Protein AF-A0A1X6NM04-F1 (afdb_monomer_lite)

Sequence (438 aa):
MADTSPPLSPAHRALVLQLADVGAIKFGSFTLKSGIQSPLYIDLRVTVSYPPLLSLIASTLLASLPPSVSYEAMCGVPYTALPFATAMSLSTGVPMLMRRKEVKAYGTKKSIEGAIKPGGTVLVVEDLVTSGGSVMETVQPLRDQGCVVTDVAVLLDRQQGAVARLAADGVAVHAALGVGQVLDVLVAEAKVDPAVAADVRAFLAANQVGTAPAATAAPAAPAAPAEAAASAAAATTPTAKTYTDRAAGVANPVGAKLLRLMDTKRTNLSVAADVTTAAELLRLAAAVGPHVAVLKTHADTVTDWTDETAAALRLLADEHEFLVFEDRKFADIGNTVVAQAAGGVHRIVSWADIVNAHAVPGPGILSGLRVAVEAGGRPVGVLVLAQMSSAGNLATALPGYTPAAVAMAVAEPDLVFGFISMEGGLGGDGCVCMTPGV

Organism: Porphyra umbilicalis (NCBI:txid2786)

Structure (mmCIF, N/CA/C/O backbone):
data_AF-A0A1X6NM04-F1
#
_entry.id   AF-A0A1X6NM04-F1
#
loop_
_atom_site.group_PDB
_atom_site.id
_atom_site.type_symbol
_atom_site.label_atom_id
_atom_site.label_alt_id
_atom_site.label_comp_id
_atom_site.label_asym_id
_atom_site.label_entity_id
_atom_site.label_seq_id
_atom_site.pdbx_PDB_ins_code
_atom_site.Cartn_x
_atom_site.Cartn_y
_atom_site.Cartn_z
_atom_site.occupancy
_atom_site.B_iso_or_equiv
_atom_site.auth_seq_id
_atom_site.auth_comp_id
_atom_site.auth_asym_id
_atom_site.auth_atom_id
_atom_site.pdbx_PDB_model_num
ATOM 1 N N . MET A 1 1 ? 3.648 28.801 9.197 1.00 32.41 1 MET A N 1
ATOM 2 C CA . MET A 1 1 ? 3.215 29.567 10.387 1.00 32.41 1 MET A CA 1
ATOM 3 C C . MET A 1 1 ? 3.947 28.992 11.584 1.00 32.41 1 MET A C 1
ATOM 5 O O . MET A 1 1 ? 4.085 27.777 11.628 1.00 32.41 1 MET A O 1
ATOM 9 N N . ALA A 1 2 ? 4.478 29.831 12.475 1.00 30.42 2 ALA A N 1
ATOM 10 C CA . ALA A 1 2 ? 5.108 29.359 13.707 1.00 30.42 2 ALA A CA 1
ATOM 11 C C . ALA A 1 2 ? 4.066 28.622 14.564 1.00 30.42 2 ALA A C 1
ATOM 13 O O . ALA A 1 2 ? 2.930 29.086 14.675 1.00 30.42 2 ALA A O 1
ATOM 14 N N . ASP A 1 3 ? 4.443 27.463 15.097 1.00 45.53 3 ASP A N 1
ATOM 15 C CA . ASP A 1 3 ? 3.608 26.655 15.983 1.00 45.53 3 ASP A CA 1
ATOM 16 C C . ASP A 1 3 ? 3.293 27.465 17.253 1.00 45.53 3 ASP A C 1
ATOM 18 O O . ASP A 1 3 ? 4.200 27.908 17.955 1.00 45.53 3 ASP A O 1
ATOM 22 N N . THR A 1 4 ? 2.008 27.732 17.497 1.00 39.56 4 THR A N 1
ATOM 23 C CA . THR A 1 4 ? 1.512 28.524 18.642 1.00 39.56 4 THR A CA 1
ATOM 24 C C . THR A 1 4 ? 1.137 27.644 19.835 1.00 39.56 4 THR A C 1
ATOM 26 O O . THR A 1 4 ? 0.509 28.114 20.784 1.00 39.56 4 THR A O 1
ATOM 29 N N . SER A 1 5 ? 1.518 26.364 19.799 1.00 56.78 5 SER A N 1
ATOM 30 C CA . SER A 1 5 ? 1.262 25.415 20.876 1.00 56.78 5 SER A CA 1
ATOM 31 C C . SER A 1 5 ? 1.934 25.849 22.189 1.00 56.78 5 SER A C 1
ATOM 33 O O . SER A 1 5 ? 3.048 26.383 22.170 1.00 56.78 5 SER A O 1
ATOM 35 N N . PRO A 1 6 ? 1.286 25.621 23.349 1.00 60.62 6 PRO A N 1
ATOM 36 C CA . PRO A 1 6 ? 1.874 25.924 24.648 1.00 60.62 6 PRO A CA 1
ATOM 37 C C . PRO A 1 6 ? 3.198 25.165 24.851 1.00 60.62 6 PRO A C 1
ATOM 39 O O . PRO A 1 6 ? 3.390 24.085 24.281 1.00 60.62 6 PRO A O 1
ATOM 42 N N . PRO A 1 7 ? 4.122 25.703 25.668 1.00 72.56 7 PRO A N 1
ATOM 43 C CA . PRO A 1 7 ? 5.398 25.051 25.932 1.00 72.56 7 PRO A CA 1
ATOM 44 C C . PRO A 1 7 ? 5.189 23.653 26.524 1.00 72.56 7 PRO A C 1
ATOM 46 O O . PRO A 1 7 ? 4.349 23.451 27.404 1.00 72.56 7 PRO A O 1
ATOM 49 N N . LEU A 1 8 ? 5.977 22.688 26.046 1.00 86.56 8 LEU A N 1
ATOM 50 C CA . LEU A 1 8 ? 5.901 21.302 26.499 1.00 86.56 8 LEU A CA 1
ATOM 51 C C . LEU A 1 8 ? 6.171 21.195 28.002 1.00 86.56 8 LEU A C 1
ATOM 53 O O . LEU A 1 8 ? 7.166 21.708 28.516 1.00 86.56 8 LEU A O 1
ATOM 57 N N . SER A 1 9 ? 5.307 20.465 28.704 1.00 89.06 9 SER A N 1
ATOM 58 C CA . SER A 1 9 ? 5.525 20.145 30.117 1.00 89.06 9 SER A CA 1
ATOM 59 C C . SER A 1 9 ? 6.684 19.144 30.305 1.00 89.06 9 SER A C 1
ATOM 61 O O . SER A 1 9 ? 7.027 18.400 29.379 1.00 89.06 9 SER A O 1
ATOM 63 N N . PRO A 1 10 ? 7.260 19.034 31.519 1.00 89.31 10 PRO A N 1
ATOM 64 C CA . PRO A 1 10 ? 8.255 18.002 31.825 1.00 89.31 10 PRO A CA 1
ATOM 65 C C . PRO A 1 10 ? 7.773 16.573 31.528 1.00 89.31 10 PRO A C 1
ATOM 67 O O . PRO A 1 10 ? 8.569 15.732 31.116 1.00 89.31 10 PRO A O 1
ATOM 70 N N . ALA A 1 11 ? 6.470 16.308 31.681 1.00 89.12 11 ALA A N 1
ATOM 71 C CA . ALA A 1 11 ? 5.870 15.012 31.367 1.00 89.12 11 ALA A CA 1
ATOM 72 C C . ALA A 1 11 ? 5.903 14.709 29.861 1.00 89.12 11 ALA A C 1
ATOM 74 O O . ALA A 1 11 ? 6.279 13.605 29.473 1.00 89.12 11 ALA A O 1
ATOM 75 N N . HIS A 1 12 ? 5.606 15.699 29.011 1.00 94.19 12 HIS A N 1
ATOM 76 C CA . HIS A 1 12 ? 5.732 15.560 27.557 1.00 94.19 12 HIS A CA 1
ATOM 77 C C . HIS A 1 12 ? 7.173 15.253 27.146 1.00 94.19 12 HIS A C 1
ATOM 79 O O . HIS A 1 12 ? 7.423 14.354 26.346 1.00 94.19 12 HIS A O 1
ATOM 85 N N . ARG A 1 13 ? 8.138 15.963 27.739 1.00 95.31 13 ARG A N 1
ATOM 86 C CA . ARG A 1 13 ? 9.563 15.737 27.484 1.00 95.31 13 ARG A CA 1
ATOM 87 C C . ARG A 1 13 ? 9.996 14.328 27.891 1.00 95.31 13 ARG A C 1
ATOM 89 O O . ARG A 1 13 ? 10.651 13.644 27.112 1.00 95.31 13 ARG A O 1
ATOM 96 N N . ALA A 1 14 ? 9.591 13.879 29.080 1.00 94.94 14 ALA A N 1
ATOM 97 C CA . ALA A 1 14 ? 9.873 12.531 29.565 1.00 94.94 14 ALA A CA 1
ATOM 98 C C . ALA A 1 14 ? 9.256 11.450 28.664 1.00 94.94 14 ALA A C 1
ATOM 100 O O . ALA A 1 14 ? 9.916 10.455 28.370 1.00 94.94 14 ALA A O 1
ATOM 101 N N . LEU A 1 15 ? 8.025 11.662 28.188 1.00 97.50 15 LEU A N 1
ATOM 102 C CA . LEU A 1 15 ? 7.360 10.763 27.250 1.00 97.50 15 LEU A CA 1
ATOM 103 C C . LEU A 1 15 ? 8.151 10.630 25.943 1.00 97.50 15 LEU A C 1
ATOM 105 O O . LEU A 1 15 ? 8.422 9.510 25.519 1.00 97.50 15 LEU A O 1
ATOM 109 N N . VAL A 1 16 ? 8.561 11.744 25.326 1.00 98.00 16 VAL A N 1
ATOM 110 C CA . VAL A 1 16 ? 9.339 11.716 24.074 1.00 98.00 16 VAL A CA 1
ATOM 111 C C . VAL A 1 16 ? 10.637 10.929 24.238 1.00 98.00 16 VAL A C 1
ATOM 113 O O . VAL A 1 16 ? 10.961 10.096 23.391 1.00 98.00 16 VAL A O 1
ATOM 116 N N . LEU A 1 17 ? 11.361 11.152 25.337 1.00 97.50 17 LEU A N 1
ATOM 117 C CA . LEU A 1 17 ? 12.619 10.452 25.594 1.00 97.50 17 LEU A CA 1
ATOM 118 C C . LEU A 1 17 ? 12.407 8.954 25.809 1.00 97.50 17 LEU A C 1
ATOM 120 O O . LEU A 1 17 ? 13.118 8.157 25.205 1.00 97.50 17 LEU A O 1
ATOM 124 N N . GLN A 1 18 ? 11.383 8.559 26.569 1.00 97.81 18 GLN A N 1
ATOM 125 C CA . GLN A 1 18 ? 11.064 7.142 26.746 1.00 97.81 18 GLN A CA 1
ATOM 126 C C . GLN A 1 18 ? 10.623 6.478 25.437 1.00 97.81 18 GLN A C 1
ATOM 128 O O . GLN A 1 18 ? 11.028 5.349 25.177 1.00 97.81 18 GLN A O 1
ATOM 133 N N . LEU A 1 19 ? 9.846 7.165 24.589 1.00 98.12 19 LEU A N 1
ATOM 134 C CA . LEU A 1 19 ? 9.479 6.661 23.261 1.00 98.12 19 LEU A CA 1
ATOM 135 C C . LEU A 1 19 ? 10.716 6.436 22.379 1.00 98.12 19 LEU A C 1
ATOM 137 O O . LEU A 1 19 ? 10.797 5.425 21.679 1.00 98.12 19 LEU A O 1
ATOM 141 N N . ALA A 1 20 ? 11.692 7.344 22.422 1.00 96.94 20 ALA A N 1
ATOM 142 C CA . ALA A 1 20 ? 12.955 7.167 21.712 1.00 96.94 20 ALA A CA 1
ATOM 143 C C . ALA A 1 20 ? 13.773 5.993 22.279 1.00 96.94 20 ALA A C 1
ATOM 145 O O . ALA A 1 20 ? 14.251 5.162 21.509 1.00 96.94 20 ALA A O 1
ATOM 146 N N . ASP A 1 21 ? 13.881 5.880 23.605 1.00 96.56 21 ASP A N 1
ATOM 147 C CA . ASP A 1 21 ? 14.678 4.843 24.273 1.00 96.56 21 ASP A CA 1
ATOM 148 C C . ASP A 1 21 ? 14.143 3.423 24.021 1.00 96.56 21 ASP A C 1
ATOM 150 O O . ASP A 1 21 ? 14.928 2.487 23.876 1.00 96.56 21 ASP A O 1
ATOM 154 N N . VAL A 1 22 ? 12.820 3.247 23.899 1.00 97.00 22 VAL A N 1
ATOM 155 C CA . VAL A 1 22 ? 12.213 1.946 23.542 1.00 97.00 22 VAL A CA 1
ATOM 156 C C . VAL A 1 22 ? 12.203 1.672 22.031 1.00 97.00 22 VAL A C 1
ATOM 158 O O . VAL A 1 22 ? 11.638 0.675 21.582 1.00 97.00 22 VAL A O 1
ATOM 161 N N . GLY A 1 23 ? 12.800 2.554 21.225 1.00 94.62 23 GLY A N 1
ATOM 162 C CA . GLY A 1 23 ? 12.878 2.408 19.772 1.00 94.62 23 GLY A CA 1
ATOM 163 C C . GLY A 1 23 ? 11.549 2.631 19.046 1.00 94.62 23 GLY A C 1
ATOM 164 O O . GLY A 1 23 ? 11.385 2.155 17.919 1.00 94.62 23 GLY A O 1
ATOM 165 N N . ALA A 1 24 ? 10.599 3.343 19.662 1.00 95.88 24 ALA A N 1
ATOM 166 C CA . ALA A 1 24 ? 9.335 3.696 19.017 1.00 95.88 24 ALA A CA 1
ATOM 167 C C . ALA A 1 24 ? 9.516 4.780 17.945 1.00 95.88 24 ALA A C 1
ATOM 169 O O . ALA A 1 24 ? 8.687 4.885 17.048 1.00 95.88 24 ALA A O 1
ATOM 170 N N . ILE A 1 25 ? 10.592 5.571 18.009 1.00 96.38 25 ILE A N 1
ATOM 171 C CA . ILE A 1 25 ? 10.921 6.624 17.040 1.00 96.38 25 ILE A CA 1
ATOM 172 C C . ILE A 1 25 ? 12.200 6.219 16.310 1.00 96.38 25 ILE A C 1
ATOM 174 O O . ILE A 1 25 ? 13.236 6.018 16.941 1.00 96.38 25 ILE A O 1
ATOM 178 N N . LYS A 1 26 ? 12.134 6.088 14.984 1.00 93.00 26 LYS A N 1
ATOM 179 C CA . LYS A 1 26 ? 13.249 5.631 14.149 1.00 93.00 26 LYS A CA 1
ATOM 180 C C . LYS A 1 26 ? 13.514 6.624 13.024 1.00 93.00 26 LYS A C 1
ATOM 182 O O . LYS A 1 26 ? 12.583 7.054 12.341 1.00 93.00 26 LYS A O 1
ATOM 187 N N . PHE A 1 27 ? 14.789 6.936 12.813 1.00 93.19 27 PHE A N 1
ATOM 188 C CA . PHE A 1 27 ? 15.274 7.778 11.720 1.00 93.19 27 PHE A CA 1
ATOM 189 C C . PHE A 1 27 ? 16.038 6.929 10.704 1.00 93.19 27 PHE A C 1
ATOM 191 O O . PHE A 1 27 ? 16.708 5.968 11.079 1.00 93.19 27 PHE A O 1
ATOM 198 N N . GLY A 1 28 ? 15.902 7.255 9.422 1.00 88.25 28 GLY A N 1
ATOM 199 C CA . GLY A 1 28 ? 16.437 6.461 8.312 1.00 88.25 28 GLY A CA 1
ATOM 200 C C . GLY A 1 28 ? 15.451 6.397 7.149 1.00 88.25 28 GLY A C 1
ATOM 201 O O . GLY A 1 28 ? 14.438 7.081 7.171 1.00 88.25 28 GLY A O 1
ATOM 202 N N . SER A 1 29 ? 15.718 5.582 6.130 1.00 84.75 29 SER A N 1
ATOM 203 C CA . SER A 1 29 ? 14.816 5.454 4.978 1.00 84.75 29 SER A CA 1
ATOM 204 C C . SER A 1 29 ? 13.773 4.367 5.225 1.00 84.75 29 SER A C 1
ATOM 206 O O . SER A 1 29 ? 14.116 3.186 5.285 1.00 84.75 29 SER A O 1
ATOM 208 N N . PHE A 1 30 ? 12.503 4.754 5.349 1.00 81.94 30 PHE A N 1
ATOM 209 C CA . PHE A 1 30 ? 11.397 3.821 5.554 1.00 81.94 30 PHE A CA 1
ATOM 210 C C . PHE A 1 30 ? 10.311 3.997 4.504 1.00 81.94 30 PHE A C 1
ATOM 212 O O . PHE A 1 30 ? 9.763 5.083 4.337 1.00 81.94 30 PHE A O 1
ATOM 219 N N . THR A 1 31 ? 9.902 2.907 3.868 1.00 74.06 31 THR A N 1
ATOM 220 C CA . THR A 1 31 ? 8.732 2.916 2.989 1.00 74.06 31 THR A CA 1
ATOM 221 C C . THR A 1 31 ? 7.452 2.946 3.827 1.00 74.06 31 THR A C 1
ATOM 223 O O . THR A 1 31 ? 7.150 2.005 4.561 1.00 74.06 31 THR A O 1
ATOM 226 N N . LEU A 1 32 ? 6.684 4.037 3.743 1.00 69.81 32 LEU A N 1
ATOM 227 C CA . LEU A 1 32 ? 5.371 4.140 4.388 1.00 69.81 32 LEU A CA 1
ATOM 228 C C . LEU A 1 32 ? 4.324 3.291 3.654 1.00 69.81 32 LEU A C 1
ATOM 230 O O . LEU A 1 32 ? 4.504 2.923 2.497 1.00 69.81 32 LEU A O 1
ATOM 234 N N . LYS A 1 33 ? 3.156 3.071 4.277 1.00 53.50 33 LYS A N 1
ATOM 235 C CA . LYS A 1 33 ? 1.997 2.429 3.617 1.00 53.50 33 LYS A CA 1
ATOM 236 C C . LYS A 1 33 ? 1.573 3.153 2.324 1.00 53.50 33 LYS A C 1
ATOM 238 O O . LYS A 1 33 ? 1.010 2.530 1.431 1.00 53.50 33 LYS A O 1
ATOM 243 N N . SER A 1 34 ? 1.854 4.455 2.216 1.00 55.62 34 SER A N 1
ATOM 244 C CA . SER A 1 34 ? 1.646 5.253 1.000 1.00 55.62 34 SER A CA 1
ATOM 245 C C . SER A 1 34 ? 2.672 4.986 -0.114 1.00 55.62 34 SER A C 1
ATOM 247 O O . SER A 1 34 ? 2.535 5.552 -1.190 1.00 55.62 34 SER A O 1
ATOM 249 N N . GLY A 1 35 ? 3.706 4.174 0.127 1.00 57.22 35 GLY A N 1
ATOM 250 C CA . GLY A 1 35 ? 4.833 3.943 -0.787 1.00 57.22 35 GLY A CA 1
ATOM 251 C C . GLY A 1 35 ? 5.918 5.023 -0.730 1.00 57.22 35 GLY A C 1
ATOM 252 O O . GLY A 1 35 ? 6.992 4.852 -1.297 1.00 57.22 35 GLY A O 1
ATOM 253 N N . ILE A 1 36 ? 5.667 6.123 -0.020 1.00 72.06 36 ILE A N 1
ATOM 254 C CA . ILE A 1 36 ? 6.604 7.239 0.103 1.00 72.06 36 ILE A CA 1
ATOM 255 C C . ILE A 1 36 ? 7.756 6.831 1.028 1.00 72.06 36 ILE A C 1
ATOM 257 O O . ILE A 1 36 ? 7.517 6.325 2.128 1.00 72.06 36 ILE A O 1
ATOM 261 N N . GLN A 1 37 ? 8.995 7.077 0.594 1.00 79.00 37 GLN A N 1
ATOM 262 C CA . GLN A 1 37 ? 10.169 6.982 1.461 1.00 79.00 37 GLN A CA 1
ATOM 263 C C . GLN A 1 37 ? 10.132 8.120 2.477 1.00 79.00 37 GLN A C 1
ATOM 265 O O . GLN A 1 37 ? 10.183 9.291 2.115 1.00 79.00 37 GLN A O 1
ATOM 270 N N . SER A 1 38 ? 10.014 7.768 3.749 1.00 84.31 38 SER A N 1
ATOM 271 C CA . SER A 1 38 ? 9.965 8.690 4.873 1.00 84.31 38 SER A CA 1
ATOM 272 C C . SER A 1 38 ? 11.265 8.599 5.665 1.00 84.31 38 SER A C 1
ATOM 274 O O . SER A 1 38 ? 11.648 7.487 6.036 1.00 84.31 38 SER A O 1
ATOM 276 N N . PRO A 1 39 ? 11.899 9.739 6.002 1.00 90.94 39 PRO A N 1
ATOM 277 C CA . PRO A 1 39 ? 13.072 9.794 6.878 1.00 90.94 39 PRO A CA 1
ATOM 278 C C . PRO A 1 39 ? 12.750 9.430 8.344 1.00 90.94 39 PRO A C 1
ATOM 280 O O . PRO A 1 39 ? 13.644 9.327 9.184 1.00 90.94 39 PRO A O 1
ATOM 283 N N . LEU A 1 40 ? 11.458 9.282 8.664 1.00 93.81 40 LEU A N 1
ATOM 284 C CA . LEU A 1 40 ? 10.918 9.037 9.999 1.00 93.81 40 LEU A CA 1
ATOM 285 C C . LEU A 1 40 ? 9.914 7.880 9.973 1.00 93.81 40 LEU A C 1
ATOM 287 O O . LEU A 1 40 ? 8.917 7.927 9.240 1.00 93.81 40 LEU A O 1
ATOM 291 N N . TYR A 1 41 ? 10.108 6.904 10.854 1.00 91.88 41 TYR A N 1
ATOM 292 C CA . TYR A 1 41 ? 9.140 5.853 11.146 1.00 91.88 41 TYR A CA 1
ATOM 293 C C . TYR A 1 41 ? 8.836 5.817 12.639 1.00 91.88 41 TYR A C 1
ATOM 295 O O . TYR A 1 41 ? 9.744 5.827 13.468 1.00 91.88 41 TYR A O 1
ATOM 303 N N . ILE A 1 42 ? 7.547 5.788 12.973 1.00 94.50 42 ILE A N 1
ATOM 304 C CA . ILE A 1 42 ? 7.073 5.742 14.354 1.00 94.50 42 ILE A CA 1
ATOM 305 C C . ILE A 1 42 ? 6.284 4.448 14.539 1.00 94.50 42 ILE A C 1
ATOM 307 O O . ILE A 1 42 ? 5.298 4.220 13.840 1.00 94.50 42 ILE A O 1
ATOM 311 N N . ASP A 1 43 ? 6.723 3.612 15.477 1.00 94.19 43 ASP A N 1
ATOM 312 C CA . ASP A 1 43 ? 6.091 2.346 15.835 1.00 94.19 43 ASP A CA 1
ATOM 313 C C . ASP A 1 43 ? 5.739 2.315 17.319 1.00 94.19 43 ASP A C 1
ATOM 315 O O . ASP A 1 43 ? 6.526 1.886 18.163 1.00 94.19 43 ASP A O 1
ATOM 319 N N . LEU A 1 44 ? 4.525 2.756 17.636 1.00 96.94 44 LEU A N 1
ATOM 320 C CA . LEU A 1 44 ? 4.034 2.805 19.010 1.00 96.94 44 LEU A CA 1
ATOM 321 C C . LEU A 1 44 ? 3.589 1.434 19.539 1.00 96.94 44 LEU A C 1
ATOM 323 O O . LEU A 1 44 ? 3.287 1.315 20.719 1.00 96.94 44 LEU A O 1
ATOM 327 N N . ARG A 1 45 ? 3.593 0.365 18.728 1.00 95.88 45 ARG A N 1
ATOM 328 C CA . ARG A 1 45 ? 3.215 -0.980 19.208 1.00 95.88 45 ARG A CA 1
ATOM 329 C C . ARG A 1 45 ? 4.202 -1.512 20.235 1.00 95.88 45 ARG A C 1
ATOM 331 O O . ARG A 1 45 ? 3.809 -2.266 21.115 1.00 95.88 45 ARG A O 1
ATOM 338 N N . VAL A 1 46 ? 5.467 -1.104 20.150 1.00 95.50 46 VAL A N 1
ATOM 339 C CA . VAL A 1 46 ? 6.517 -1.536 21.080 1.00 95.50 46 VAL A CA 1
ATOM 340 C C . VAL A 1 46 ? 6.234 -1.102 22.523 1.00 95.50 46 VAL A C 1
ATOM 342 O O . VAL A 1 46 ? 6.673 -1.765 23.461 1.00 95.50 46 VAL A O 1
ATOM 345 N N . THR A 1 47 ? 5.455 -0.031 22.728 1.00 97.12 47 THR A N 1
ATOM 346 C CA . THR A 1 47 ? 5.199 0.525 24.064 1.00 97.12 47 THR A CA 1
ATOM 347 C C . THR A 1 47 ? 4.390 -0.420 24.946 1.00 97.12 47 THR A C 1
ATOM 349 O O . THR A 1 47 ? 4.466 -0.309 26.167 1.00 97.12 47 THR A O 1
ATOM 352 N N . VAL A 1 48 ? 3.669 -1.388 24.363 1.00 96.19 48 VAL A N 1
ATOM 353 C CA . VAL A 1 48 ? 2.893 -2.375 25.133 1.00 96.19 48 VAL A CA 1
ATOM 354 C C . VAL A 1 48 ? 3.766 -3.248 26.032 1.00 96.19 48 VAL A C 1
ATOM 356 O O . VAL A 1 48 ? 3.293 -3.756 27.045 1.00 96.19 48 VAL A O 1
ATOM 359 N N . SER A 1 49 ? 5.051 -3.375 25.698 1.00 97.00 49 SER A N 1
ATOM 360 C CA . SER A 1 49 ? 6.049 -4.107 26.480 1.00 97.00 49 SER A CA 1
ATOM 361 C C . SER A 1 49 ? 6.565 -3.326 27.697 1.00 97.00 49 SER A C 1
ATOM 363 O O . SER A 1 49 ? 7.365 -3.857 28.464 1.00 97.00 49 SER A O 1
ATOM 365 N N . TYR A 1 50 ? 6.121 -2.078 27.896 1.00 97.75 50 TYR A N 1
ATOM 366 C CA . TYR A 1 50 ? 6.612 -1.173 28.936 1.00 97.75 50 TYR A CA 1
ATOM 367 C C . TYR A 1 50 ? 5.435 -0.571 29.727 1.00 97.75 50 TYR A C 1
ATOM 369 O O . TYR A 1 50 ? 5.003 0.549 29.445 1.00 97.75 50 TYR A O 1
ATOM 377 N N . PRO A 1 51 ? 4.898 -1.272 30.745 1.00 97.19 51 PRO A N 1
ATOM 378 C CA . PRO A 1 51 ? 3.707 -0.825 31.473 1.00 97.19 51 PRO A CA 1
ATOM 379 C C . PRO A 1 51 ? 3.784 0.594 32.073 1.00 97.19 51 PRO A C 1
ATOM 381 O O . PRO A 1 51 ? 2.803 1.326 31.947 1.00 97.19 51 PRO A O 1
ATOM 384 N N . PRO A 1 52 ? 4.913 1.056 32.657 1.00 97.25 52 PRO A N 1
ATOM 385 C CA . PRO A 1 52 ? 5.021 2.445 33.115 1.00 97.25 52 PRO A CA 1
ATOM 386 C C . PRO A 1 52 ? 4.861 3.472 31.983 1.00 97.25 52 PRO A C 1
ATOM 388 O O . PRO A 1 52 ? 4.230 4.510 32.181 1.00 97.25 52 PRO A O 1
ATOM 391 N N . LEU A 1 53 ? 5.378 3.163 30.789 1.00 97.44 53 LEU A N 1
ATOM 392 C CA . LEU A 1 53 ? 5.239 4.008 29.604 1.00 97.44 53 LEU A CA 1
ATOM 393 C C . LEU A 1 53 ? 3.792 4.014 29.093 1.00 97.44 53 LEU A C 1
ATOM 395 O O . LEU A 1 53 ? 3.288 5.076 28.743 1.00 97.44 53 LEU A O 1
ATOM 399 N N . LEU A 1 54 ? 3.085 2.876 29.117 1.00 97.19 54 LEU A N 1
ATOM 400 C CA . LEU A 1 54 ? 1.647 2.841 28.811 1.00 97.19 54 LEU A CA 1
ATOM 401 C C . LEU A 1 54 ? 0.832 3.735 29.754 1.00 97.19 54 LEU A C 1
ATOM 403 O O . LEU A 1 54 ? -0.028 4.485 29.292 1.00 97.19 54 LEU A O 1
ATOM 407 N N . SER A 1 55 ? 1.114 3.691 31.059 1.00 97.44 55 SER A N 1
ATOM 408 C CA . SER A 1 55 ? 0.458 4.564 32.042 1.00 97.44 55 SER A CA 1
ATOM 409 C C . SER A 1 55 ? 0.752 6.043 31.775 1.00 97.44 55 SER A C 1
ATOM 411 O O . SER A 1 55 ? -0.153 6.876 31.839 1.00 97.44 55 SER A O 1
ATOM 413 N N . LEU A 1 56 ? 1.998 6.375 31.417 1.00 97.62 56 LEU A N 1
ATOM 414 C CA . LEU A 1 56 ? 2.382 7.737 31.045 1.00 97.62 56 LEU A CA 1
ATOM 415 C C . LEU A 1 56 ? 1.644 8.208 29.783 1.00 97.62 56 LEU A C 1
ATOM 417 O O . LEU A 1 56 ? 1.092 9.308 29.782 1.00 97.62 56 LEU A O 1
ATOM 421 N N . ILE A 1 57 ? 1.571 7.367 28.747 1.00 98.19 57 ILE A N 1
ATOM 422 C CA . ILE A 1 57 ? 0.807 7.625 27.516 1.00 98.19 57 ILE A CA 1
ATOM 423 C C . ILE A 1 57 ? -0.661 7.910 27.846 1.00 98.19 57 ILE A C 1
ATOM 425 O O . ILE A 1 57 ? -1.183 8.943 27.432 1.00 98.19 57 ILE A O 1
ATOM 429 N N . ALA A 1 58 ? -1.308 7.055 28.644 1.00 98.12 58 ALA A N 1
ATOM 430 C CA . ALA A 1 58 ? -2.706 7.234 29.032 1.00 98.12 58 ALA A CA 1
ATOM 431 C C . ALA A 1 58 ? -2.938 8.556 29.779 1.00 98.12 58 ALA A C 1
ATOM 433 O O . ALA A 1 58 ? -3.848 9.308 29.436 1.00 98.12 58 ALA A O 1
ATOM 434 N N . SER A 1 59 ? -2.083 8.881 30.755 1.00 97.31 59 SER A N 1
ATOM 435 C CA . SER A 1 59 ? -2.188 10.144 31.500 1.00 97.31 59 SER A CA 1
ATOM 436 C C . SER A 1 59 ? -1.976 11.378 30.614 1.00 97.31 59 SER A C 1
ATOM 438 O O . SER A 1 59 ? -2.638 12.395 30.808 1.00 97.31 59 SER A O 1
ATOM 440 N N . THR A 1 60 ? -1.107 11.276 29.604 1.00 97.38 60 THR A N 1
ATOM 441 C CA . THR A 1 60 ? -0.804 12.372 28.674 1.00 97.38 60 THR A CA 1
ATOM 442 C C . THR A 1 60 ? -1.955 12.583 27.686 1.00 97.38 60 THR A C 1
ATOM 444 O O . THR A 1 60 ? -2.366 13.718 27.460 1.00 97.38 60 THR A O 1
ATOM 447 N N . LEU A 1 61 ? -2.539 11.501 27.157 1.00 97.69 61 LEU A N 1
ATOM 448 C CA . LEU A 1 61 ? -3.760 11.555 26.345 1.00 97.69 61 LEU A CA 1
ATOM 449 C C . LEU A 1 61 ? -4.907 12.217 27.113 1.00 97.69 61 LEU A C 1
ATOM 451 O O . LEU A 1 61 ? -5.552 13.121 26.590 1.00 97.69 61 LEU A O 1
ATOM 455 N N . LEU A 1 62 ? -5.128 11.827 28.369 1.00 97.19 62 LEU A N 1
ATOM 456 C CA . LEU A 1 62 ? -6.160 12.434 29.214 1.00 97.19 62 LEU A CA 1
ATOM 457 C C . LEU A 1 62 ? -5.897 13.922 29.470 1.00 97.19 62 LEU A C 1
ATOM 459 O O . LEU A 1 62 ? -6.824 14.721 29.393 1.00 97.19 62 LEU A O 1
ATOM 463 N N . ALA A 1 63 ? -4.645 14.302 29.728 1.00 95.31 63 ALA A N 1
ATOM 464 C CA . ALA A 1 63 ? -4.264 15.696 29.944 1.00 95.31 63 ALA A CA 1
ATOM 465 C C . ALA A 1 63 ? -4.366 16.565 28.676 1.00 95.31 63 ALA A C 1
ATOM 467 O O . ALA A 1 63 ? -4.463 17.784 28.792 1.00 95.31 63 ALA A O 1
ATOM 468 N N . SER A 1 64 ? -4.346 15.958 27.483 1.00 94.38 64 SER A N 1
ATOM 469 C CA . SER A 1 64 ? -4.517 16.674 26.210 1.00 94.38 64 SER A CA 1
ATOM 470 C C . SER A 1 64 ? -5.966 17.087 25.929 1.00 94.38 64 SER A C 1
ATOM 472 O O . SER A 1 64 ? -6.206 17.945 25.082 1.00 94.38 64 SER A O 1
ATOM 474 N N . LEU A 1 65 ? -6.934 16.503 26.643 1.00 96.31 65 LEU A N 1
ATOM 475 C CA . LEU A 1 65 ? -8.350 16.799 26.463 1.00 96.31 65 LEU A CA 1
ATOM 476 C C . LEU A 1 65 ? -8.732 18.116 27.159 1.00 96.31 65 LEU A C 1
ATOM 478 O O . LEU A 1 65 ? -8.455 18.286 28.351 1.00 96.31 65 LEU A O 1
ATOM 482 N N . PRO A 1 66 ? -9.428 19.037 26.469 1.00 95.00 66 PRO A N 1
ATOM 483 C CA . PRO A 1 66 ? -10.003 20.214 27.104 1.00 95.00 66 PRO A CA 1
ATOM 484 C C . PRO A 1 66 ? -11.005 19.830 28.206 1.00 95.00 66 PRO A C 1
ATOM 486 O O . PRO A 1 66 ? -11.786 18.898 28.010 1.00 95.00 66 PRO A O 1
ATOM 489 N N . PRO A 1 67 ? -11.105 20.596 29.311 1.00 93.38 67 PRO A N 1
ATOM 490 C CA . PRO A 1 67 ? -12.084 20.331 30.373 1.00 93.38 67 PRO A CA 1
ATOM 491 C C . PRO A 1 67 ? -13.550 20.334 29.914 1.00 93.38 67 PRO A C 1
ATOM 493 O O . PRO A 1 67 ? -14.417 19.824 30.617 1.00 93.38 67 PRO A O 1
ATOM 496 N N . SER A 1 68 ? -13.844 20.931 28.755 1.00 93.56 68 SER A N 1
ATOM 497 C CA . SER A 1 68 ? -15.176 20.944 28.145 1.00 93.56 68 SER A CA 1
ATOM 498 C C . SER A 1 68 ? -15.550 19.639 27.439 1.00 93.56 68 SER A C 1
ATOM 500 O O . SER A 1 68 ? -16.721 19.453 27.113 1.00 93.56 68 SER A O 1
ATOM 502 N N . VAL A 1 69 ? -14.586 18.757 27.161 1.00 95.75 69 VAL A N 1
ATOM 503 C CA . VAL A 1 69 ? -14.842 17.475 26.498 1.00 95.75 69 VAL A CA 1
ATOM 504 C C . VAL A 1 69 ? -15.418 16.494 27.514 1.00 95.75 69 VAL A C 1
ATOM 506 O O . VAL A 1 69 ? -14.794 16.178 28.524 1.00 95.75 69 VAL A O 1
ATOM 509 N N . SER A 1 70 ? -16.621 15.998 27.230 1.00 94.88 70 SER A N 1
ATOM 510 C CA . SER A 1 70 ? -17.328 15.010 28.045 1.00 94.88 70 SER A CA 1
ATOM 511 C C . SER A 1 70 ? -17.652 13.783 27.204 1.00 94.88 70 SER A C 1
ATOM 513 O O . SER A 1 70 ? -18.053 13.899 26.049 1.00 94.88 70 SER A O 1
ATOM 515 N N . TYR A 1 71 ? -17.473 12.601 27.785 1.00 97.38 71 TYR A N 1
ATOM 516 C CA . TYR A 1 71 ? -17.714 11.322 27.132 1.00 97.38 71 TYR A CA 1
ATOM 517 C C . TYR A 1 71 ? -18.175 10.285 28.162 1.00 97.38 71 TYR A C 1
ATOM 519 O O . TYR A 1 71 ? -17.763 10.312 29.320 1.00 97.38 71 TYR A O 1
ATOM 527 N N . GLU A 1 72 ? -19.049 9.373 27.737 1.00 97.88 72 GLU A N 1
ATOM 528 C CA . GLU A 1 72 ? -19.606 8.292 28.564 1.00 97.88 72 GLU A CA 1
ATOM 529 C C . GLU A 1 72 ? -18.869 6.963 28.351 1.00 97.88 72 GLU A C 1
ATOM 531 O O . GLU A 1 72 ? -18.917 6.080 29.205 1.00 97.88 72 GLU A O 1
ATOM 536 N N . ALA A 1 73 ? -18.193 6.813 27.212 1.00 98.19 73 ALA A N 1
ATOM 537 C CA . ALA A 1 73 ? -17.341 5.676 26.896 1.00 98.19 73 ALA A CA 1
ATOM 538 C C . ALA A 1 73 ? -16.174 6.112 26.001 1.00 98.19 73 ALA A C 1
ATOM 540 O O . ALA A 1 73 ? -16.171 7.216 25.454 1.00 98.19 73 ALA A O 1
ATOM 541 N N . MET A 1 74 ? -15.192 5.235 25.815 1.00 98.25 74 MET A N 1
ATOM 542 C CA . MET A 1 74 ? -14.096 5.448 24.867 1.00 98.25 74 MET A CA 1
ATOM 543 C C . MET A 1 74 ? -13.909 4.260 23.929 1.00 98.25 74 MET A C 1
ATOM 545 O O . MET A 1 74 ? -14.194 3.128 24.305 1.00 98.25 74 MET A O 1
ATOM 549 N N . CYS A 1 75 ? -13.412 4.489 22.717 1.00 98.38 75 CYS A N 1
ATOM 550 C CA . CYS A 1 75 ? -13.127 3.436 21.748 1.00 98.38 75 CYS A CA 1
ATOM 551 C C . CYS A 1 75 ? -11.749 3.647 21.121 1.00 98.38 75 CYS A C 1
ATOM 553 O O . CYS A 1 75 ? -11.515 4.643 20.439 1.00 98.38 75 CYS A O 1
ATOM 555 N N . GLY A 1 76 ? -10.844 2.689 21.318 1.00 97.88 76 GLY A N 1
ATOM 556 C CA . GLY A 1 76 ? -9.536 2.706 20.662 1.00 97.88 76 GLY A CA 1
ATOM 557 C C . GLY A 1 76 ? -9.640 2.335 19.183 1.00 97.88 76 GLY A C 1
ATOM 558 O O . GLY A 1 76 ? -10.365 1.401 18.824 1.00 97.88 76 GLY A O 1
ATOM 559 N N . VAL A 1 77 ? -8.898 3.032 18.326 1.00 97.38 77 VAL A N 1
ATOM 560 C CA . VAL A 1 77 ? -8.728 2.650 16.920 1.00 97.38 77 VAL A CA 1
ATOM 561 C C . VAL A 1 77 ? -7.864 1.375 16.829 1.00 97.38 77 VAL A C 1
ATOM 563 O O . VAL A 1 77 ? -6.788 1.301 17.432 1.00 97.38 77 VAL A O 1
ATOM 566 N N . PRO A 1 78 ? -8.296 0.330 16.096 1.00 94.06 78 PRO A N 1
ATOM 567 C CA . PRO A 1 78 ? -7.510 -0.897 15.979 1.00 94.06 78 PRO A CA 1
ATOM 568 C C . PRO A 1 78 ? -6.205 -0.704 15.175 1.00 94.06 78 PRO A C 1
ATOM 570 O O . PRO A 1 78 ? -6.236 -0.228 14.039 1.00 94.06 78 PRO A O 1
ATOM 573 N N . TYR A 1 79 ? -5.033 -1.140 15.648 1.00 93.69 79 TYR A N 1
ATOM 574 C CA . TYR A 1 79 ? -4.782 -2.000 16.819 1.00 93.69 79 TYR A CA 1
ATOM 575 C C . TYR A 1 79 ? -4.016 -1.318 17.951 1.00 93.69 79 TYR A C 1
ATOM 577 O O . TYR A 1 79 ? -4.273 -1.608 19.118 1.00 93.69 79 TYR A O 1
ATOM 585 N N . THR A 1 80 ? -3.077 -0.435 17.615 1.00 95.94 80 THR A N 1
ATOM 586 C CA . THR A 1 80 ? -2.107 0.121 18.565 1.00 95.94 80 THR A CA 1
ATOM 587 C C . THR A 1 80 ? -2.750 0.983 19.646 1.00 95.94 80 THR A C 1
ATOM 589 O O . THR A 1 80 ? -2.239 1.025 20.759 1.00 95.94 80 THR A O 1
ATOM 592 N N . ALA A 1 81 ? -3.885 1.628 19.364 1.00 97.75 81 ALA A N 1
ATOM 593 C CA . ALA A 1 81 ? -4.567 2.467 20.343 1.00 97.75 81 ALA A CA 1
ATOM 594 C C . ALA A 1 81 ? -5.441 1.670 21.332 1.00 97.75 81 ALA A C 1
ATOM 596 O O . ALA A 1 81 ? -5.890 2.225 22.335 1.00 97.75 81 ALA A O 1
ATOM 597 N N . LEU A 1 82 ? -5.677 0.367 21.107 1.00 97.62 82 LEU A N 1
ATOM 598 C CA . LEU A 1 82 ? -6.493 -0.457 22.012 1.00 97.62 82 LEU A CA 1
ATOM 599 C C . LEU A 1 82 ? -5.885 -0.563 23.426 1.00 97.62 82 LEU A C 1
ATOM 601 O O . LEU A 1 82 ? -6.617 -0.328 24.390 1.00 97.62 82 LEU A O 1
ATOM 605 N N . PRO A 1 83 ? -4.576 -0.839 23.605 1.00 98.19 83 PRO A N 1
ATOM 606 C CA . PRO A 1 83 ? -3.935 -0.774 24.918 1.00 98.19 83 PRO A CA 1
ATOM 607 C C . PRO A 1 83 ? -3.996 0.617 25.560 1.00 98.19 83 PRO A C 1
ATOM 609 O O . PRO A 1 83 ? -4.114 0.712 26.778 1.00 98.19 83 PRO A O 1
ATOM 612 N N . PHE A 1 84 ? -3.957 1.694 24.767 1.00 98.44 84 PHE A N 1
ATOM 613 C CA . PHE A 1 84 ? -4.003 3.064 25.293 1.00 98.44 84 PHE A CA 1
ATOM 614 C C . PHE A 1 84 ? -5.391 3.386 25.840 1.00 98.44 84 PHE A C 1
ATOM 616 O O . PHE A 1 84 ? -5.513 3.803 26.989 1.00 98.44 84 PHE A O 1
ATOM 623 N N . ALA A 1 85 ? -6.437 3.087 25.066 1.00 98.38 85 ALA A N 1
ATOM 624 C CA . ALA A 1 85 ? -7.821 3.184 25.518 1.00 98.38 85 ALA A CA 1
ATOM 625 C C . ALA A 1 85 ? -8.083 2.292 26.745 1.00 98.38 85 ALA A C 1
ATOM 627 O O . ALA A 1 85 ? -8.755 2.713 27.681 1.00 98.38 85 ALA A O 1
ATOM 628 N N . THR A 1 86 ? -7.492 1.093 26.792 1.00 98.44 86 THR A N 1
ATOM 629 C CA . THR A 1 86 ? -7.606 0.198 27.957 1.00 98.44 86 THR A CA 1
ATOM 630 C C . THR A 1 86 ? -6.998 0.840 29.205 1.00 98.44 86 THR A C 1
ATOM 632 O O . THR A 1 86 ? -7.631 0.869 30.258 1.00 98.44 86 THR A O 1
ATOM 635 N N . ALA A 1 87 ? -5.791 1.400 29.098 1.00 98.38 87 ALA A N 1
ATOM 636 C CA . ALA A 1 87 ? -5.127 2.074 30.211 1.00 98.38 87 ALA A CA 1
ATOM 637 C C . ALA A 1 87 ? -5.883 3.339 30.661 1.00 98.38 87 ALA A C 1
ATOM 639 O O . ALA A 1 87 ? -6.067 3.550 31.861 1.00 98.38 87 ALA A O 1
ATOM 640 N N . MET A 1 88 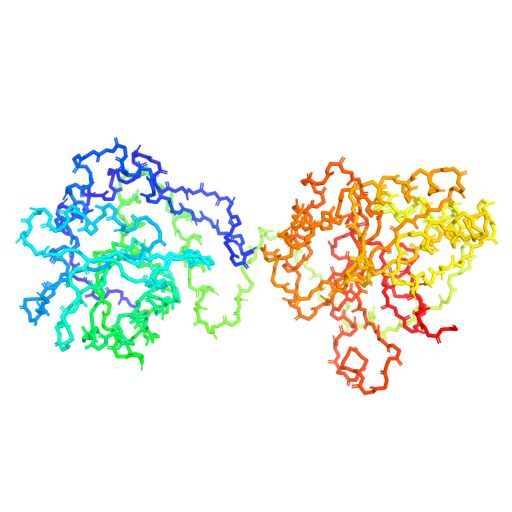? -6.390 4.144 29.719 1.00 98.50 88 MET A N 1
ATOM 641 C CA . MET A 1 88 ? -7.241 5.301 30.019 1.00 98.50 88 MET A CA 1
ATOM 642 C C . MET A 1 88 ? -8.522 4.882 30.750 1.00 98.50 88 MET A C 1
ATOM 644 O O . MET A 1 88 ? -8.849 5.465 31.785 1.00 98.50 88 MET A O 1
ATOM 648 N N . SER A 1 89 ? -9.206 3.840 30.272 1.00 98.56 89 SER A N 1
ATOM 649 C CA . SER A 1 89 ? -10.412 3.286 30.897 1.00 98.56 89 SER A CA 1
ATOM 650 C C . SER A 1 89 ? -10.154 2.840 32.337 1.00 98.56 89 SER A C 1
ATOM 652 O O . SER A 1 89 ? -10.862 3.268 33.248 1.00 98.56 89 SER A O 1
ATOM 654 N N . LEU A 1 90 ? -9.082 2.076 32.573 1.00 98.38 90 LEU A N 1
ATOM 655 C CA . LEU A 1 90 ? -8.686 1.644 33.918 1.00 98.38 90 LEU A CA 1
ATOM 656 C C . LEU A 1 90 ? -8.372 2.823 34.849 1.00 98.38 90 LEU A C 1
ATOM 658 O O . LEU A 1 90 ? -8.711 2.775 36.027 1.00 98.38 90 LEU A O 1
ATOM 662 N N . SER A 1 91 ? -7.740 3.880 34.333 1.00 97.69 91 SER A N 1
ATOM 663 C CA . SER A 1 91 ? -7.360 5.046 35.143 1.00 97.69 91 SER A CA 1
ATOM 664 C C . SER A 1 91 ? -8.528 5.977 35.490 1.00 97.69 91 SER A C 1
ATOM 666 O O . SER A 1 91 ? -8.489 6.647 36.518 1.00 97.69 91 SER A O 1
ATOM 668 N N . THR A 1 92 ? -9.563 6.023 34.647 1.00 97.69 92 THR A N 1
ATOM 669 C CA . THR A 1 92 ? -10.695 6.959 34.782 1.00 97.69 92 THR A CA 1
ATOM 670 C C . THR A 1 92 ? -11.967 6.302 35.306 1.00 97.69 92 THR A C 1
ATOM 672 O O . THR A 1 92 ? -12.879 6.999 35.742 1.00 97.69 92 THR A O 1
ATOM 675 N N . GLY A 1 93 ? -12.062 4.972 35.234 1.00 97.75 93 GLY A N 1
ATOM 676 C CA . GLY A 1 93 ? -13.303 4.236 35.470 1.00 97.75 93 GLY A CA 1
ATOM 677 C C . GLY A 1 93 ? -14.338 4.384 34.347 1.00 97.75 93 GLY A C 1
ATOM 678 O O . GLY A 1 93 ? -15.451 3.879 34.487 1.00 97.75 93 GLY A O 1
ATOM 679 N N . VAL A 1 94 ? -14.004 5.053 33.236 1.00 97.81 94 VAL A N 1
ATOM 680 C CA . VAL A 1 94 ? -14.912 5.218 32.092 1.00 97.81 94 VAL A CA 1
ATOM 681 C C . VAL A 1 94 ? -14.910 3.943 31.233 1.00 97.81 94 VAL A C 1
ATOM 683 O O . VAL A 1 94 ? -13.830 3.461 30.878 1.00 97.81 94 VAL A O 1
ATOM 686 N N . PRO A 1 95 ? -16.079 3.380 30.864 1.00 97.94 95 PRO A N 1
ATOM 687 C CA . PRO A 1 95 ? -16.168 2.169 30.047 1.00 97.94 95 PRO A CA 1
ATOM 688 C C . PRO A 1 95 ? -15.470 2.266 28.683 1.00 97.94 95 PRO A C 1
ATOM 690 O O . PRO A 1 95 ? -15.459 3.314 28.037 1.00 97.94 95 PRO A O 1
ATOM 693 N N . MET A 1 96 ? -14.953 1.132 28.205 1.00 97.56 96 MET A N 1
ATOM 694 C CA . MET A 1 96 ? -14.342 1.005 26.882 1.00 97.56 96 MET A CA 1
ATOM 695 C C . MET A 1 96 ? -15.219 0.173 25.933 1.00 97.56 96 MET A C 1
ATOM 697 O O . MET A 1 96 ? -15.724 -0.890 26.292 1.00 97.56 96 MET A O 1
ATOM 701 N N . LEU A 1 97 ? -15.350 0.653 24.699 1.00 97.00 97 LEU A N 1
ATOM 702 C CA . LEU A 1 97 ? -15.836 -0.074 23.533 1.00 97.00 97 LEU A CA 1
ATOM 703 C C . LEU A 1 97 ? -14.643 -0.527 22.683 1.00 97.00 97 LEU A C 1
ATOM 705 O O . LEU A 1 97 ? -13.574 0.089 22.695 1.00 97.00 97 LEU A O 1
ATOM 709 N N . MET A 1 98 ? -14.826 -1.589 21.905 1.00 94.38 98 MET A N 1
ATOM 710 C CA . MET A 1 98 ? -13.789 -2.103 21.014 1.00 94.38 98 MET A CA 1
ATOM 711 C C . MET A 1 98 ? -14.343 -2.317 19.612 1.00 94.38 98 MET A C 1
ATOM 713 O O . MET A 1 98 ? -15.198 -3.173 19.393 1.00 94.38 98 MET A O 1
ATOM 717 N N . ARG A 1 99 ? -13.813 -1.581 18.633 1.00 90.12 99 ARG A N 1
ATOM 718 C CA . ARG A 1 99 ? -14.081 -1.862 17.222 1.00 90.12 99 ARG A CA 1
ATOM 719 C C . ARG A 1 99 ? -13.305 -3.095 16.770 1.00 90.12 99 ARG A C 1
ATOM 721 O O . ARG A 1 99 ? -12.110 -3.222 17.020 1.00 90.12 99 ARG A O 1
ATOM 728 N N . ARG A 1 100 ? -13.968 -3.968 16.019 1.00 84.94 100 ARG A N 1
ATOM 729 C CA . ARG A 1 100 ? -13.334 -5.088 15.318 1.00 84.94 100 ARG A CA 1
ATOM 730 C C . ARG A 1 100 ? -12.998 -4.680 13.891 1.00 84.94 100 ARG A C 1
ATOM 732 O O . ARG A 1 100 ? -13.856 -4.160 13.180 1.00 84.94 100 ARG A O 1
ATOM 739 N N . LYS A 1 101 ? -11.752 -4.910 13.473 1.00 76.44 101 LYS A N 1
ATOM 740 C CA . LYS A 1 101 ? -11.296 -4.580 12.117 1.00 76.44 101 LYS A CA 1
ATOM 741 C C . LYS A 1 101 ? -11.757 -5.624 11.099 1.00 76.44 101 LYS A C 1
ATOM 743 O O . LYS A 1 101 ? -12.241 -5.260 10.035 1.00 76.44 101 LYS A O 1
ATOM 748 N N . GLU A 1 102 ? -11.685 -6.908 11.445 1.00 74.44 102 GLU A N 1
ATOM 749 C CA . GLU A 1 102 ? -12.198 -8.004 10.624 1.00 74.44 102 GLU A CA 1
ATOM 750 C C . GLU A 1 102 ? -13.615 -8.408 11.062 1.00 74.44 102 GLU A C 1
ATOM 752 O O . GLU A 1 102 ? -13.841 -8.944 12.159 1.00 74.44 102 GLU A O 1
ATOM 757 N N . VAL A 1 103 ? -14.588 -8.207 10.171 1.00 60.78 103 VAL A N 1
ATOM 758 C CA . VAL A 1 103 ? -15.942 -8.749 10.335 1.00 60.78 103 VAL A CA 1
ATOM 759 C C . VAL A 1 103 ? -15.914 -10.215 9.900 1.00 60.78 103 VAL A C 1
ATOM 761 O O . VAL A 1 103 ? -15.762 -10.524 8.721 1.00 60.78 103 VAL A O 1
ATOM 764 N N . LYS A 1 104 ? -16.026 -11.143 10.856 1.00 51.62 104 LYS A N 1
ATOM 765 C CA . LYS A 1 104 ? -16.103 -12.582 10.548 1.00 51.62 104 LYS A CA 1
ATOM 766 C C . LYS A 1 104 ? -17.403 -12.889 9.790 1.00 51.62 104 LYS A C 1
ATOM 768 O O . LYS A 1 104 ? -18.445 -12.313 10.095 1.00 51.62 104 LYS A O 1
ATOM 773 N N . ALA A 1 105 ? -17.355 -13.848 8.864 1.00 46.44 105 ALA A N 1
ATOM 774 C CA . ALA A 1 105 ? -18.505 -14.283 8.058 1.00 46.44 105 ALA A CA 1
ATOM 775 C C . ALA A 1 105 ? -19.636 -14.958 8.874 1.00 46.44 105 ALA A C 1
ATOM 777 O O . ALA A 1 105 ? -20.738 -15.150 8.365 1.00 46.44 105 ALA A O 1
ATOM 778 N N . TYR A 1 106 ? -19.385 -15.289 10.145 1.00 43.38 106 TYR A N 1
ATOM 779 C CA . TYR A 1 106 ? -20.267 -16.048 11.038 1.00 43.38 106 TYR A CA 1
ATOM 780 C C . TYR A 1 106 ? -20.368 -15.385 12.428 1.00 43.38 106 TYR A C 1
ATOM 782 O O . TYR A 1 106 ? -19.385 -14.842 12.937 1.00 43.38 106 TYR A O 1
ATOM 790 N N . GLY A 1 107 ? -21.555 -15.438 13.050 1.00 56.31 107 GLY A N 1
ATOM 791 C CA . GLY A 1 107 ? -21.867 -14.820 14.353 1.00 56.31 107 GLY A CA 1
ATOM 792 C C . GLY A 1 107 ? -22.754 -13.568 14.256 1.00 56.31 107 GLY A C 1
ATOM 793 O O . GLY A 1 107 ? -23.367 -13.311 13.224 1.00 56.31 107 GLY A O 1
ATOM 794 N N . THR A 1 108 ? -22.820 -12.767 15.327 1.00 55.09 108 THR A N 1
ATOM 795 C CA . THR A 1 108 ? -23.716 -11.593 15.467 1.00 55.09 108 THR A CA 1
ATOM 796 C C . THR A 1 108 ? -23.399 -10.411 14.535 1.00 55.09 108 THR A C 1
ATOM 798 O O . THR A 1 108 ? -24.085 -9.396 14.611 1.00 55.09 108 THR A O 1
ATOM 801 N N . LYS A 1 109 ? -22.374 -10.515 13.669 1.00 64.62 109 LYS A N 1
ATOM 802 C CA . LYS A 1 109 ? -21.901 -9.478 12.721 1.00 64.62 109 LYS A CA 1
ATOM 803 C C . LYS A 1 109 ? -21.645 -8.089 13.340 1.00 64.62 109 LYS A C 1
ATOM 805 O O . LYS A 1 109 ? -21.526 -7.111 12.608 1.00 64.62 109 LYS A O 1
ATOM 810 N N . LYS A 1 110 ? -21.541 -7.984 14.671 1.00 72.56 110 LYS A N 1
ATOM 811 C CA . LYS A 1 110 ? -21.309 -6.712 15.366 1.00 72.56 110 LYS A CA 1
ATOM 812 C C . LYS A 1 110 ? -19.900 -6.197 15.067 1.00 72.56 110 LYS A C 1
ATOM 814 O O . LYS A 1 110 ? -18.920 -6.914 15.260 1.00 72.56 110 LYS A O 1
ATOM 819 N N . SER A 1 111 ? -19.812 -4.957 14.593 1.00 82.31 111 SER A N 1
ATOM 820 C CA . SER A 1 111 ? -18.553 -4.250 14.324 1.00 82.31 111 SER A CA 1
ATOM 821 C C . SER A 1 111 ? -17.940 -3.623 15.582 1.00 82.31 111 SER A C 1
ATOM 823 O O . SER A 1 111 ? -16.741 -3.346 15.596 1.00 82.31 111 SER A O 1
ATOM 825 N N . ILE A 1 112 ? -18.742 -3.436 16.636 1.00 90.38 112 ILE A N 1
ATOM 826 C CA . ILE A 1 112 ? -18.355 -2.864 17.929 1.00 90.38 112 ILE A CA 1
ATOM 827 C C . ILE A 1 112 ? -18.725 -3.850 19.047 1.00 90.38 112 ILE A C 1
ATOM 829 O O . ILE A 1 112 ? -19.860 -4.324 19.121 1.00 90.38 112 ILE A O 1
ATOM 833 N N . GLU A 1 113 ? -17.764 -4.142 19.916 1.00 91.75 113 GLU A N 1
ATOM 834 C CA . GLU A 1 113 ? -17.926 -4.906 21.152 1.00 91.75 113 GLU A CA 1
ATOM 835 C C . GLU A 1 113 ? -18.027 -3.944 22.350 1.00 91.75 113 GLU A C 1
ATOM 837 O O . GLU A 1 113 ? -17.403 -2.879 22.360 1.00 91.75 113 GLU A O 1
ATOM 842 N N . GLY A 1 114 ? -18.795 -4.332 23.371 1.00 90.56 114 GLY A N 1
ATOM 843 C CA . GLY A 1 114 ? -19.050 -3.530 24.574 1.00 90.56 114 GLY A CA 1
ATOM 844 C C . GLY A 1 114 ? -20.519 -3.127 24.745 1.00 90.56 114 GLY A C 1
ATOM 845 O O . GLY A 1 114 ? -21.377 -3.434 23.914 1.00 90.56 114 GLY A O 1
ATOM 846 N N . ALA A 1 115 ? -20.823 -2.464 25.862 1.00 90.44 115 ALA A N 1
ATOM 847 C CA . ALA A 1 115 ? -22.172 -2.008 26.191 1.00 90.44 115 ALA A CA 1
ATOM 848 C C . ALA A 1 115 ? -22.468 -0.665 25.505 1.00 90.44 115 ALA A C 1
ATOM 850 O O . ALA A 1 115 ? -22.230 0.403 26.063 1.00 90.44 115 ALA A O 1
ATOM 851 N N . ILE A 1 116 ? -22.967 -0.730 24.270 1.00 86.56 116 ILE A N 1
ATOM 852 C CA . ILE A 1 116 ? -23.321 0.457 23.485 1.00 86.56 116 ILE A CA 1
ATOM 853 C C . ILE A 1 116 ? -24.624 1.056 24.011 1.00 86.56 116 ILE A C 1
ATOM 855 O O . ILE A 1 116 ? -25.635 0.362 24.135 1.00 86.56 116 ILE A O 1
ATOM 859 N N . LYS A 1 117 ? -24.607 2.364 24.253 1.00 89.94 117 LYS A N 1
ATOM 860 C CA . LYS A 1 117 ? -25.783 3.155 24.606 1.00 89.94 117 LYS A CA 1
ATOM 861 C C . LYS A 1 117 ? -26.055 4.155 23.475 1.00 89.94 117 LYS A C 1
ATOM 863 O O . LYS A 1 117 ? -25.288 5.108 23.336 1.00 89.94 117 LYS A O 1
ATOM 868 N N . PRO A 1 118 ? -27.104 3.957 22.655 1.00 91.38 118 PRO A N 1
ATOM 869 C CA . PRO A 1 118 ? -27.512 4.946 21.660 1.00 91.38 118 PRO A CA 1
ATOM 870 C C . PRO A 1 118 ? -27.731 6.322 22.305 1.00 91.38 118 PRO A C 1
ATOM 872 O O . PRO A 1 118 ? -28.265 6.418 23.410 1.00 91.38 118 PRO A O 1
ATOM 875 N N . GLY A 1 119 ? -27.277 7.377 21.636 1.00 94.06 119 GLY A N 1
ATOM 876 C CA . GLY A 1 119 ? -27.220 8.746 22.152 1.00 94.06 119 GLY A CA 1
ATOM 877 C C . GLY A 1 119 ? -26.050 9.027 23.102 1.00 94.06 119 GLY A C 1
ATOM 878 O O . GLY A 1 119 ? -25.808 10.188 23.411 1.00 94.06 119 GLY A O 1
ATOM 879 N N . GLY A 1 120 ? -25.313 8.005 23.551 1.00 95.94 120 GLY A N 1
ATOM 880 C CA . GLY A 1 120 ? -24.142 8.175 24.410 1.00 95.94 120 GLY A CA 1
ATOM 881 C C . GLY A 1 120 ? -22.944 8.748 23.652 1.00 95.94 120 GLY A C 1
ATOM 882 O O . GLY A 1 120 ? -22.691 8.376 22.500 1.00 95.94 120 GLY A O 1
ATOM 883 N N . THR A 1 121 ? -22.195 9.633 24.310 1.00 98.06 121 THR A N 1
ATOM 884 C CA . THR A 1 121 ? -20.987 10.249 23.745 1.00 98.06 121 THR A CA 1
ATOM 885 C C . THR A 1 121 ? -19.778 9.329 23.899 1.00 98.06 121 THR A C 1
ATOM 887 O O . THR A 1 121 ? -19.487 8.867 25.004 1.00 98.06 121 THR A O 1
ATOM 890 N N . VAL A 1 122 ? -19.057 9.071 22.808 1.00 98.62 122 VAL A N 1
ATOM 891 C CA . VAL A 1 122 ? -17.880 8.193 22.784 1.00 98.62 122 VAL A CA 1
ATOM 892 C C . VAL A 1 122 ? -16.646 8.980 22.355 1.00 98.62 122 VAL A C 1
ATOM 894 O O . VAL A 1 122 ? -16.620 9.549 21.265 1.00 98.62 122 VAL A O 1
ATOM 897 N N . LEU A 1 123 ? -15.607 8.959 23.189 1.00 98.69 123 LEU A N 1
ATOM 898 C CA . LEU A 1 123 ? -14.281 9.469 22.846 1.00 98.69 123 LEU A CA 1
ATOM 899 C C . LEU A 1 123 ? -13.531 8.436 21.998 1.00 98.69 123 LEU A C 1
ATOM 901 O O . LEU A 1 123 ? -13.339 7.298 22.432 1.00 98.69 123 LEU A O 1
ATOM 905 N N . VAL A 1 124 ? -13.053 8.814 20.815 1.00 98.69 124 VAL A N 1
ATOM 906 C CA . VAL A 1 124 ? -12.132 7.950 20.058 1.00 98.69 124 VAL A CA 1
ATOM 907 C C . VAL A 1 124 ? -10.706 8.164 20.564 1.00 98.69 124 VAL A C 1
ATOM 909 O O . VAL A 1 124 ? -10.311 9.286 20.863 1.00 98.69 124 VAL A O 1
ATOM 912 N N . VAL A 1 125 ? -9.928 7.089 20.670 1.00 98.75 125 VAL A N 1
ATOM 913 C CA . VAL A 1 125 ? -8.518 7.133 21.084 1.00 98.75 125 VAL A CA 1
ATOM 914 C C . VAL A 1 125 ? -7.655 6.579 19.957 1.00 98.75 125 VAL A C 1
ATOM 916 O O . VAL A 1 125 ? -7.919 5.481 19.468 1.00 98.75 125 VAL A O 1
ATOM 919 N N . GLU A 1 126 ? -6.629 7.321 19.556 1.00 98.12 126 GLU A N 1
ATOM 920 C CA . GLU A 1 126 ? -5.716 6.984 18.460 1.00 98.12 126 GLU A CA 1
ATOM 921 C C . GLU A 1 126 ? -4.251 7.107 18.908 1.00 98.12 126 GLU A C 1
ATOM 923 O O . GLU A 1 126 ? -3.905 7.926 19.763 1.00 98.12 126 GLU A O 1
ATOM 928 N N . ASP A 1 127 ? -3.372 6.287 18.333 1.00 97.81 127 ASP A N 1
ATOM 929 C CA . ASP A 1 127 ? -1.941 6.330 18.633 1.00 97.81 127 ASP A CA 1
ATOM 930 C C . ASP A 1 127 ? -1.238 7.431 17.827 1.00 97.81 127 ASP A C 1
ATOM 932 O O . ASP A 1 127 ? -0.570 8.300 18.384 1.00 97.81 127 ASP A O 1
ATOM 936 N N . LEU A 1 128 ? -1.413 7.443 16.510 1.00 95.88 128 LEU A N 1
ATOM 937 C CA . LEU A 1 128 ? -0.773 8.412 15.634 1.00 95.88 128 LEU A CA 1
ATOM 938 C C . LEU A 1 128 ? -1.669 8.745 14.444 1.00 95.88 128 LEU A C 1
ATOM 940 O O . LEU A 1 128 ? -2.060 7.872 13.670 1.00 95.88 128 LEU A O 1
ATOM 944 N N . VAL A 1 129 ? -1.929 10.036 14.234 1.00 94.00 129 VAL A N 1
ATOM 945 C CA . VAL A 1 129 ? -2.751 10.503 13.116 1.00 94.00 129 VAL A CA 1
ATOM 946 C C . VAL A 1 129 ? -1.899 11.111 11.998 1.00 94.00 129 VAL A C 1
ATOM 948 O O . VAL A 1 129 ? -0.916 11.808 12.234 1.00 94.00 129 VAL A O 1
ATOM 951 N N . THR A 1 130 ? -2.265 10.809 10.746 1.00 90.19 130 THR A N 1
ATOM 952 C CA . THR A 1 130 ? -1.649 11.389 9.532 1.00 90.19 130 THR A CA 1
ATOM 953 C C . THR A 1 130 ? -2.691 12.098 8.673 1.00 90.19 130 THR A C 1
ATOM 955 O O . THR A 1 130 ? -2.650 13.313 8.518 1.00 90.19 130 THR A O 1
ATOM 958 N N . SER A 1 131 ? -3.657 11.335 8.147 1.00 87.31 131 SER A N 1
ATOM 959 C CA . SER A 1 131 ? -4.761 11.840 7.321 1.00 87.31 131 SER A CA 1
ATOM 960 C C . SER A 1 131 ? -6.116 11.831 8.016 1.00 87.31 131 SER A C 1
ATOM 962 O O . SER A 1 131 ? -7.043 12.443 7.506 1.00 87.31 131 SER A O 1
ATOM 964 N N . GLY A 1 132 ? -6.252 11.121 9.139 1.00 89.19 132 GLY A N 1
ATOM 965 C CA . GLY A 1 132 ? -7.528 10.925 9.836 1.00 89.19 132 GLY A CA 1
ATOM 966 C C . GLY A 1 132 ? -8.382 9.762 9.314 1.00 89.19 132 GLY A C 1
ATOM 967 O O . GLY A 1 132 ? -9.421 9.472 9.894 1.00 89.19 132 GLY A O 1
ATOM 968 N N . GLY A 1 133 ? -7.949 9.042 8.270 1.00 89.31 133 GLY A N 1
ATOM 969 C CA . GLY A 1 133 ? -8.725 7.929 7.698 1.00 89.31 133 GLY A CA 1
ATOM 970 C C . GLY A 1 133 ? -9.077 6.830 8.712 1.00 89.31 133 GLY A C 1
ATOM 971 O O . GLY A 1 133 ? -10.248 6.496 8.868 1.00 89.31 133 GLY A O 1
ATOM 972 N N . SER A 1 134 ? -8.088 6.323 9.459 1.00 90.69 134 SER A N 1
ATOM 973 C CA . SER A 1 134 ? -8.287 5.271 10.476 1.00 90.69 134 SER A CA 1
ATOM 974 C C . SER A 1 134 ? -9.250 5.685 11.596 1.00 90.69 134 SER A C 1
ATOM 976 O O . SER A 1 134 ? -10.040 4.866 12.080 1.00 90.69 134 SER A O 1
ATOM 978 N N . VAL A 1 135 ? -9.218 6.969 11.971 1.00 96.00 135 VAL A N 1
ATOM 979 C CA . VAL A 1 135 ? -10.147 7.560 12.938 1.00 96.00 135 VAL A CA 1
ATOM 980 C C . VAL A 1 135 ? -11.564 7.501 12.375 1.00 96.00 135 VAL A C 1
ATOM 982 O O . VAL A 1 135 ? -12.442 6.941 13.026 1.00 96.00 135 VAL A O 1
ATOM 985 N N . MET A 1 136 ? -11.788 7.966 11.141 1.00 94.69 136 MET A N 1
ATOM 986 C CA . MET A 1 136 ? -13.123 7.954 10.523 1.00 94.69 136 MET A CA 1
ATOM 987 C C . MET A 1 136 ? -13.687 6.552 10.308 1.00 94.69 136 MET A C 1
ATOM 989 O O . MET A 1 136 ? -14.876 6.328 10.532 1.00 94.69 136 MET A O 1
ATOM 993 N N . GLU A 1 137 ? -12.840 5.581 9.971 1.00 92.75 137 GLU A N 1
ATOM 994 C CA . GLU A 1 137 ? -13.242 4.175 9.909 1.00 92.75 137 GLU A CA 1
ATOM 995 C C . GLU A 1 137 ? -13.750 3.638 11.262 1.00 92.75 137 GLU A C 1
ATOM 997 O O . GLU A 1 137 ? -14.460 2.635 11.291 1.00 92.75 137 GLU A O 1
ATOM 1002 N N . THR A 1 138 ? -13.386 4.276 12.379 1.00 95.00 138 THR A N 1
ATOM 1003 C CA . THR A 1 138 ? -13.854 3.936 13.733 1.00 95.00 138 THR A CA 1
ATOM 1004 C C . THR A 1 138 ? -15.038 4.793 14.174 1.00 95.00 138 THR A C 1
ATOM 1006 O O . THR A 1 138 ? -15.983 4.272 14.764 1.00 95.00 138 THR A O 1
ATOM 1009 N N . VAL A 1 139 ? -15.028 6.081 13.833 1.00 96.88 139 VAL A N 1
ATOM 1010 C CA . VAL A 1 139 ? -16.115 7.031 14.098 1.00 96.88 139 VAL A CA 1
ATOM 1011 C C . VAL A 1 139 ? -17.407 6.592 13.409 1.00 96.88 139 VAL A C 1
ATOM 1013 O O . VAL A 1 139 ? -18.458 6.581 14.048 1.00 96.88 139 VAL A O 1
ATOM 1016 N N . GLN A 1 140 ? -17.346 6.208 12.129 1.00 94.69 140 GLN A N 1
ATOM 1017 C CA . GLN A 1 140 ? -18.553 5.924 11.352 1.00 94.69 140 GLN A CA 1
ATOM 1018 C C . GLN A 1 140 ? -19.355 4.738 11.921 1.00 94.69 140 GLN A C 1
ATOM 1020 O O . GLN A 1 140 ? -20.529 4.935 12.219 1.00 94.69 140 GLN A O 1
ATOM 1025 N N . PRO A 1 141 ? -18.758 3.565 12.220 1.00 92.94 141 PRO A N 1
ATOM 1026 C CA . PRO A 1 141 ? -19.501 2.465 12.835 1.00 92.94 141 PRO A CA 1
ATOM 1027 C C . PRO A 1 141 ? -20.094 2.788 14.213 1.00 92.94 141 PRO A C 1
ATOM 1029 O O . PRO A 1 141 ? -21.129 2.234 14.568 1.00 92.94 141 PRO A O 1
ATOM 1032 N N . LEU A 1 142 ? -19.458 3.660 15.005 1.00 95.56 142 LEU A N 1
ATOM 1033 C CA . LEU A 1 142 ? -20.016 4.117 16.284 1.00 95.56 142 LEU A CA 1
ATOM 1034 C C . LEU A 1 142 ? -21.247 5.006 16.055 1.00 95.56 142 LEU A C 1
ATOM 1036 O O . LEU A 1 142 ? -22.278 4.805 16.697 1.00 95.56 142 LEU A O 1
ATOM 1040 N N . ARG A 1 143 ? -21.162 5.946 15.104 1.00 96.25 143 ARG A N 1
ATOM 1041 C CA . ARG A 1 143 ? -22.292 6.796 14.695 1.00 96.25 143 ARG A CA 1
ATOM 1042 C C . ARG A 1 143 ? -23.442 5.968 14.112 1.00 96.25 143 ARG A C 1
ATOM 1044 O O . ARG A 1 143 ? -24.593 6.222 14.453 1.00 96.25 143 ARG A O 1
ATOM 1051 N N . ASP A 1 144 ? -23.146 4.928 13.332 1.00 93.19 144 ASP A N 1
ATOM 1052 C CA . ASP A 1 144 ? -24.145 3.999 12.778 1.00 93.19 144 ASP A CA 1
ATOM 1053 C C . ASP A 1 144 ? -24.897 3.216 13.874 1.00 93.19 144 ASP A C 1
ATOM 1055 O O . ASP A 1 144 ? -26.039 2.803 13.678 1.00 93.19 144 ASP A O 1
ATOM 1059 N N . GLN A 1 145 ? -24.282 3.028 15.049 1.00 92.44 145 GLN A N 1
ATOM 1060 C CA . GLN A 1 145 ? -24.919 2.450 16.243 1.00 92.44 145 GLN A CA 1
ATOM 1061 C C . GLN A 1 145 ? -25.638 3.503 17.110 1.00 92.44 145 GLN A C 1
ATOM 1063 O O . GLN A 1 145 ? -26.111 3.200 18.207 1.00 92.44 145 GLN A O 1
ATOM 1068 N N . GLY A 1 146 ? -25.733 4.744 16.629 1.00 94.81 146 GLY A N 1
ATOM 1069 C CA . GLY A 1 146 ? -26.412 5.851 17.292 1.00 94.81 146 GLY A CA 1
ATOM 1070 C C . GLY A 1 146 ? -25.582 6.570 18.355 1.00 94.81 146 GLY A C 1
ATOM 1071 O O . GLY A 1 146 ? -26.153 7.355 19.106 1.00 94.81 146 GLY A O 1
ATOM 1072 N N . CYS A 1 147 ? -24.274 6.322 18.469 1.00 97.12 147 CYS A N 1
ATOM 1073 C CA . CYS A 1 147 ? -23.412 7.072 19.388 1.00 97.12 147 CYS A CA 1
ATOM 1074 C C . CYS A 1 147 ? -23.090 8.475 18.857 1.00 97.12 147 CYS A C 1
ATOM 1076 O O . CYS A 1 147 ? -22.992 8.701 17.650 1.00 97.12 147 CYS A O 1
ATOM 1078 N N . VAL A 1 148 ? -22.842 9.407 19.777 1.00 97.94 148 VAL A N 1
ATOM 1079 C CA . VAL A 1 148 ? -22.321 10.741 19.462 1.00 97.94 148 VAL A CA 1
ATOM 1080 C C . VAL A 1 148 ? -20.798 10.689 19.531 1.00 97.94 148 VAL A C 1
ATOM 1082 O O . VAL A 1 148 ? -20.232 10.325 20.556 1.00 97.94 148 VAL A O 1
ATOM 1085 N N . VAL A 1 149 ? -20.121 11.035 18.437 1.00 98.25 149 VAL A N 1
ATOM 1086 C CA . VAL A 1 149 ? -18.652 11.053 18.372 1.00 98.25 149 VAL A CA 1
ATOM 1087 C C . VAL A 1 149 ? -18.205 12.393 17.812 1.00 98.25 149 VAL A C 1
ATOM 1089 O O . VAL A 1 149 ? -18.366 12.644 16.614 1.00 98.25 149 VAL A O 1
ATOM 1092 N N . THR A 1 150 ? -17.686 13.243 18.691 1.00 98.06 150 THR A N 1
ATOM 1093 C CA . THR A 1 150 ? -17.279 14.627 18.397 1.00 98.06 150 THR A CA 1
ATOM 1094 C C . THR A 1 150 ? -15.794 14.870 18.615 1.00 98.06 150 THR A C 1
ATOM 1096 O O . THR A 1 150 ? -15.277 15.866 18.126 1.00 98.06 150 THR A O 1
ATOM 1099 N N . ASP A 1 151 ? -15.099 13.969 19.309 1.00 98.62 151 ASP A N 1
ATOM 1100 C CA . ASP A 1 151 ? -13.740 14.196 19.791 1.00 98.62 151 ASP A CA 1
ATOM 1101 C C . ASP A 1 151 ? -12.876 12.941 19.618 1.00 98.62 151 ASP A C 1
ATOM 1103 O O . ASP A 1 151 ? -13.327 11.810 19.841 1.00 98.62 151 ASP A O 1
ATOM 1107 N N . VAL A 1 152 ? -11.612 13.152 19.249 1.00 98.62 152 VAL A N 1
ATOM 1108 C CA . VAL A 1 152 ? -10.571 12.121 19.239 1.00 98.62 152 VAL A CA 1
ATOM 1109 C C . VAL A 1 152 ? -9.350 12.588 20.030 1.00 98.62 152 VAL A C 1
ATOM 1111 O O . VAL A 1 152 ? -8.817 13.667 19.778 1.00 98.62 152 VAL A O 1
ATOM 1114 N N . ALA A 1 153 ? -8.893 11.762 20.972 1.00 98.56 153 ALA A N 1
ATOM 1115 C CA . ALA A 1 153 ? -7.607 11.921 21.644 1.00 98.56 153 ALA A CA 1
ATOM 1116 C C . ALA A 1 153 ? -6.527 11.189 20.841 1.00 98.56 153 ALA A C 1
ATOM 1118 O O . ALA A 1 153 ? -6.672 9.997 20.563 1.00 98.56 153 ALA A O 1
ATOM 1119 N N . VAL A 1 154 ? -5.446 11.878 20.477 1.00 98.25 154 VAL A N 1
ATOM 1120 C CA . VAL A 1 154 ? -4.352 11.312 19.675 1.00 98.25 154 VAL A CA 1
ATOM 1121 C C . VAL A 1 154 ? -3.031 11.507 20.402 1.00 98.25 154 VAL A C 1
ATOM 1123 O O . VAL A 1 154 ? -2.739 12.613 20.851 1.00 98.25 154 VAL A O 1
ATOM 1126 N N . LEU A 1 155 ? -2.196 10.468 20.502 1.00 98.12 155 LEU A N 1
ATOM 1127 C CA . LEU A 1 155 ? -0.897 10.634 21.161 1.00 98.12 155 LEU A CA 1
ATOM 1128 C C . LEU A 1 155 ? 0.019 11.517 20.307 1.00 98.12 155 LEU A C 1
ATOM 1130 O O . LEU A 1 155 ? 0.583 12.483 20.817 1.00 98.12 155 LEU A O 1
ATOM 1134 N N . LEU A 1 156 ? 0.142 11.207 19.014 1.00 97.75 156 LEU A N 1
ATOM 1135 C CA . LEU A 1 156 ? 1.008 11.931 18.085 1.00 97.75 156 LEU A CA 1
ATOM 1136 C C . LEU A 1 156 ? 0.260 12.406 16.827 1.00 97.75 156 LEU A C 1
ATOM 1138 O O . LEU A 1 156 ? -0.272 11.601 16.064 1.00 97.75 156 LEU A O 1
ATOM 1142 N N . ASP A 1 157 ? 0.295 13.706 16.542 1.00 96.06 157 ASP A N 1
ATOM 1143 C CA . ASP A 1 157 ? -0.086 14.254 15.237 1.00 96.06 157 ASP A CA 1
ATOM 1144 C C . ASP A 1 157 ? 1.143 14.394 14.336 1.00 96.06 157 ASP A C 1
ATOM 1146 O O . ASP A 1 157 ? 2.094 15.110 14.659 1.00 96.06 157 ASP A O 1
ATOM 1150 N N . ARG A 1 158 ? 1.128 13.740 13.166 1.00 92.94 158 ARG A N 1
ATOM 1151 C CA . ARG A 1 158 ? 2.172 13.934 12.144 1.00 92.94 158 ARG A CA 1
ATOM 1152 C C . ARG A 1 158 ? 2.146 15.320 11.504 1.00 92.94 158 ARG A C 1
ATOM 1154 O O . ARG A 1 158 ? 3.086 15.646 10.786 1.00 92.94 158 ARG A O 1
ATOM 1161 N N . GLN A 1 159 ? 1.107 16.119 11.754 1.00 93.38 159 GLN A N 1
ATOM 1162 C CA . GLN A 1 159 ? 0.913 17.467 11.218 1.00 93.38 159 GLN A CA 1
ATOM 1163 C C . GLN A 1 159 ? 0.845 17.458 9.683 1.00 93.38 159 GLN A C 1
ATOM 1165 O O . GLN A 1 159 ? 1.445 18.286 9.001 1.00 93.38 159 GLN A O 1
ATOM 1170 N N . GLN A 1 160 ? 0.116 16.477 9.137 1.00 87.88 160 GLN A N 1
ATOM 1171 C CA . GLN A 1 160 ? -0.054 16.257 7.694 1.00 87.88 160 GLN A CA 1
ATOM 1172 C C . GLN A 1 160 ? -1.510 16.441 7.228 1.00 87.88 160 GLN A C 1
ATOM 1174 O O . GLN A 1 160 ? -1.898 15.893 6.206 1.00 87.88 160 GLN A O 1
ATOM 1179 N N . GLY A 1 161 ? -2.328 17.207 7.959 1.00 88.00 161 GLY A N 1
ATOM 1180 C CA . GLY A 1 161 ? -3.676 17.609 7.523 1.00 88.00 161 GLY A CA 1
ATOM 1181 C C . GLY A 1 161 ? -4.850 16.875 8.182 1.00 88.00 161 GLY A C 1
ATOM 1182 O O . GLY A 1 161 ? -6.002 17.209 7.904 1.00 88.00 161 GLY A O 1
ATOM 1183 N N . ALA A 1 162 ? -4.598 15.923 9.087 1.00 90.94 162 ALA A N 1
ATOM 1184 C CA . ALA A 1 162 ? -5.653 15.215 9.818 1.00 90.94 162 ALA A CA 1
ATOM 1185 C C . ALA A 1 162 ? -6.603 16.141 10.591 1.00 90.94 162 ALA A C 1
ATOM 1187 O O . ALA A 1 162 ? -7.813 15.952 10.514 1.00 90.94 162 ALA A O 1
ATOM 1188 N N . VAL A 1 163 ? -6.067 17.141 11.301 1.00 93.31 163 VAL A N 1
ATOM 1189 C CA . VAL A 1 163 ? -6.851 18.060 12.148 1.00 93.31 163 VAL A CA 1
ATOM 1190 C C . VAL A 1 163 ? -7.949 18.759 11.346 1.00 93.31 163 VAL A C 1
ATOM 1192 O O . VAL A 1 163 ? -9.119 18.692 11.710 1.00 93.31 163 VAL A O 1
ATOM 1195 N N . ALA A 1 164 ? -7.589 19.378 10.219 1.00 90.62 164 ALA A N 1
ATOM 1196 C CA . ALA A 1 164 ? -8.545 20.091 9.375 1.00 90.62 164 ALA A CA 1
ATOM 1197 C C . ALA A 1 164 ? -9.575 19.145 8.740 1.00 90.62 164 ALA A C 1
ATOM 1199 O O . ALA A 1 164 ? -10.758 19.474 8.663 1.00 90.62 164 ALA A O 1
ATOM 1200 N N . ARG A 1 165 ? -9.137 17.958 8.304 1.00 91.25 165 ARG A N 1
ATOM 1201 C CA . ARG A 1 165 ? -10.013 16.979 7.653 1.00 91.25 165 ARG A CA 1
ATOM 1202 C C . ARG A 1 165 ? -11.038 16.387 8.616 1.00 91.25 165 ARG A C 1
ATOM 1204 O O . ARG A 1 165 ? -12.213 16.342 8.284 1.00 91.25 165 ARG A O 1
ATOM 1211 N N . LEU A 1 166 ? -10.606 15.978 9.806 1.00 94.62 166 LEU A N 1
ATOM 1212 C CA . LEU A 1 166 ? -11.501 15.434 10.828 1.00 94.62 166 LEU A CA 1
ATOM 1213 C C . LEU A 1 166 ? -12.479 16.496 11.342 1.00 94.62 166 LEU A C 1
ATOM 1215 O O . LEU A 1 166 ? -13.657 16.195 11.527 1.00 94.62 166 LEU A O 1
ATOM 1219 N N . ALA A 1 167 ? -12.037 17.751 11.473 1.00 94.94 167 ALA A N 1
ATOM 1220 C CA . ALA A 1 167 ? -12.923 18.853 11.838 1.00 94.94 167 ALA A CA 1
ATOM 1221 C C . ALA A 1 167 ? -14.047 19.065 10.806 1.00 94.94 167 ALA A C 1
ATOM 1223 O O . ALA A 1 167 ? -15.186 19.324 11.196 1.00 94.94 167 ALA A O 1
ATOM 1224 N N . ALA A 1 168 ? -13.762 18.900 9.507 1.00 92.06 168 ALA A N 1
ATOM 1225 C CA . ALA A 1 168 ? -14.777 18.967 8.451 1.00 92.06 168 ALA A CA 1
ATOM 1226 C C . ALA A 1 168 ? -15.843 17.856 8.570 1.00 92.06 168 ALA A C 1
ATOM 1228 O O . ALA A 1 168 ? -16.992 18.076 8.196 1.00 92.06 168 ALA A O 1
ATOM 1229 N N . ASP A 1 169 ? -15.487 16.711 9.160 1.00 92.69 169 ASP A N 1
ATOM 1230 C CA . ASP A 1 169 ? -16.389 15.589 9.460 1.00 92.69 169 ASP A CA 1
ATOM 1231 C C . ASP A 1 169 ? -17.013 15.672 10.877 1.00 92.69 169 ASP A C 1
ATOM 1233 O O . ASP A 1 169 ? -17.609 14.707 11.387 1.00 92.69 169 ASP A O 1
ATOM 1237 N N . GLY A 1 170 ? -16.875 16.829 11.537 1.00 96.31 170 GLY A N 1
ATOM 1238 C CA . GLY A 1 170 ? -17.422 17.105 12.865 1.00 96.31 170 GLY A CA 1
ATOM 1239 C C . GLY A 1 170 ? -16.693 16.391 14.006 1.00 96.31 170 GLY A C 1
ATOM 1240 O O . GLY A 1 170 ? -17.322 16.078 15.014 1.00 96.31 170 GLY A O 1
ATOM 1241 N N . VAL A 1 171 ? -15.403 16.080 13.838 1.00 98.12 171 VAL A N 1
ATOM 1242 C CA . VAL A 1 171 ? -14.559 15.439 14.858 1.00 98.12 171 VAL A CA 1
ATOM 1243 C C . VAL A 1 171 ? -13.367 16.339 15.197 1.00 98.12 171 VAL A C 1
ATOM 1245 O O . VAL A 1 171 ? -12.471 16.541 14.380 1.00 98.12 171 VAL A O 1
ATOM 1248 N N . ALA A 1 172 ? -13.331 16.871 16.417 1.00 98.12 172 ALA A N 1
ATOM 1249 C CA . ALA A 1 172 ? -12.218 17.654 16.937 1.00 98.12 172 ALA A CA 1
ATOM 1250 C C . ALA A 1 172 ? -11.041 16.748 17.334 1.00 98.12 172 ALA A C 1
ATOM 1252 O O . ALA A 1 172 ? -11.222 15.729 18.003 1.00 98.12 172 ALA A O 1
ATOM 1253 N N . VAL A 1 173 ? -9.827 17.128 16.924 1.00 97.88 173 VAL A N 1
ATOM 1254 C CA . VAL A 1 173 ? -8.590 16.397 17.235 1.00 97.88 173 VAL A CA 1
ATOM 1255 C C . VAL A 1 173 ? -7.884 17.042 18.419 1.00 97.88 173 VAL A C 1
ATOM 1257 O O . VAL A 1 173 ? -7.490 18.204 18.343 1.00 97.88 173 VAL A O 1
ATOM 1260 N N . HIS A 1 174 ? -7.654 16.255 19.467 1.00 97.69 174 HIS A N 1
ATOM 1261 C CA . HIS A 1 174 ? -6.890 16.634 20.655 1.00 97.69 174 HIS A CA 1
ATOM 1262 C C . HIS A 1 174 ? -5.582 15.846 20.660 1.00 97.69 174 HIS A C 1
ATOM 1264 O O . HIS A 1 174 ? -5.530 14.702 21.112 1.00 97.69 174 HIS A O 1
ATOM 1270 N N . ALA A 1 175 ? -4.540 16.422 20.059 1.00 96.81 175 ALA A N 1
ATOM 1271 C CA . ALA A 1 175 ? -3.229 15.789 19.979 1.00 96.81 175 ALA A CA 1
ATOM 1272 C C . ALA A 1 175 ? -2.387 16.133 21.214 1.00 96.81 175 ALA A C 1
ATOM 1274 O O . ALA A 1 175 ? -2.221 17.308 21.538 1.00 96.81 175 ALA A O 1
ATOM 1275 N N . ALA A 1 176 ? -1.814 15.124 21.872 1.00 96.19 176 ALA A N 1
ATOM 1276 C CA . ALA A 1 176 ? -0.888 15.340 22.981 1.00 96.19 176 ALA A CA 1
ATOM 1277 C C . ALA A 1 176 ? 0.429 15.979 22.511 1.00 96.19 176 ALA A C 1
ATOM 1279 O O . ALA A 1 176 ? 0.978 16.844 23.191 1.00 96.19 176 ALA A O 1
ATOM 1280 N N . LEU A 1 177 ? 0.937 15.557 21.350 1.00 96.56 177 LEU A N 1
ATOM 1281 C CA . LEU A 1 177 ? 2.166 16.078 20.755 1.00 96.56 177 LEU A CA 1
ATOM 1282 C C . LEU A 1 177 ? 2.061 16.142 19.231 1.00 96.56 177 LEU A C 1
ATOM 1284 O O . LEU A 1 177 ? 1.602 15.201 18.586 1.00 96.56 177 LEU A O 1
ATOM 1288 N N . GLY A 1 178 ? 2.583 17.214 18.641 1.00 96.12 178 GLY A N 1
ATOM 1289 C CA . GLY A 1 178 ? 2.940 17.245 17.225 1.00 96.12 178 GLY A CA 1
ATOM 1290 C C . GLY A 1 178 ? 4.318 16.623 16.988 1.00 96.12 178 GLY A C 1
ATOM 1291 O O . GLY A 1 178 ? 5.223 16.760 17.813 1.00 96.12 178 GLY A O 1
ATOM 1292 N N . VAL A 1 179 ? 4.538 15.988 15.835 1.00 95.12 179 VAL A N 1
ATOM 1293 C CA . VAL A 1 179 ? 5.871 15.462 15.478 1.00 95.12 179 VAL A CA 1
ATOM 1294 C C . VAL A 1 179 ? 6.929 16.569 15.451 1.00 95.12 179 VAL A C 1
ATOM 1296 O O . VAL A 1 179 ? 8.074 16.316 15.821 1.00 95.12 179 VAL A O 1
ATOM 1299 N N . GLY A 1 180 ? 6.565 17.811 15.114 1.00 94.69 180 GLY A N 1
ATOM 1300 C CA . GLY A 1 180 ? 7.472 18.948 15.250 1.00 94.69 180 GLY A CA 1
ATOM 1301 C C . GLY A 1 180 ? 8.016 19.115 16.675 1.00 94.69 180 GLY A C 1
ATOM 1302 O O . GLY A 1 180 ? 9.224 19.249 16.848 1.00 94.69 180 GLY A O 1
ATOM 1303 N N . GLN A 1 181 ? 7.156 19.013 17.687 1.00 96.00 181 GLN A N 1
ATOM 1304 C CA . GLN A 1 181 ? 7.539 19.104 19.099 1.00 96.00 181 GLN A CA 1
ATOM 1305 C C . GLN A 1 181 ? 8.408 17.917 19.540 1.00 96.00 181 GLN A C 1
ATOM 1307 O O . GLN A 1 181 ? 9.357 18.086 20.304 1.00 96.00 181 GLN A O 1
ATOM 1312 N N . VAL A 1 182 ? 8.119 16.716 19.025 1.00 96.94 182 VAL A N 1
ATOM 1313 C CA . VAL A 1 182 ? 8.943 15.518 19.253 1.00 96.94 182 VAL A CA 1
ATOM 1314 C C . VAL A 1 182 ? 10.370 15.747 18.750 1.00 96.94 182 VAL A C 1
ATOM 1316 O O . VAL A 1 182 ? 11.326 15.494 19.480 1.00 96.94 182 VAL A O 1
ATOM 1319 N N . LEU A 1 183 ? 10.525 16.268 17.529 1.00 96.56 183 LEU A N 1
ATOM 1320 C CA . LEU A 1 183 ? 11.837 16.562 16.950 1.00 96.56 183 LEU A CA 1
ATOM 1321 C C . LEU A 1 183 ? 12.602 17.612 17.763 1.00 96.56 183 LEU A C 1
ATOM 1323 O O . LEU A 1 183 ? 13.791 17.425 18.001 1.00 96.56 183 LEU A O 1
ATOM 1327 N N . ASP A 1 184 ? 11.934 18.670 18.231 1.00 95.88 184 ASP A N 1
ATOM 1328 C CA . ASP A 1 184 ? 12.579 19.713 19.043 1.00 95.88 184 ASP A CA 1
ATOM 1329 C C . ASP A 1 184 ? 13.154 19.151 20.346 1.00 95.88 184 ASP A C 1
ATOM 1331 O O . ASP A 1 184 ? 14.288 19.463 20.712 1.00 95.88 184 ASP A O 1
ATOM 1335 N N . VAL A 1 185 ? 12.412 18.268 21.022 1.00 96.94 185 VAL A N 1
ATOM 1336 C CA . VAL A 1 185 ? 12.902 17.596 22.233 1.00 96.94 185 VAL A CA 1
ATOM 1337 C C . VAL A 1 185 ? 14.101 16.704 21.924 1.00 96.94 185 VAL A C 1
ATOM 1339 O O . VAL A 1 185 ? 15.090 16.751 22.653 1.00 96.94 185 VAL A O 1
ATOM 1342 N N . LEU A 1 186 ? 14.040 15.907 20.854 1.00 97.19 186 LEU A N 1
ATOM 1343 C CA . LEU A 1 186 ? 15.124 14.987 20.501 1.00 97.19 186 LEU A CA 1
ATOM 1344 C C . LEU A 1 186 ? 16.398 15.723 20.071 1.00 97.19 186 LEU A C 1
ATOM 1346 O O . LEU A 1 186 ? 17.490 15.264 20.401 1.00 97.19 186 LEU A O 1
ATOM 1350 N N . VAL A 1 187 ? 16.276 16.863 19.385 1.00 96.94 187 VAL A N 1
ATOM 1351 C CA . VAL A 1 187 ? 17.418 17.723 19.038 1.00 96.94 187 VAL A CA 1
ATOM 1352 C C . VAL A 1 187 ? 18.024 18.340 20.297 1.00 96.94 187 VAL A C 1
ATOM 1354 O O . VAL A 1 187 ? 19.236 18.277 20.488 1.00 96.94 187 VAL A O 1
ATOM 1357 N N . ALA A 1 188 ? 17.193 18.891 21.188 1.00 96.31 188 ALA A N 1
ATOM 1358 C CA . ALA A 1 188 ? 17.656 19.502 22.435 1.00 96.31 188 ALA A CA 1
ATOM 1359 C C . ALA A 1 188 ? 18.371 18.505 23.368 1.00 96.31 188 ALA A C 1
ATOM 1361 O O . ALA A 1 188 ? 19.212 18.906 24.168 1.00 96.31 188 ALA A O 1
ATOM 1362 N N . GLU A 1 189 ? 18.040 17.219 23.263 1.00 96.19 189 GLU A N 1
ATOM 1363 C CA . GLU A 1 189 ? 18.633 16.116 24.033 1.00 96.19 189 GLU A CA 1
ATOM 1364 C C . GLU A 1 189 ? 19.721 15.351 23.263 1.00 96.19 189 GLU A C 1
ATOM 1366 O O . GLU A 1 189 ? 20.156 14.285 23.696 1.00 96.19 189 GLU A O 1
ATOM 1371 N N . ALA A 1 190 ? 20.163 15.876 22.112 1.00 95.38 190 ALA A N 1
ATOM 1372 C CA . ALA A 1 190 ? 21.182 15.267 21.254 1.00 95.38 190 ALA A CA 1
ATOM 1373 C C . ALA A 1 190 ? 20.891 13.795 20.874 1.00 95.38 190 ALA A C 1
ATOM 1375 O O . ALA A 1 190 ? 21.802 13.011 20.612 1.00 95.38 190 ALA A O 1
ATOM 1376 N N . LYS A 1 191 ? 19.608 13.412 20.828 1.00 93.75 191 LYS A N 1
ATOM 1377 C CA . LYS A 1 191 ? 19.128 12.088 20.395 1.00 93.75 191 LYS A CA 1
ATOM 1378 C C . LYS A 1 191 ? 18.954 11.999 18.875 1.00 93.75 191 LYS A C 1
ATOM 1380 O O . LYS A 1 191 ? 18.857 10.899 18.340 1.00 93.75 191 LYS A O 1
ATOM 1385 N N . VAL A 1 192 ? 18.900 13.139 18.184 1.00 95.31 192 VAL A N 1
ATOM 1386 C CA . VAL A 1 192 ? 18.878 13.236 16.719 1.00 95.31 192 VAL A CA 1
ATOM 1387 C C . VAL A 1 192 ? 19.714 14.431 16.268 1.00 95.31 192 VAL A C 1
ATOM 1389 O O . VAL A 1 192 ? 19.726 15.472 16.927 1.00 95.31 192 VAL A O 1
ATOM 1392 N N . ASP A 1 193 ? 20.410 14.282 15.143 1.00 95.06 193 ASP A N 1
ATOM 1393 C CA . ASP A 1 193 ? 21.160 15.376 14.535 1.00 95.06 193 ASP A CA 1
ATOM 1394 C C . ASP A 1 193 ? 20.197 16.486 14.047 1.00 95.06 193 ASP A C 1
ATOM 1396 O O . ASP A 1 193 ? 19.168 16.169 13.431 1.00 95.06 193 ASP A O 1
ATOM 1400 N N . PRO A 1 194 ? 20.495 17.779 14.291 1.00 95.75 194 PRO A N 1
ATOM 1401 C CA . PRO A 1 194 ? 19.678 18.889 13.802 1.00 95.75 194 PRO A CA 1
ATOM 1402 C C . PRO A 1 194 ? 19.396 18.851 12.291 1.00 95.75 194 PRO A C 1
ATOM 1404 O O . PRO A 1 194 ? 18.300 19.227 11.875 1.00 95.75 194 PRO A O 1
ATOM 1407 N N . ALA A 1 195 ? 20.342 18.381 11.472 1.00 93.38 195 ALA A N 1
ATOM 1408 C CA . ALA A 1 195 ? 20.165 18.234 10.030 1.00 93.38 195 ALA A CA 1
ATOM 1409 C C . ALA A 1 195 ? 19.139 17.141 9.699 1.00 93.38 195 ALA A C 1
ATOM 1411 O O . ALA A 1 195 ? 18.216 17.384 8.927 1.00 93.38 195 ALA A O 1
ATOM 1412 N N . VAL A 1 196 ? 19.213 15.984 10.367 1.00 91.75 196 VAL A N 1
ATOM 1413 C CA . VAL A 1 196 ? 18.220 14.905 10.205 1.00 91.75 196 VAL A CA 1
ATOM 1414 C C . VAL A 1 196 ? 16.826 15.388 10.617 1.00 91.75 196 VAL A C 1
ATOM 1416 O O . VAL A 1 196 ? 15.840 15.113 9.935 1.00 91.75 196 VAL A O 1
ATOM 1419 N N . ALA A 1 197 ? 16.718 16.153 11.706 1.00 93.56 197 ALA A N 1
ATOM 1420 C CA . ALA A 1 197 ? 15.446 16.743 12.114 1.00 93.56 197 ALA A CA 1
ATOM 1421 C C . ALA A 1 197 ? 14.911 17.752 11.080 1.00 93.56 197 ALA A C 1
ATOM 1423 O O . ALA A 1 197 ? 13.704 17.781 10.823 1.00 93.56 197 ALA A O 1
ATOM 1424 N N . ALA A 1 198 ? 15.784 18.554 10.464 1.00 92.81 198 ALA A N 1
ATOM 1425 C CA . ALA A 1 198 ? 15.410 19.468 9.388 1.00 92.81 198 ALA A CA 1
ATOM 1426 C C . ALA A 1 198 ? 14.900 18.716 8.145 1.00 92.81 198 ALA A C 1
ATOM 1428 O O . ALA A 1 198 ? 13.853 19.086 7.609 1.00 92.81 198 ALA A O 1
ATOM 1429 N N . ASP A 1 199 ? 15.556 17.620 7.755 1.00 90.94 199 ASP A N 1
ATOM 1430 C CA . ASP A 1 199 ? 15.132 16.765 6.639 1.00 90.94 199 ASP A CA 1
ATOM 1431 C C . ASP A 1 199 ? 13.745 16.159 6.888 1.00 90.94 199 ASP A C 1
ATOM 1433 O O . ASP A 1 199 ? 12.875 16.174 6.013 1.00 90.94 199 ASP A O 1
ATOM 1437 N N . VAL A 1 200 ? 13.487 15.690 8.114 1.00 93.19 200 VAL A N 1
ATOM 1438 C CA . VAL A 1 200 ? 12.162 15.191 8.508 1.00 93.19 200 VAL A CA 1
ATOM 1439 C C . VAL A 1 200 ? 11.108 16.296 8.415 1.00 93.19 200 VAL A C 1
ATOM 1441 O O . VAL A 1 200 ? 10.017 16.056 7.897 1.00 93.19 200 VAL A O 1
ATOM 1444 N N . ARG A 1 201 ? 11.403 17.518 8.871 1.00 94.19 201 ARG A N 1
ATOM 1445 C CA . ARG A 1 201 ? 10.462 18.648 8.767 1.00 94.19 201 ARG A CA 1
ATOM 1446 C C . ARG A 1 201 ? 10.158 19.002 7.313 1.00 94.19 201 ARG A C 1
ATOM 1448 O O . ARG A 1 201 ? 8.990 19.195 6.976 1.00 94.19 201 ARG A O 1
ATOM 1455 N N . ALA A 1 202 ? 11.181 19.049 6.460 1.00 89.94 202 ALA A N 1
ATOM 1456 C CA . ALA A 1 202 ? 11.019 19.294 5.030 1.00 89.94 202 ALA A CA 1
ATOM 1457 C C . ALA A 1 202 ? 10.136 18.217 4.384 1.00 89.94 202 ALA A C 1
ATOM 1459 O O . ALA A 1 202 ? 9.195 18.536 3.656 1.00 89.94 202 ALA A O 1
ATOM 1460 N N . PHE A 1 203 ? 10.371 16.951 4.733 1.00 89.38 203 PHE A N 1
ATOM 1461 C CA . PHE A 1 203 ? 9.541 15.837 4.296 1.00 89.38 203 PHE A CA 1
ATOM 1462 C C . PHE A 1 203 ? 8.073 15.989 4.723 1.00 89.38 203 PHE A C 1
ATOM 1464 O O . PHE A 1 203 ? 7.176 15.855 3.891 1.00 89.38 203 PHE A O 1
ATOM 1471 N N . LEU A 1 204 ? 7.797 16.285 5.996 1.00 88.06 204 LEU A N 1
ATOM 1472 C CA . LEU A 1 204 ? 6.422 16.440 6.491 1.00 88.06 204 LEU A CA 1
ATOM 1473 C C . LEU A 1 204 ? 5.698 17.611 5.809 1.00 88.06 204 LEU A C 1
ATOM 1475 O O . LEU A 1 204 ? 4.527 17.483 5.447 1.00 88.06 204 LEU A O 1
ATOM 1479 N N . ALA A 1 205 ? 6.392 18.728 5.580 1.00 87.25 205 ALA A N 1
ATOM 1480 C CA . ALA A 1 205 ? 5.842 19.887 4.878 1.00 87.25 205 ALA A CA 1
ATOM 1481 C C . ALA A 1 205 ? 5.503 19.580 3.407 1.00 87.25 205 ALA A C 1
ATOM 1483 O O . ALA A 1 205 ? 4.480 20.035 2.905 1.00 87.25 205 ALA A O 1
ATOM 1484 N N . ALA A 1 206 ? 6.330 18.776 2.736 1.00 81.81 206 ALA A N 1
ATOM 1485 C CA . ALA A 1 206 ? 6.143 18.372 1.343 1.00 81.81 206 ALA A CA 1
ATOM 1486 C C . ALA A 1 206 ? 5.020 17.335 1.130 1.00 81.81 206 ALA A C 1
ATOM 1488 O O . ALA A 1 206 ? 4.514 17.182 0.019 1.00 81.81 206 ALA A O 1
ATOM 1489 N N . ASN A 1 207 ? 4.623 16.616 2.182 1.00 82.06 207 ASN A N 1
ATOM 1490 C CA . ASN A 1 207 ? 3.720 15.467 2.090 1.00 82.06 207 ASN A CA 1
ATOM 1491 C C . ASN A 1 207 ? 2.386 15.701 2.822 1.00 82.06 207 ASN A C 1
ATOM 1493 O O . ASN A 1 207 ? 1.930 14.849 3.582 1.00 82.06 207 ASN A O 1
ATOM 1497 N N . GLN A 1 208 ? 1.744 16.853 2.628 1.00 82.19 208 GLN A N 1
ATOM 1498 C CA . GLN A 1 208 ? 0.440 17.138 3.240 1.00 82.19 208 GLN A CA 1
ATOM 1499 C C . GLN A 1 208 ? -0.690 16.324 2.581 1.00 82.19 208 GLN A C 1
ATOM 1501 O O . GLN A 1 208 ? -0.671 16.004 1.391 1.00 82.19 208 GLN A O 1
ATOM 1506 N N . VAL A 1 209 ? -1.710 15.959 3.353 1.00 69.94 209 VAL A N 1
ATOM 1507 C CA . VAL A 1 209 ? -2.872 15.223 2.840 1.00 69.94 209 VAL A CA 1
ATOM 1508 C C . VAL A 1 209 ? -3.702 16.150 1.956 1.00 69.94 209 VAL A C 1
ATOM 1510 O O . VAL A 1 209 ? -4.121 17.218 2.388 1.00 69.94 209 VAL A O 1
ATOM 1513 N N . GLY A 1 210 ? -3.947 15.734 0.712 1.00 50.41 210 GLY A N 1
ATOM 1514 C CA . GLY A 1 210 ? -4.663 16.534 -0.289 1.00 50.41 210 GLY A CA 1
ATOM 1515 C C . GLY A 1 210 ? -3.757 17.391 -1.178 1.00 50.41 210 GLY A C 1
ATOM 1516 O O . GLY A 1 210 ? -4.214 17.872 -2.210 1.00 50.41 210 GLY A O 1
ATOM 1517 N N . THR A 1 211 ? -2.468 17.518 -0.851 1.00 38.69 211 THR A N 1
ATOM 1518 C CA . THR A 1 211 ? -1.456 17.960 -1.818 1.00 38.69 211 THR A CA 1
ATOM 1519 C C . THR A 1 211 ? -0.929 16.736 -2.560 1.00 38.69 211 THR A C 1
ATOM 1521 O O . THR A 1 211 ? -0.627 15.724 -1.926 1.00 38.69 211 THR A O 1
ATOM 1524 N N . ALA A 1 212 ? -0.821 16.800 -3.893 1.00 30.16 212 ALA A N 1
ATOM 1525 C CA . ALA A 1 212 ? -0.010 15.829 -4.627 1.00 30.16 212 ALA A CA 1
ATOM 1526 C C . ALA A 1 212 ? 1.382 15.794 -3.967 1.00 30.16 212 ALA A C 1
ATOM 1528 O O . ALA A 1 212 ? 1.878 16.873 -3.630 1.00 30.16 212 ALA A O 1
ATOM 1529 N N . PRO A 1 213 ? 1.977 14.614 -3.712 1.00 33.22 213 PRO A N 1
ATOM 1530 C CA . PRO A 1 213 ? 3.239 14.535 -2.988 1.00 33.22 213 PRO A CA 1
ATOM 1531 C C . PRO A 1 213 ? 4.258 15.436 -3.682 1.00 33.22 213 PRO A C 1
ATOM 1533 O O . PRO A 1 213 ? 4.563 15.239 -4.860 1.00 33.22 213 PRO A O 1
ATOM 1536 N N . ALA A 1 214 ? 4.739 16.463 -2.978 1.00 32.69 214 ALA A N 1
ATOM 1537 C CA . ALA A 1 214 ? 5.825 17.264 -3.501 1.00 32.69 214 ALA A CA 1
ATOM 1538 C C . ALA A 1 214 ? 7.051 16.353 -3.551 1.00 32.69 214 ALA A C 1
ATOM 1540 O O . ALA A 1 214 ? 7.437 15.754 -2.547 1.00 32.69 214 ALA A O 1
ATOM 1541 N N . ALA A 1 215 ? 7.614 16.209 -4.749 1.00 30.61 215 ALA A N 1
ATOM 1542 C CA . ALA A 1 215 ? 8.817 15.437 -4.994 1.00 30.61 215 ALA A CA 1
ATOM 1543 C C . ALA A 1 215 ? 9.953 15.967 -4.104 1.00 30.61 215 ALA A C 1
ATOM 1545 O O . ALA A 1 215 ? 10.593 16.965 -4.427 1.00 30.61 215 ALA A O 1
ATOM 1546 N N . THR A 1 216 ? 10.197 15.331 -2.958 1.00 28.92 216 THR A N 1
ATOM 1547 C CA . THR A 1 216 ? 11.401 15.591 -2.171 1.00 28.92 216 THR A CA 1
ATOM 1548 C C . THR A 1 216 ? 12.545 14.812 -2.790 1.00 28.92 216 THR A C 1
ATOM 1550 O O . THR A 1 216 ? 12.523 13.583 -2.849 1.00 28.92 216 THR A O 1
ATOM 1553 N N . ALA A 1 217 ? 13.504 15.580 -3.295 1.00 30.72 217 ALA A N 1
ATOM 1554 C CA . ALA A 1 217 ? 14.698 15.136 -3.980 1.00 30.72 217 ALA A CA 1
ATOM 1555 C C . ALA A 1 217 ? 15.523 14.150 -3.137 1.00 30.72 217 ALA A C 1
ATOM 1557 O O . ALA A 1 217 ? 15.868 14.421 -1.987 1.00 30.72 217 ALA A O 1
ATOM 1558 N N . ALA A 1 218 ? 15.888 13.032 -3.765 1.00 29.61 218 ALA A N 1
ATOM 1559 C CA . ALA A 1 218 ? 17.098 12.283 -3.443 1.00 29.61 218 ALA A CA 1
ATOM 1560 C C . ALA A 1 218 ? 18.327 13.225 -3.498 1.00 29.61 218 ALA A C 1
ATOM 1562 O O . ALA A 1 218 ? 18.260 14.246 -4.194 1.00 29.61 218 ALA A O 1
ATOM 1563 N N . PRO A 1 219 ? 19.437 12.925 -2.789 1.00 28.61 219 PRO A N 1
ATOM 1564 C CA . PRO A 1 219 ? 20.621 13.785 -2.772 1.00 28.61 219 PRO A CA 1
ATOM 1565 C C . PRO A 1 219 ? 21.029 14.145 -4.199 1.00 28.61 219 PRO A C 1
ATOM 1567 O O . PRO A 1 219 ? 21.017 13.285 -5.079 1.00 28.61 219 PRO A O 1
ATOM 1570 N N . ALA A 1 220 ? 21.315 15.434 -4.406 1.00 31.81 220 ALA A N 1
ATOM 1571 C CA . ALA A 1 220 ? 21.468 16.062 -5.710 1.00 31.81 220 ALA A CA 1
ATOM 1572 C C . ALA A 1 220 ? 22.270 15.189 -6.688 1.00 31.81 220 ALA A C 1
ATOM 1574 O O . ALA A 1 220 ? 23.497 15.103 -6.615 1.00 31.81 220 ALA A O 1
ATOM 1575 N N . ALA A 1 221 ? 21.555 14.583 -7.638 1.00 31.70 221 ALA A N 1
ATOM 1576 C CA . ALA A 1 221 ? 22.140 14.219 -8.913 1.00 31.70 221 ALA A CA 1
ATOM 1577 C C . ALA A 1 221 ? 22.655 15.519 -9.561 1.00 31.70 221 ALA A C 1
ATOM 1579 O O . ALA A 1 221 ? 21.988 16.556 -9.450 1.00 31.70 221 ALA A O 1
ATOM 1580 N N . PRO A 1 222 ? 23.847 15.506 -10.182 1.00 28.95 222 PRO A N 1
ATOM 1581 C CA . PRO A 1 222 ? 24.442 16.705 -10.752 1.00 28.95 222 PRO A CA 1
ATOM 1582 C C . PRO A 1 222 ? 23.459 17.328 -11.742 1.00 28.95 222 PRO A C 1
ATOM 1584 O O . PRO A 1 222 ? 22.788 16.610 -12.483 1.00 28.95 222 PRO A O 1
ATOM 1587 N N . ALA A 1 223 ? 23.349 18.658 -11.698 1.00 28.14 223 ALA A N 1
ATOM 1588 C CA . ALA A 1 223 ? 22.435 19.431 -12.526 1.00 28.14 223 ALA A CA 1
ATOM 1589 C C . ALA A 1 223 ? 22.434 18.906 -13.969 1.00 28.14 223 ALA A C 1
ATOM 1591 O O . ALA A 1 223 ? 23.469 18.916 -14.641 1.00 28.14 223 ALA A O 1
ATOM 1592 N N . ALA A 1 224 ? 21.270 18.440 -14.428 1.00 27.91 224 ALA A N 1
ATOM 1593 C CA . ALA A 1 224 ? 21.068 18.153 -15.836 1.00 27.91 224 ALA A CA 1
ATOM 1594 C C . ALA A 1 224 ? 21.313 19.456 -16.616 1.00 27.91 224 ALA A C 1
ATOM 1596 O O . ALA A 1 224 ? 20.779 20.500 -16.219 1.00 27.91 224 ALA A O 1
ATOM 1597 N N . PRO A 1 225 ? 22.117 19.431 -17.691 1.00 30.05 225 PRO A N 1
ATOM 1598 C CA . PRO A 1 225 ? 22.284 20.604 -18.520 1.00 30.05 225 PRO A CA 1
ATOM 1599 C C . PRO A 1 225 ? 20.916 21.005 -19.075 1.00 30.05 225 PRO A C 1
ATOM 1601 O O . PRO A 1 225 ? 20.180 20.183 -19.628 1.00 30.05 225 PRO A O 1
ATOM 1604 N N . ALA A 1 226 ? 20.577 22.283 -18.911 1.00 32.78 226 ALA A N 1
ATOM 1605 C CA . ALA A 1 226 ? 19.609 22.924 -19.782 1.00 32.78 226 ALA A CA 1
ATOM 1606 C C . ALA A 1 226 ? 20.064 22.686 -21.232 1.00 32.78 226 ALA A C 1
ATOM 1608 O O . ALA A 1 226 ? 21.255 22.795 -21.507 1.00 32.78 226 ALA A O 1
ATOM 1609 N N . GLU A 1 227 ? 19.107 22.360 -22.109 1.00 31.48 227 GLU A N 1
ATOM 1610 C CA . GLU A 1 227 ? 19.274 21.897 -23.504 1.00 31.48 227 GLU A CA 1
ATOM 1611 C C . GLU A 1 227 ? 19.299 20.368 -23.720 1.00 31.48 227 GLU A C 1
ATOM 1613 O O . GLU A 1 227 ? 20.217 19.807 -24.303 1.00 31.48 227 GLU A O 1
ATOM 1618 N N . ALA A 1 228 ? 18.213 19.684 -23.341 1.00 29.33 228 ALA A N 1
ATOM 1619 C CA . ALA A 1 228 ? 17.756 18.476 -24.053 1.00 29.33 228 ALA A CA 1
ATOM 1620 C C . ALA A 1 228 ? 16.228 18.263 -23.961 1.00 29.33 228 ALA A C 1
ATOM 1622 O O . ALA A 1 228 ? 15.725 17.150 -24.096 1.00 29.33 228 ALA A O 1
ATOM 1623 N N . ALA A 1 229 ? 15.451 19.329 -23.744 1.00 31.50 229 ALA A N 1
ATOM 1624 C CA . ALA A 1 229 ? 13.991 19.290 -23.827 1.00 31.50 229 ALA A CA 1
ATOM 1625 C C . ALA A 1 229 ? 13.540 19.443 -25.291 1.00 31.50 229 ALA A C 1
ATOM 1627 O O . ALA A 1 229 ? 12.917 20.434 -25.651 1.00 31.50 229 ALA A O 1
ATOM 1628 N N . ALA A 1 230 ? 13.916 18.479 -26.137 1.00 32.31 230 ALA A N 1
ATOM 1629 C CA . ALA A 1 230 ? 13.396 18.299 -27.494 1.00 32.31 230 ALA A CA 1
ATOM 1630 C C . ALA A 1 230 ? 13.870 16.953 -28.086 1.00 32.31 230 ALA A C 1
ATOM 1632 O O . ALA A 1 230 ? 14.696 16.967 -28.986 1.00 32.31 230 ALA A O 1
ATOM 1633 N N . SER A 1 231 ? 13.414 15.795 -27.570 1.00 38.34 231 SER A N 1
ATOM 1634 C CA . SER A 1 231 ? 13.356 14.502 -28.309 1.00 38.34 231 SER A CA 1
ATOM 1635 C C . SER A 1 231 ? 13.070 13.305 -27.379 1.00 38.34 231 SER A C 1
ATOM 1637 O O . SER A 1 231 ? 13.966 12.523 -27.070 1.00 38.34 231 SER A O 1
ATOM 1639 N N . ALA A 1 232 ? 11.825 13.103 -26.943 1.00 38.41 232 ALA A N 1
ATOM 1640 C CA . ALA A 1 232 ? 11.428 11.821 -26.326 1.00 38.41 232 ALA A CA 1
ATOM 1641 C C . ALA A 1 232 ? 9.970 11.417 -26.618 1.00 38.41 232 ALA A C 1
ATOM 1643 O O . ALA A 1 232 ? 9.393 10.598 -25.911 1.00 38.41 232 ALA A O 1
ATOM 1644 N N . ALA A 1 233 ? 9.364 11.994 -27.660 1.00 38.81 233 ALA A N 1
ATOM 1645 C CA . ALA A 1 233 ? 7.971 11.745 -28.039 1.00 38.81 233 ALA A CA 1
ATOM 1646 C C . ALA A 1 233 ? 7.817 11.321 -29.509 1.00 38.81 233 ALA A C 1
ATOM 1648 O O . ALA A 1 233 ? 6.795 11.598 -30.127 1.00 38.81 233 ALA A O 1
ATOM 1649 N N . ALA A 1 234 ? 8.819 10.658 -30.084 1.00 40.25 234 ALA A N 1
ATOM 1650 C CA . ALA A 1 234 ? 8.675 10.028 -31.390 1.00 40.25 234 ALA A CA 1
ATOM 1651 C C . ALA A 1 234 ? 8.891 8.526 -31.230 1.00 40.25 234 ALA A C 1
ATOM 1653 O O . ALA A 1 234 ? 9.922 8.113 -30.693 1.00 40.25 234 ALA A O 1
ATOM 1654 N N . ALA A 1 235 ? 7.929 7.729 -31.700 1.00 49.44 235 ALA A N 1
ATOM 1655 C CA . ALA A 1 235 ? 8.162 6.335 -32.042 1.00 49.44 235 ALA A CA 1
ATOM 1656 C C . ALA A 1 235 ? 9.484 6.264 -32.814 1.00 49.44 235 ALA A C 1
ATOM 1658 O O . ALA A 1 235 ? 9.636 6.886 -33.870 1.00 49.44 235 ALA A O 1
ATOM 1659 N N . THR A 1 236 ? 10.484 5.612 -32.226 1.00 56.50 236 THR A N 1
ATOM 1660 C CA . THR A 1 236 ? 11.777 5.489 -32.889 1.00 56.50 236 THR A CA 1
ATOM 1661 C C . THR A 1 236 ? 11.627 4.512 -34.047 1.00 56.50 236 THR A C 1
ATOM 1663 O O . THR A 1 236 ? 10.869 3.543 -33.967 1.00 56.50 236 THR A O 1
ATOM 1666 N N . THR A 1 237 ? 12.308 4.804 -35.154 1.00 58.50 237 THR A N 1
ATOM 1667 C CA . THR A 1 237 ? 12.359 3.942 -36.336 1.00 58.50 237 THR A CA 1
ATOM 1668 C C . THR A 1 237 ? 12.592 2.487 -35.914 1.00 58.50 237 THR A C 1
ATOM 1670 O O . THR A 1 237 ? 13.445 2.256 -35.052 1.00 58.50 237 THR A O 1
ATOM 1673 N N . PRO A 1 238 ? 11.875 1.506 -36.500 1.00 62.22 238 PRO A N 1
ATOM 1674 C CA . PRO A 1 238 ? 12.068 0.099 -36.184 1.00 62.22 238 PRO A CA 1
ATOM 1675 C C . PRO A 1 238 ? 13.550 -0.269 -36.212 1.00 62.22 238 PRO A C 1
ATOM 1677 O O . PRO A 1 238 ? 14.262 0.025 -37.175 1.00 62.22 238 PRO A O 1
ATOM 1680 N N . THR A 1 239 ? 14.018 -0.883 -35.131 1.00 78.12 239 THR A N 1
ATOM 1681 C CA . THR A 1 239 ? 15.417 -1.277 -35.005 1.00 78.12 239 THR A CA 1
ATOM 1682 C C . THR A 1 239 ? 15.781 -2.337 -36.035 1.00 78.12 239 THR A C 1
ATOM 1684 O O . THR A 1 239 ? 15.054 -3.310 -36.228 1.00 78.12 239 THR A O 1
ATOM 1687 N N . ALA A 1 240 ? 16.926 -2.150 -36.692 1.00 82.81 240 ALA A N 1
ATOM 1688 C CA . ALA A 1 240 ? 17.497 -3.145 -37.595 1.00 82.81 240 ALA A CA 1
ATOM 1689 C C . ALA A 1 240 ? 18.292 -4.231 -36.846 1.00 82.81 240 ALA A C 1
ATOM 1691 O O . ALA A 1 240 ? 18.755 -5.187 -37.467 1.00 82.81 240 ALA A O 1
ATOM 1692 N N . LYS A 1 241 ? 18.486 -4.085 -35.526 1.00 90.19 241 LYS A N 1
ATOM 1693 C CA . LYS A 1 241 ? 19.220 -5.063 -34.718 1.00 90.19 241 LYS A CA 1
ATOM 1694 C C . LYS A 1 241 ? 18.414 -6.345 -34.554 1.00 90.19 241 LYS A C 1
ATOM 1696 O O . LYS A 1 241 ? 17.199 -6.310 -34.348 1.00 90.19 241 LYS A O 1
ATOM 1701 N N . THR A 1 242 ? 19.113 -7.476 -34.571 1.00 93.06 242 THR A N 1
ATOM 1702 C CA . THR A 1 242 ? 18.507 -8.776 -34.266 1.00 93.06 242 THR A CA 1
ATOM 1703 C C . THR A 1 242 ? 18.065 -8.836 -32.801 1.00 93.06 242 THR A C 1
ATOM 1705 O O . THR A 1 242 ? 18.534 -8.059 -31.963 1.00 93.06 242 THR A O 1
ATOM 1708 N N . TYR A 1 243 ? 17.171 -9.767 -32.452 1.00 95.56 243 TYR A N 1
ATOM 1709 C CA . TYR A 1 243 ? 16.777 -9.936 -31.050 1.00 95.56 243 TYR A CA 1
ATOM 1710 C C . TYR A 1 243 ? 17.978 -10.299 -30.160 1.00 95.56 243 TYR A C 1
ATOM 1712 O O . TYR A 1 243 ? 18.111 -9.743 -29.071 1.00 95.56 243 TYR A O 1
ATOM 1720 N N . THR A 1 244 ? 18.901 -11.136 -30.643 1.00 93.69 244 THR A N 1
ATOM 1721 C CA . THR A 1 244 ? 20.128 -11.495 -29.914 1.00 93.69 244 THR A CA 1
ATOM 1722 C C . THR A 1 244 ? 21.033 -10.287 -29.659 1.00 93.69 244 THR A C 1
ATOM 1724 O O . THR A 1 244 ? 21.476 -10.098 -28.525 1.00 93.69 244 THR A O 1
ATOM 1727 N N . ASP A 1 245 ? 21.246 -9.418 -30.654 1.00 94.00 245 ASP A N 1
ATOM 1728 C CA . ASP A 1 245 ? 22.058 -8.203 -30.473 1.00 94.00 245 ASP A CA 1
ATOM 1729 C C . ASP A 1 245 ? 21.427 -7.248 -29.456 1.00 94.00 245 ASP A C 1
ATOM 1731 O O . ASP A 1 245 ? 22.118 -6.624 -28.649 1.00 94.00 245 ASP A O 1
ATOM 1735 N N . ARG A 1 246 ? 20.094 -7.150 -29.463 1.00 94.94 246 ARG A N 1
ATOM 1736 C CA . ARG A 1 246 ? 19.356 -6.347 -28.484 1.00 94.94 246 ARG A CA 1
ATOM 1737 C C . ARG A 1 246 ? 19.470 -6.925 -27.078 1.00 94.94 246 ARG A C 1
ATOM 1739 O O . ARG A 1 246 ? 19.655 -6.162 -26.136 1.00 94.94 246 ARG A O 1
ATOM 1746 N N . ALA A 1 247 ? 19.411 -8.249 -26.932 1.00 95.50 247 ALA A N 1
ATOM 1747 C CA . ALA A 1 247 ? 19.454 -8.925 -25.636 1.00 95.50 247 ALA A CA 1
ATOM 1748 C C . ALA A 1 247 ? 20.719 -8.605 -24.823 1.00 95.50 247 ALA A C 1
ATOM 1750 O O . ALA A 1 247 ? 20.674 -8.636 -23.596 1.00 95.50 247 ALA A O 1
ATOM 1751 N N . ALA A 1 248 ? 21.838 -8.287 -25.485 1.00 90.81 248 ALA A N 1
ATOM 1752 C CA . ALA A 1 248 ? 23.082 -7.893 -24.824 1.00 90.81 248 ALA A CA 1
ATOM 1753 C C . ALA A 1 248 ? 22.985 -6.545 -24.082 1.00 90.81 248 ALA A C 1
ATOM 1755 O O . ALA A 1 248 ? 23.746 -6.313 -23.147 1.00 90.81 248 ALA A O 1
ATOM 1756 N N . GLY A 1 249 ? 22.060 -5.668 -24.488 1.00 87.38 249 GLY A N 1
ATOM 1757 C CA . GLY A 1 249 ? 21.860 -4.339 -23.903 1.00 87.38 249 GLY A CA 1
ATOM 1758 C C . GLY A 1 249 ? 20.683 -4.232 -22.930 1.00 87.38 249 GLY A C 1
ATOM 1759 O O . GLY A 1 249 ? 20.393 -3.130 -22.470 1.00 87.38 249 GLY A O 1
ATOM 1760 N N . VAL A 1 250 ? 19.982 -5.331 -22.631 1.00 94.06 250 VAL A N 1
ATOM 1761 C CA . VAL A 1 250 ? 18.824 -5.325 -21.721 1.00 94.06 250 VAL A CA 1
ATOM 1762 C C . VAL A 1 250 ? 19.273 -5.632 -20.294 1.00 94.06 250 VAL A C 1
ATOM 1764 O O . VAL A 1 250 ? 19.805 -6.709 -20.030 1.00 94.06 250 VAL A O 1
ATOM 1767 N N . ALA A 1 251 ? 19.028 -4.698 -19.370 1.00 93.88 251 ALA A N 1
ATOM 1768 C CA . ALA A 1 251 ? 19.377 -4.857 -17.956 1.00 93.88 251 ALA A CA 1
ATOM 1769 C C . ALA A 1 251 ? 18.488 -5.891 -17.241 1.00 93.88 251 ALA A C 1
ATOM 1771 O O . ALA A 1 251 ? 18.978 -6.676 -16.430 1.00 93.88 251 ALA A O 1
ATOM 1772 N N . ASN A 1 252 ? 17.192 -5.932 -17.563 1.00 97.25 252 ASN A N 1
ATOM 1773 C CA . ASN A 1 252 ? 16.271 -6.907 -16.993 1.00 97.25 252 ASN A CA 1
ATOM 1774 C C . ASN A 1 252 ? 16.533 -8.335 -17.537 1.00 97.25 252 ASN A C 1
ATOM 1776 O O . ASN A 1 252 ? 16.454 -8.570 -18.750 1.00 97.25 252 ASN A O 1
ATOM 1780 N N . PRO A 1 253 ? 16.770 -9.333 -16.665 1.00 96.44 253 PRO A N 1
ATOM 1781 C CA . PRO A 1 253 ? 17.128 -10.685 -17.094 1.00 96.44 253 PRO A CA 1
ATOM 1782 C C . PRO A 1 253 ? 15.996 -11.416 -17.831 1.00 96.44 253 PRO A C 1
ATOM 1784 O O . PRO A 1 253 ? 16.276 -12.222 -18.721 1.00 96.44 253 PRO A O 1
ATOM 1787 N N . VAL A 1 254 ? 14.729 -11.129 -17.507 1.00 98.12 254 VAL A N 1
ATOM 1788 C CA . VAL A 1 254 ? 13.569 -11.721 -18.194 1.00 98.12 254 VAL A CA 1
ATOM 1789 C C . VAL A 1 254 ? 13.453 -11.164 -19.612 1.00 98.12 254 VAL A C 1
ATOM 1791 O O . VAL A 1 254 ? 13.304 -11.937 -20.556 1.00 98.12 254 VAL A O 1
ATOM 1794 N N . GLY A 1 255 ? 13.614 -9.851 -19.790 1.00 97.75 255 GLY A N 1
ATOM 1795 C CA . GLY A 1 255 ? 13.632 -9.217 -21.109 1.00 97.75 255 GLY A CA 1
ATOM 1796 C C . GLY A 1 255 ? 14.770 -9.728 -21.996 1.00 97.75 255 GLY A C 1
ATOM 1797 O O . GLY A 1 255 ? 14.550 -10.063 -23.162 1.00 97.75 255 GLY A O 1
ATOM 1798 N N . ALA A 1 256 ? 15.974 -9.882 -21.436 1.00 97.69 256 ALA A N 1
ATOM 1799 C CA . ALA A 1 256 ? 17.101 -10.476 -22.153 1.00 97.69 256 ALA A CA 1
ATOM 1800 C C . ALA A 1 256 ? 16.832 -11.944 -22.538 1.00 97.69 256 ALA A C 1
ATOM 1802 O O . ALA A 1 256 ? 17.157 -12.360 -23.653 1.00 97.69 256 ALA A O 1
ATOM 1803 N N . LYS A 1 257 ? 16.219 -12.734 -21.641 1.00 97.88 257 LYS A N 1
ATOM 1804 C CA . LYS A 1 257 ? 15.808 -14.121 -21.921 1.00 97.88 257 LYS A CA 1
ATOM 1805 C C . LYS A 1 257 ? 14.778 -14.179 -23.050 1.00 97.88 257 LYS A C 1
ATOM 1807 O O . LYS A 1 257 ? 14.953 -14.984 -23.959 1.00 97.88 257 LYS A O 1
ATOM 1812 N N . LEU A 1 258 ? 13.761 -13.316 -23.023 1.00 98.44 258 LEU A N 1
ATOM 1813 C CA . LEU A 1 258 ? 12.726 -13.256 -24.056 1.00 98.44 258 LEU A CA 1
ATOM 1814 C C . LEU A 1 258 ? 13.330 -13.014 -25.441 1.00 98.44 258 LEU A C 1
ATOM 1816 O O . LEU A 1 258 ? 13.042 -13.751 -26.375 1.00 98.44 258 LEU A O 1
ATOM 1820 N N . LEU A 1 259 ? 14.202 -12.015 -25.572 1.00 97.81 259 LEU A N 1
ATOM 1821 C CA . LEU A 1 259 ? 14.816 -11.683 -26.856 1.00 97.81 259 LEU A CA 1
ATOM 1822 C C . LEU A 1 259 ? 15.664 -12.835 -27.415 1.00 97.81 259 LEU A C 1
ATOM 1824 O O . LEU A 1 259 ? 15.547 -13.167 -28.594 1.00 97.81 259 LEU A O 1
ATOM 1828 N N . ARG A 1 260 ? 16.474 -13.492 -26.573 1.00 97.56 260 ARG A N 1
ATOM 1829 C CA . ARG A 1 260 ? 17.235 -14.683 -26.994 1.00 97.56 260 ARG A CA 1
ATOM 1830 C C . ARG A 1 260 ? 16.301 -15.800 -27.444 1.00 97.56 260 ARG A C 1
ATOM 1832 O O . ARG A 1 260 ? 16.519 -16.390 -28.495 1.00 97.56 260 ARG A O 1
ATOM 1839 N N . LEU A 1 261 ? 15.235 -16.037 -26.681 1.00 97.50 261 LEU A N 1
ATOM 1840 C CA . LEU A 1 261 ? 14.248 -17.058 -26.997 1.00 97.50 261 LEU A CA 1
ATOM 1841 C C . LEU A 1 261 ? 13.573 -16.805 -28.348 1.00 97.50 261 LEU A C 1
ATOM 1843 O O . LEU A 1 261 ? 13.432 -17.731 -29.145 1.00 97.50 261 LEU A O 1
ATOM 1847 N N . MET A 1 262 ? 13.187 -15.557 -28.620 1.00 97.62 262 MET A N 1
ATOM 1848 C CA . MET A 1 262 ? 12.552 -15.177 -29.881 1.00 97.62 262 MET A CA 1
ATOM 1849 C C . MET A 1 262 ? 13.457 -15.456 -31.084 1.00 97.62 262 MET A C 1
ATOM 1851 O O . MET A 1 262 ? 12.976 -15.906 -32.125 1.00 97.62 262 MET A O 1
ATOM 1855 N N . ASP A 1 263 ? 14.765 -15.222 -30.942 1.00 95.94 263 ASP A N 1
ATOM 1856 C CA . ASP A 1 263 ? 15.737 -15.537 -31.989 1.00 95.94 263 ASP A CA 1
ATOM 1857 C C . ASP A 1 263 ? 15.936 -17.050 -32.146 1.00 95.94 263 ASP A C 1
ATOM 1859 O O . ASP A 1 263 ? 15.844 -17.568 -33.258 1.00 95.94 263 ASP A O 1
ATOM 1863 N N . THR A 1 264 ? 16.137 -17.776 -31.040 1.00 96.25 264 THR A N 1
ATOM 1864 C CA . THR A 1 264 ? 16.356 -19.230 -31.047 1.00 96.25 264 THR A CA 1
ATOM 1865 C C . THR A 1 264 ? 15.163 -19.991 -31.621 1.00 96.25 264 THR A C 1
ATOM 1867 O O . THR A 1 264 ? 15.337 -20.840 -32.493 1.00 96.25 264 THR A O 1
ATOM 1870 N N . LYS A 1 265 ? 13.944 -19.657 -31.190 1.00 97.25 265 LYS A N 1
ATOM 1871 C CA . LYS A 1 265 ? 12.710 -20.310 -31.650 1.00 97.25 265 LYS A CA 1
ATOM 1872 C C . LYS A 1 265 ? 12.138 -19.711 -32.931 1.00 97.25 265 LYS A C 1
ATOM 1874 O O . LYS A 1 265 ? 11.129 -20.206 -33.426 1.00 97.25 265 LYS A O 1
ATOM 1879 N N . ARG A 1 266 ? 12.754 -18.650 -33.468 1.00 97.62 266 ARG A N 1
ATOM 1880 C CA . ARG A 1 266 ? 12.269 -17.918 -34.651 1.00 97.62 266 ARG A CA 1
ATOM 1881 C C . ARG A 1 266 ? 10.795 -17.513 -34.529 1.00 97.62 266 ARG A C 1
ATOM 1883 O O . ARG A 1 266 ? 10.037 -17.595 -35.491 1.00 97.62 266 ARG A O 1
ATOM 1890 N N . THR A 1 267 ? 10.390 -17.072 -33.341 1.00 97.75 267 THR A N 1
ATOM 1891 C CA . THR A 1 267 ? 9.011 -16.667 -33.051 1.00 97.75 267 THR A CA 1
ATOM 1892 C C . THR A 1 267 ? 8.998 -15.414 -32.195 1.00 97.75 267 THR A C 1
ATOM 1894 O O . THR A 1 267 ? 9.716 -15.300 -31.209 1.00 97.75 267 THR A O 1
ATOM 1897 N N . ASN A 1 268 ? 8.163 -14.457 -32.570 1.00 96.31 268 ASN A N 1
ATOM 1898 C CA . ASN A 1 268 ? 7.822 -13.288 -31.766 1.00 96.31 268 ASN A CA 1
ATOM 1899 C C . ASN A 1 268 ? 6.357 -13.339 -31.304 1.00 96.31 268 ASN A C 1
ATOM 1901 O O . ASN A 1 268 ? 5.818 -12.336 -30.841 1.00 96.31 268 ASN A O 1
ATOM 1905 N N . LEU A 1 269 ? 5.718 -14.506 -31.440 1.00 97.81 269 LEU A N 1
ATOM 1906 C CA . LEU A 1 269 ? 4.317 -14.705 -31.119 1.00 97.81 269 LEU A CA 1
ATOM 1907 C C . LEU A 1 269 ? 4.119 -14.822 -29.605 1.00 97.81 269 LEU A C 1
ATOM 1909 O O . LEU A 1 269 ? 4.773 -15.624 -28.930 1.00 97.81 269 LEU A O 1
ATOM 1913 N N . SER A 1 270 ? 3.157 -14.051 -29.106 1.00 98.19 270 SER A N 1
ATOM 1914 C CA . SER A 1 270 ? 2.561 -14.214 -27.784 1.00 98.19 270 SER A CA 1
ATOM 1915 C C . SER A 1 270 ? 1.128 -14.699 -27.953 1.00 98.19 270 SER A C 1
ATOM 1917 O O . SER A 1 270 ? 0.312 -13.981 -28.527 1.00 98.19 270 SER A O 1
ATOM 1919 N N . VAL A 1 271 ? 0.797 -15.885 -27.446 1.00 98.25 271 VAL A N 1
ATOM 1920 C CA . VAL A 1 271 ? -0.585 -16.395 -27.484 1.00 98.25 271 VAL A CA 1
ATOM 1921 C C . VAL A 1 271 ? -1.346 -15.935 -26.247 1.00 98.25 271 VAL A C 1
ATOM 1923 O O . VAL A 1 271 ? -0.879 -16.127 -25.129 1.00 98.25 271 VAL A O 1
ATOM 1926 N N . ALA A 1 272 ? -2.528 -15.351 -26.448 1.00 97.44 272 ALA A N 1
ATOM 1927 C CA . ALA A 1 272 ? -3.493 -15.085 -25.387 1.00 97.44 272 ALA A CA 1
ATOM 1928 C C . ALA A 1 272 ? -4.317 -16.346 -25.096 1.00 97.44 272 ALA A C 1
ATOM 1930 O O . ALA A 1 272 ? -5.187 -16.721 -25.878 1.00 97.44 272 ALA A O 1
ATOM 1931 N N . ALA A 1 273 ? -4.021 -17.018 -23.984 1.00 97.31 273 ALA A N 1
ATOM 1932 C CA . ALA A 1 273 ? -4.736 -18.206 -23.533 1.00 97.31 273 ALA A CA 1
ATOM 1933 C C . ALA A 1 273 ? -5.986 -17.820 -22.725 1.00 97.31 273 ALA A C 1
ATOM 1935 O O . ALA A 1 273 ? -6.091 -18.121 -21.537 1.00 97.31 273 ALA A O 1
ATOM 1936 N N . ASP A 1 274 ? -6.925 -17.129 -23.373 1.00 95.81 274 ASP A N 1
ATOM 1937 C CA . ASP A 1 274 ? -8.151 -16.622 -22.747 1.00 95.81 274 ASP A CA 1
ATOM 1938 C C . ASP A 1 274 ? -9.219 -17.737 -22.662 1.00 95.81 274 ASP A C 1
ATOM 1940 O O . ASP A 1 274 ? -10.242 -17.724 -23.346 1.00 95.81 274 ASP A O 1
ATOM 1944 N N . VAL A 1 275 ? -8.934 -18.750 -21.838 1.00 97.62 275 VAL A N 1
ATOM 1945 C CA . VAL A 1 275 ? -9.807 -19.895 -21.522 1.00 97.62 275 VAL A CA 1
ATOM 1946 C C . VAL A 1 275 ? -10.175 -19.889 -20.038 1.00 97.62 275 VAL A C 1
ATOM 1948 O O . VAL A 1 275 ? -9.480 -19.288 -19.225 1.00 97.62 275 VAL A O 1
ATOM 1951 N N . THR A 1 276 ? -11.256 -20.574 -19.660 1.00 97.44 276 THR A N 1
ATOM 1952 C CA . THR A 1 276 ? -11.843 -20.445 -18.311 1.00 97.44 276 THR A CA 1
ATOM 1953 C C . THR A 1 276 ? -11.581 -21.631 -17.382 1.00 97.44 276 THR A C 1
ATOM 1955 O O . THR A 1 276 ? -12.043 -21.622 -16.238 1.00 97.44 276 THR A O 1
ATOM 1958 N N . THR A 1 277 ? -10.872 -22.665 -17.850 1.00 98.12 277 THR A N 1
ATOM 1959 C CA . THR A 1 277 ? -10.555 -23.867 -17.058 1.00 98.12 277 THR A CA 1
ATOM 1960 C C . THR A 1 277 ? -9.074 -24.233 -17.124 1.00 98.12 277 THR A C 1
ATOM 1962 O O . THR A 1 277 ? -8.417 -24.061 -18.156 1.00 98.12 277 THR A O 1
ATOM 1965 N N . ALA A 1 278 ? -8.546 -24.797 -16.039 1.00 98.44 278 ALA A N 1
ATOM 1966 C CA . ALA A 1 278 ? -7.158 -25.235 -15.936 1.00 98.44 278 ALA A CA 1
ATOM 1967 C C . ALA A 1 278 ? -6.822 -26.302 -16.991 1.00 98.44 278 ALA A C 1
ATOM 1969 O O . ALA A 1 278 ? -5.764 -26.262 -17.618 1.00 98.44 278 ALA A O 1
ATOM 1970 N N . ALA A 1 279 ? -7.744 -27.236 -17.245 1.00 98.25 279 ALA A N 1
ATOM 1971 C CA . ALA A 1 279 ? -7.553 -28.293 -18.236 1.00 98.25 279 ALA A CA 1
ATOM 1972 C C . ALA A 1 279 ? -7.455 -27.756 -19.676 1.00 98.25 279 ALA A C 1
ATOM 1974 O O . ALA A 1 279 ? -6.702 -28.288 -20.492 1.00 98.25 279 ALA A O 1
ATOM 1975 N N . GLU A 1 280 ? -8.217 -26.720 -20.028 1.00 98.44 280 GLU A N 1
ATOM 1976 C CA . GLU A 1 280 ? -8.090 -26.055 -21.331 1.00 98.44 280 GLU A CA 1
ATOM 1977 C C . GLU A 1 280 ? -6.798 -25.254 -21.426 1.00 98.44 280 GLU A C 1
ATOM 1979 O O . GLU A 1 280 ? -6.108 -25.364 -22.438 1.00 98.44 280 GLU A O 1
ATOM 1984 N N . LEU A 1 281 ? -6.435 -24.532 -20.361 1.00 98.75 281 LEU A N 1
ATOM 1985 C CA . LEU A 1 281 ? -5.208 -23.742 -20.311 1.00 98.75 281 LEU A CA 1
ATOM 1986 C C . LEU A 1 281 ? -3.975 -24.618 -20.546 1.00 98.75 281 LEU A C 1
ATOM 1988 O O . LEU A 1 281 ? -3.162 -24.316 -21.416 1.00 98.75 281 LEU A O 1
ATOM 1992 N N . LEU A 1 282 ? -3.858 -25.729 -19.815 1.00 98.75 282 LEU A N 1
ATOM 1993 C CA . LEU A 1 282 ? -2.710 -26.630 -19.922 1.00 98.75 282 LEU A CA 1
ATOM 1994 C C . LEU A 1 282 ? -2.660 -27.349 -21.277 1.00 98.75 282 LEU A C 1
ATOM 1996 O O . LEU A 1 282 ? -1.585 -27.484 -21.858 1.00 98.75 282 LEU A O 1
ATOM 2000 N N . ARG A 1 283 ? -3.812 -27.763 -21.827 1.00 98.62 283 ARG A N 1
ATOM 2001 C CA . ARG A 1 283 ? -3.870 -28.355 -23.178 1.00 98.62 283 ARG A CA 1
ATOM 2002 C C . ARG A 1 283 ? -3.448 -27.360 -24.253 1.00 98.62 283 ARG A C 1
ATOM 2004 O O . ARG A 1 283 ? -2.687 -27.726 -25.145 1.00 98.62 283 ARG A O 1
ATOM 2011 N N . LEU A 1 284 ? -3.923 -26.116 -24.168 1.00 98.50 284 LEU A N 1
ATOM 2012 C CA . LEU A 1 284 ? -3.532 -25.061 -25.097 1.00 98.50 284 LEU A CA 1
ATOM 2013 C C . LEU A 1 284 ? -2.036 -24.764 -24.972 1.00 98.50 284 LEU A C 1
ATOM 2015 O O . LEU A 1 284 ? -1.351 -24.724 -25.988 1.00 98.50 284 LEU A O 1
ATOM 2019 N N . ALA A 1 285 ? -1.525 -24.629 -23.746 1.00 98.69 285 ALA A N 1
ATOM 2020 C CA . ALA A 1 285 ? -0.112 -24.381 -23.479 1.00 98.69 285 ALA A CA 1
ATOM 2021 C C . ALA A 1 285 ? 0.801 -25.475 -24.047 1.00 98.69 285 ALA A C 1
ATOM 2023 O O . ALA A 1 285 ? 1.795 -25.150 -24.692 1.00 98.69 285 ALA A O 1
ATOM 2024 N N . ALA A 1 286 ? 0.438 -26.750 -23.891 1.00 98.50 286 ALA A N 1
ATOM 2025 C CA . ALA A 1 286 ? 1.172 -27.861 -24.495 1.00 98.50 286 ALA A CA 1
ATOM 2026 C C . ALA A 1 286 ? 1.134 -27.815 -26.034 1.00 98.50 286 ALA A C 1
ATOM 2028 O O . ALA A 1 286 ? 2.143 -28.042 -26.695 1.00 98.50 286 ALA A O 1
ATOM 2029 N N . ALA A 1 287 ? -0.018 -27.479 -26.623 1.00 98.50 287 ALA A N 1
ATOM 2030 C CA . ALA A 1 287 ? -0.174 -27.436 -28.075 1.00 98.50 287 ALA A CA 1
ATOM 2031 C C . ALA A 1 287 ? 0.592 -26.275 -28.733 1.00 98.50 287 ALA A C 1
ATOM 2033 O O . ALA A 1 287 ? 1.182 -26.451 -29.798 1.00 98.50 287 ALA A O 1
ATOM 2034 N N . VAL A 1 288 ? 0.578 -25.083 -28.125 1.00 98.44 288 VAL A N 1
ATOM 2035 C CA . VAL A 1 288 ? 1.209 -23.883 -28.707 1.00 98.44 288 VAL A CA 1
ATOM 2036 C C . VAL A 1 288 ? 2.640 -23.669 -28.234 1.00 98.44 288 VAL A C 1
ATOM 2038 O O . VAL A 1 288 ? 3.395 -22.975 -28.913 1.00 98.44 288 VAL A O 1
ATOM 2041 N N . GLY A 1 289 ? 3.024 -24.258 -27.098 1.00 98.31 289 GLY A N 1
ATOM 2042 C CA . GLY A 1 289 ? 4.310 -24.059 -26.433 1.00 98.31 289 GLY A CA 1
ATOM 2043 C C . GLY A 1 289 ? 5.511 -24.078 -27.382 1.00 98.31 289 GLY A C 1
ATOM 2044 O O . GLY A 1 289 ? 6.265 -23.103 -27.392 1.00 98.31 289 GLY A O 1
ATOM 2045 N N . PRO A 1 290 ? 5.679 -25.096 -28.250 1.00 98.12 290 PRO A N 1
ATOM 2046 C CA . PRO A 1 290 ? 6.806 -25.166 -29.187 1.00 98.12 290 PRO A CA 1
ATOM 2047 C C . PRO A 1 290 ? 6.902 -23.996 -30.183 1.00 98.12 290 PRO A C 1
ATOM 2049 O O . PRO A 1 290 ? 7.972 -23.742 -30.730 1.00 98.12 290 PRO A O 1
ATOM 2052 N N . HIS A 1 291 ? 5.812 -23.258 -30.405 1.00 98.06 291 HIS A N 1
ATOM 2053 C CA . HIS A 1 291 ? 5.682 -22.251 -31.463 1.00 98.06 291 HIS A CA 1
ATOM 2054 C C . HIS A 1 291 ? 5.634 -20.801 -30.954 1.00 98.06 291 HIS A C 1
ATOM 2056 O O . HIS A 1 291 ? 5.652 -19.866 -31.760 1.00 98.06 291 HIS A O 1
ATOM 2062 N N . VAL A 1 292 ? 5.581 -20.587 -29.636 1.00 98.50 292 VAL A N 1
ATOM 2063 C CA . VAL A 1 292 ? 5.418 -19.255 -29.027 1.00 98.50 292 VAL A CA 1
ATOM 2064 C C . VAL A 1 292 ? 6.636 -18.837 -28.212 1.00 98.50 292 VAL A C 1
ATOM 2066 O O . VAL A 1 292 ? 7.350 -19.674 -27.661 1.00 98.50 292 VAL A O 1
ATOM 2069 N N . ALA A 1 293 ? 6.863 -17.528 -28.113 1.00 98.50 293 ALA A N 1
ATOM 2070 C CA . ALA A 1 293 ? 7.833 -16.963 -27.176 1.00 98.50 293 ALA A CA 1
ATOM 2071 C C . ALA A 1 293 ? 7.189 -16.698 -25.808 1.00 98.50 293 ALA A C 1
ATOM 2073 O O . ALA A 1 293 ? 7.839 -16.826 -24.770 1.00 98.50 293 ALA A O 1
ATOM 2074 N N . VAL A 1 294 ? 5.903 -16.334 -25.812 1.00 98.81 294 VAL A N 1
ATOM 2075 C CA . VAL A 1 294 ? 5.138 -15.987 -24.613 1.00 98.81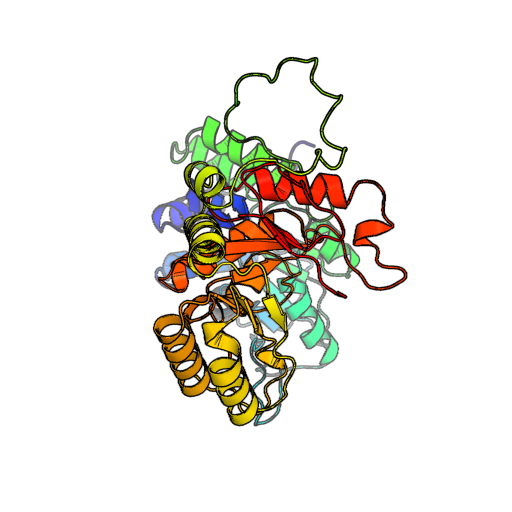 294 VAL A CA 1
ATOM 2076 C C . VAL A 1 294 ? 3.769 -16.659 -24.658 1.00 98.81 294 VAL A C 1
ATOM 2078 O O . VAL A 1 294 ? 3.112 -16.691 -25.700 1.00 98.81 294 VAL A O 1
ATOM 2081 N N . LEU A 1 295 ? 3.317 -17.155 -23.511 1.00 98.81 295 LEU A N 1
ATOM 2082 C CA . LEU A 1 295 ? 1.930 -17.532 -23.288 1.00 98.81 295 LEU A CA 1
ATOM 2083 C C . LEU A 1 295 ? 1.337 -16.607 -22.228 1.00 98.81 295 LEU A C 1
ATOM 2085 O O . LEU A 1 295 ? 1.779 -16.586 -21.078 1.00 98.81 295 LEU A O 1
ATOM 2089 N N . LYS A 1 296 ? 0.356 -15.812 -22.645 1.00 98.75 296 LYS A N 1
ATOM 2090 C CA . LYS A 1 296 ? -0.353 -14.852 -21.808 1.00 98.75 296 LYS A CA 1
ATOM 2091 C C . LYS A 1 296 ? -1.557 -15.519 -21.154 1.00 98.75 296 LYS A C 1
ATOM 2093 O O . LYS A 1 296 ? -2.332 -16.189 -21.828 1.00 98.75 296 LYS A O 1
ATOM 2098 N N . THR A 1 297 ? -1.746 -15.260 -19.871 1.00 98.69 297 THR A N 1
ATOM 2099 C CA . THR A 1 297 ? -2.820 -15.786 -19.027 1.00 98.69 297 THR A CA 1
ATOM 2100 C C . THR A 1 297 ? -3.651 -14.659 -18.418 1.00 98.69 297 THR A C 1
ATOM 2102 O O . THR A 1 297 ? -3.207 -13.510 -18.362 1.00 98.69 297 THR A O 1
ATOM 2105 N N . HIS A 1 298 ? -4.869 -15.009 -18.011 1.00 98.44 298 HIS A N 1
ATOM 2106 C CA . HIS A 1 298 ? -5.683 -14.280 -17.043 1.00 98.44 298 HIS A CA 1
ATOM 2107 C C . HIS A 1 298 ? -6.084 -15.282 -15.961 1.00 98.44 298 HIS A C 1
ATOM 2109 O O . HIS A 1 298 ? -7.150 -15.899 -16.047 1.00 98.44 298 HIS A O 1
ATOM 2115 N N . ALA A 1 299 ? -5.200 -15.524 -14.991 1.00 97.75 299 ALA A N 1
ATOM 2116 C CA . ALA A 1 299 ? -5.426 -16.542 -13.961 1.00 97.75 299 ALA A CA 1
ATOM 2117 C C . ALA A 1 299 ? -6.740 -16.319 -13.190 1.00 97.75 299 ALA A C 1
ATOM 2119 O O . ALA A 1 299 ? -7.407 -17.274 -12.809 1.00 97.75 299 ALA A O 1
ATOM 2120 N N . ASP A 1 300 ? -7.163 -15.062 -13.043 1.00 97.19 300 ASP A N 1
ATOM 2121 C CA . ASP A 1 300 ? -8.423 -14.668 -12.410 1.00 97.19 300 ASP A CA 1
ATOM 2122 C C . ASP A 1 300 ? -9.690 -15.044 -13.192 1.00 97.19 300 ASP A C 1
ATOM 2124 O O . ASP A 1 300 ? -10.784 -15.018 -12.628 1.00 97.19 300 ASP A O 1
ATOM 2128 N N . THR A 1 301 ? -9.559 -15.428 -14.462 1.00 97.25 301 THR A N 1
ATOM 2129 C CA . THR A 1 301 ? -10.666 -15.942 -15.287 1.00 97.25 301 THR A CA 1
ATOM 2130 C C . THR A 1 301 ? -10.743 -17.471 -15.307 1.00 97.25 301 THR A C 1
ATOM 2132 O O . THR A 1 301 ? -11.741 -18.032 -15.767 1.00 97.25 301 THR A O 1
ATOM 2135 N N . VAL A 1 302 ? -9.727 -18.156 -14.770 1.00 97.88 302 VAL A N 1
ATOM 2136 C CA . VAL A 1 302 ? -9.683 -19.616 -14.666 1.00 97.88 302 VAL A CA 1
ATOM 2137 C C . VAL A 1 302 ? -10.399 -20.050 -13.389 1.00 97.88 302 VAL A C 1
ATOM 2139 O O . VAL A 1 302 ? -9.911 -19.873 -12.276 1.00 97.88 302 VAL A O 1
ATOM 2142 N N . THR A 1 303 ? -11.588 -20.620 -13.553 1.00 97.06 303 THR A N 1
ATOM 2143 C CA . THR A 1 303 ? -12.533 -20.882 -12.452 1.00 97.06 303 THR A CA 1
ATOM 2144 C C . THR A 1 303 ? -12.062 -21.921 -11.431 1.00 97.06 303 THR A C 1
ATOM 2146 O O . THR A 1 303 ? -12.507 -21.899 -10.285 1.00 97.06 303 THR A O 1
ATOM 2149 N N . ASP A 1 304 ? -11.162 -22.813 -11.834 1.00 97.12 304 ASP A N 1
ATOM 2150 C CA . ASP A 1 304 ? -10.594 -23.910 -11.050 1.00 97.12 304 ASP A CA 1
ATOM 2151 C C . ASP A 1 304 ? -9.072 -23.758 -10.856 1.00 97.12 304 ASP A C 1
ATOM 2153 O O . ASP A 1 304 ? -8.350 -24.750 -10.748 1.00 97.12 304 ASP A O 1
ATOM 2157 N N . TRP A 1 305 ? -8.567 -22.516 -10.816 1.00 97.69 305 TRP A N 1
ATOM 2158 C CA . TRP A 1 305 ? -7.144 -22.244 -10.599 1.00 97.69 305 TRP A CA 1
ATOM 2159 C C . TRP A 1 305 ? -6.653 -22.769 -9.244 1.00 97.69 305 TRP A C 1
ATOM 2161 O O . TRP A 1 305 ? -7.222 -22.476 -8.190 1.00 97.69 305 TRP A O 1
ATOM 2171 N N . THR A 1 306 ? -5.530 -23.483 -9.275 1.00 97.00 306 THR A N 1
ATOM 2172 C CA . THR A 1 306 ? -4.837 -24.015 -8.096 1.00 97.00 306 THR A CA 1
ATOM 2173 C C . THR A 1 306 ? -3.327 -23.819 -8.217 1.00 97.00 306 THR A C 1
ATOM 2175 O O . THR A 1 306 ? -2.805 -23.455 -9.276 1.00 97.00 306 THR A O 1
ATOM 2178 N N . ASP A 1 307 ? -2.601 -24.100 -7.139 1.00 95.50 307 ASP A N 1
ATOM 2179 C CA . ASP A 1 307 ? -1.138 -24.103 -7.162 1.00 95.50 307 ASP A CA 1
ATOM 2180 C C . ASP A 1 307 ? -0.587 -25.186 -8.092 1.00 95.50 307 ASP A C 1
ATOM 2182 O O . ASP A 1 307 ? 0.431 -24.987 -8.754 1.00 95.50 307 ASP A O 1
ATOM 2186 N N . GLU A 1 308 ? -1.293 -26.312 -8.198 1.00 97.38 308 GLU A N 1
ATOM 2187 C CA . GLU A 1 308 ? -0.987 -27.388 -9.131 1.00 97.38 308 GLU A CA 1
ATOM 2188 C C . GLU A 1 308 ? -1.135 -26.922 -10.584 1.00 97.38 308 GLU A C 1
ATOM 2190 O O . GLU A 1 308 ? -0.306 -27.275 -11.424 1.00 97.38 308 GLU A O 1
ATOM 2195 N N . THR A 1 309 ? -2.132 -26.082 -10.886 1.00 97.88 309 THR A N 1
ATOM 2196 C CA . THR A 1 309 ? -2.275 -25.449 -12.207 1.00 97.88 309 THR A CA 1
ATOM 2197 C C . THR A 1 309 ? -1.062 -24.580 -12.529 1.00 97.88 309 THR A C 1
ATOM 2199 O O . THR A 1 309 ? -0.478 -24.718 -13.606 1.00 97.88 309 THR A O 1
ATOM 2202 N N . ALA A 1 310 ? -0.649 -23.723 -11.589 1.00 97.69 310 ALA A N 1
ATOM 2203 C CA . ALA A 1 310 ? 0.515 -22.854 -11.750 1.00 97.69 310 ALA A CA 1
ATOM 2204 C C . ALA A 1 310 ? 1.808 -23.663 -11.961 1.00 97.69 310 ALA A C 1
ATOM 2206 O O . ALA A 1 310 ? 2.600 -23.365 -12.859 1.00 97.69 310 ALA A O 1
ATOM 2207 N N . ALA A 1 311 ? 2.001 -24.722 -11.170 1.00 97.81 311 ALA A N 1
ATOM 2208 C CA . ALA A 1 311 ? 3.149 -25.615 -11.277 1.00 97.81 311 ALA A CA 1
ATOM 2209 C C . ALA A 1 311 ? 3.170 -26.378 -12.612 1.00 97.81 311 ALA A C 1
ATOM 2211 O O . ALA A 1 311 ? 4.208 -26.436 -13.269 1.00 97.81 311 ALA A O 1
ATOM 2212 N N . ALA A 1 312 ? 2.030 -26.915 -13.054 1.00 98.56 312 ALA A N 1
ATOM 2213 C CA . ALA A 1 312 ? 1.920 -27.613 -14.333 1.00 98.56 312 ALA A CA 1
ATOM 2214 C C . ALA A 1 312 ? 2.183 -26.678 -15.524 1.00 98.56 312 ALA A C 1
ATOM 2216 O O . ALA A 1 312 ? 2.891 -27.052 -16.460 1.00 98.56 312 ALA A O 1
ATOM 2217 N N . LEU A 1 313 ? 1.679 -25.441 -15.472 1.00 98.62 313 LEU A N 1
ATOM 2218 C CA . LEU A 1 313 ? 1.950 -24.443 -16.504 1.00 98.62 313 LEU A CA 1
ATOM 2219 C C . LEU A 1 313 ? 3.441 -24.091 -16.567 1.00 98.62 313 LEU A C 1
ATOM 2221 O O . LEU A 1 313 ? 4.000 -23.961 -17.655 1.00 98.62 313 LEU A O 1
ATOM 2225 N N . ARG A 1 314 ? 4.102 -23.979 -15.409 1.00 98.12 314 ARG A N 1
ATOM 2226 C CA . ARG A 1 314 ? 5.553 -23.776 -15.334 1.00 98.12 314 ARG A CA 1
ATOM 2227 C C . ARG A 1 314 ? 6.343 -24.920 -15.956 1.00 98.12 314 ARG A C 1
ATOM 2229 O O . ARG A 1 314 ? 7.284 -24.640 -16.690 1.00 98.12 314 ARG A O 1
ATOM 2236 N N . LEU A 1 315 ? 5.950 -26.168 -15.701 1.00 98.50 315 LEU A N 1
ATOM 2237 C CA . LEU A 1 315 ? 6.596 -27.336 -16.306 1.00 98.50 315 LEU A CA 1
ATOM 2238 C C . LEU A 1 315 ? 6.519 -27.287 -17.836 1.00 98.50 315 LEU A C 1
ATOM 2240 O O . LEU A 1 315 ? 7.538 -27.471 -18.491 1.00 98.50 315 LEU A O 1
ATOM 2244 N N . LEU A 1 316 ? 5.355 -26.949 -18.399 1.00 98.69 316 LEU A N 1
ATOM 2245 C CA . LEU A 1 316 ? 5.195 -26.779 -19.849 1.00 98.69 316 LEU A CA 1
ATOM 2246 C C . LEU A 1 316 ? 6.034 -25.616 -20.397 1.00 98.69 316 LEU A C 1
ATOM 2248 O O . LEU A 1 316 ? 6.599 -25.720 -21.485 1.00 98.69 316 LEU A O 1
ATOM 2252 N N .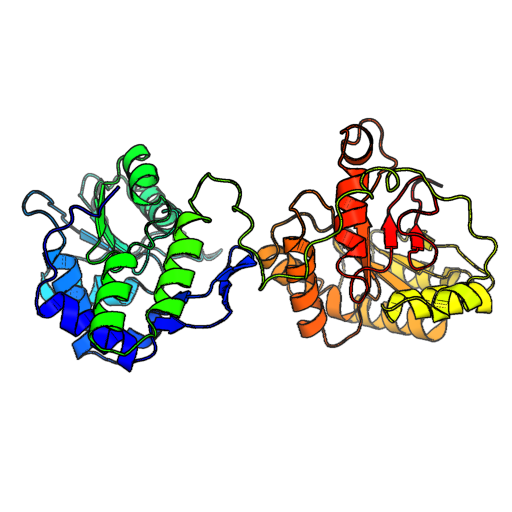 ALA A 1 317 ? 6.126 -24.513 -19.650 1.00 98.56 317 ALA A N 1
ATOM 2253 C CA . ALA A 1 317 ? 6.938 -23.357 -20.020 1.00 98.56 317 ALA A CA 1
ATOM 2254 C C . ALA A 1 317 ? 8.438 -23.684 -20.063 1.00 98.56 317 ALA A C 1
ATOM 2256 O O . ALA A 1 317 ? 9.146 -23.200 -20.946 1.00 98.56 317 ALA A O 1
ATOM 2257 N N . ASP A 1 318 ? 8.915 -24.516 -19.135 1.00 97.69 318 ASP A N 1
ATOM 2258 C CA . ASP A 1 318 ? 10.291 -25.015 -19.127 1.00 97.69 318 ASP A CA 1
ATOM 2259 C C . ASP A 1 318 ? 10.529 -26.070 -20.219 1.00 97.69 318 ASP A C 1
ATOM 2261 O O . ASP A 1 318 ? 11.544 -26.005 -20.906 1.00 97.69 318 ASP A O 1
ATOM 2265 N N . GLU A 1 319 ? 9.586 -26.992 -20.435 1.00 98.25 319 GLU A N 1
ATOM 2266 C CA . GLU A 1 319 ? 9.683 -28.047 -21.455 1.00 98.25 319 GLU A CA 1
ATOM 2267 C C . GLU A 1 319 ? 9.715 -27.487 -22.881 1.00 98.25 319 GLU A C 1
ATOM 2269 O O . GLU A 1 319 ? 10.499 -27.933 -23.719 1.00 98.25 319 GLU A O 1
ATOM 2274 N N . HIS A 1 320 ? 8.854 -26.516 -23.175 1.00 98.38 320 HIS A N 1
ATOM 2275 C CA . HIS A 1 320 ? 8.712 -25.956 -24.517 1.00 98.38 320 HIS A CA 1
ATOM 2276 C C . HIS A 1 320 ? 9.424 -24.617 -24.698 1.00 98.38 320 HIS A C 1
ATOM 2278 O O . HIS A 1 320 ? 9.276 -23.991 -25.750 1.00 98.38 320 HIS A O 1
ATOM 2284 N N . GLU A 1 321 ? 10.168 -24.168 -23.687 1.00 97.94 321 GLU A N 1
ATOM 2285 C CA . GLU A 1 321 ? 10.889 -22.900 -23.668 1.00 97.94 321 GLU A CA 1
ATOM 2286 C C . GLU A 1 321 ? 9.989 -21.727 -24.102 1.00 97.94 321 GLU A C 1
ATOM 2288 O O . GLU A 1 321 ? 10.103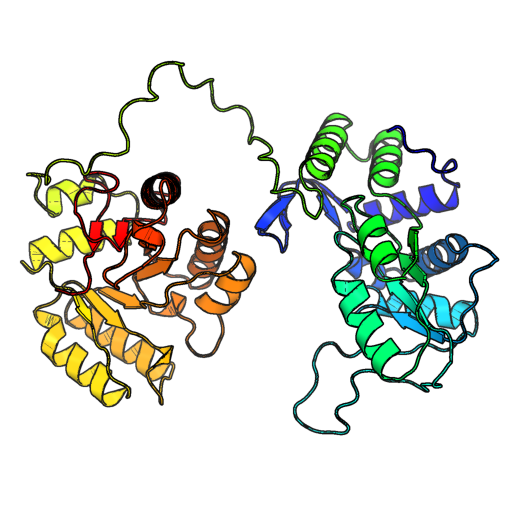 -21.186 -25.201 1.00 97.94 321 GLU A O 1
ATOM 2293 N N . PHE A 1 322 ? 9.041 -21.336 -23.255 1.00 98.69 322 PHE A N 1
ATOM 2294 C CA . PHE A 1 322 ? 8.299 -20.080 -23.402 1.00 98.69 322 PHE A CA 1
ATOM 2295 C C . PHE A 1 322 ? 8.200 -19.351 -22.064 1.00 98.69 322 PHE A C 1
ATOM 2297 O O . PHE A 1 322 ? 8.413 -19.937 -21.004 1.00 98.69 322 PHE A O 1
ATOM 2304 N N . LEU A 1 323 ? 7.916 -18.049 -22.102 1.00 98.75 323 LEU A N 1
ATOM 2305 C CA . LEU A 1 323 ? 7.673 -17.267 -20.892 1.00 98.75 323 LEU A CA 1
ATOM 2306 C C . LEU A 1 323 ? 6.184 -17.206 -20.570 1.00 98.75 323 LEU A C 1
ATOM 2308 O O . LEU A 1 323 ? 5.352 -17.043 -21.464 1.00 98.75 323 LEU A O 1
ATOM 2312 N N . VAL A 1 324 ? 5.853 -17.290 -19.286 1.00 98.75 324 VAL A N 1
ATOM 2313 C CA . VAL A 1 324 ? 4.478 -17.132 -18.811 1.00 98.75 324 VAL A CA 1
ATOM 2314 C C . VAL A 1 324 ? 4.232 -15.668 -18.462 1.00 98.75 324 VAL A C 1
ATOM 2316 O O . VAL A 1 324 ? 4.915 -15.107 -17.605 1.00 98.75 324 VAL A O 1
ATOM 2319 N N . PHE A 1 325 ? 3.248 -15.053 -19.113 1.00 98.81 325 PHE A N 1
ATOM 2320 C CA . PHE A 1 325 ? 2.829 -13.678 -18.862 1.00 98.81 325 PHE A CA 1
ATOM 2321 C C . PHE A 1 325 ? 1.453 -13.660 -18.195 1.00 98.81 325 PHE A C 1
ATOM 2323 O O . PHE A 1 325 ? 0.455 -14.013 -18.810 1.00 98.81 325 PHE A O 1
ATOM 2330 N N . GLU A 1 326 ? 1.373 -13.219 -16.946 1.00 98.75 326 GLU A N 1
ATOM 2331 C CA . GLU A 1 326 ? 0.090 -12.937 -16.300 1.00 98.75 326 GLU A CA 1
ATOM 2332 C C . GLU A 1 326 ? -0.336 -11.497 -16.618 1.00 98.75 326 GLU A C 1
ATOM 2334 O O . GLU A 1 326 ? 0.256 -10.525 -16.139 1.00 98.75 326 GLU A O 1
ATOM 2339 N N . ASP A 1 327 ? -1.365 -11.355 -17.457 1.00 98.56 327 ASP A N 1
ATOM 2340 C CA . ASP A 1 327 ? -1.883 -10.070 -17.936 1.00 98.56 327 ASP A CA 1
ATOM 2341 C C . ASP A 1 327 ? -2.843 -9.445 -16.918 1.00 98.56 327 ASP A C 1
ATOM 2343 O O . ASP A 1 327 ? -4.010 -9.150 -17.188 1.00 98.56 327 ASP A O 1
ATOM 2347 N N . ARG A 1 328 ? -2.332 -9.250 -15.702 1.00 98.38 328 ARG A N 1
ATOM 2348 C CA . ARG A 1 328 ? -3.130 -8.826 -14.552 1.00 98.38 328 ARG A CA 1
ATOM 2349 C C . ARG A 1 328 ? -3.562 -7.364 -14.608 1.00 98.38 328 ARG A C 1
ATOM 2351 O O . ARG A 1 328 ? -4.531 -6.997 -13.943 1.00 98.38 328 ARG A O 1
ATOM 2358 N N . LYS A 1 329 ? -2.828 -6.529 -15.348 1.00 98.06 329 LYS A N 1
ATOM 2359 C CA . LYS A 1 329 ? -2.992 -5.071 -15.449 1.00 98.06 329 LYS A CA 1
ATOM 2360 C C . LYS A 1 329 ? -3.082 -4.410 -14.076 1.00 98.06 329 LYS A C 1
ATOM 2362 O O . LYS A 1 329 ? -4.073 -3.755 -13.754 1.00 98.06 329 LYS A O 1
ATOM 2367 N N . PHE A 1 330 ? -2.052 -4.586 -13.247 1.00 98.56 330 PHE A N 1
ATOM 2368 C CA . PHE A 1 330 ? -2.014 -3.944 -11.932 1.00 98.56 330 PHE A CA 1
ATOM 2369 C C . PHE A 1 330 ? -2.207 -2.425 -12.074 1.00 98.56 330 PHE A C 1
ATOM 2371 O O . PHE A 1 330 ? -1.587 -1.793 -12.928 1.00 98.56 330 PHE A O 1
ATOM 2378 N N . ALA A 1 331 ? -3.086 -1.838 -11.261 1.00 97.94 331 ALA A N 1
ATOM 2379 C CA . ALA A 1 331 ? -3.487 -0.432 -11.385 1.00 97.94 331 ALA A CA 1
ATOM 2380 C C . ALA A 1 331 ? -3.854 0.201 -10.033 1.00 97.94 331 ALA A C 1
ATOM 2382 O O . ALA A 1 331 ? -4.665 1.122 -9.970 1.00 97.94 331 ALA A O 1
ATOM 2383 N N . ASP A 1 332 ? -3.276 -0.314 -8.950 1.00 95.88 332 ASP A N 1
ATOM 2384 C CA . ASP A 1 332 ? -3.507 0.165 -7.588 1.00 95.88 332 ASP A CA 1
ATOM 2385 C C . ASP A 1 332 ? -2.227 0.811 -7.027 1.00 95.88 332 ASP A C 1
ATOM 2387 O O . ASP A 1 332 ? -1.171 0.814 -7.667 1.00 95.88 332 ASP A O 1
ATOM 2391 N N . ILE A 1 333 ? -2.304 1.371 -5.823 1.00 85.75 333 ILE A N 1
ATOM 2392 C CA . ILE A 1 333 ? -1.134 1.896 -5.120 1.00 85.75 333 ILE A CA 1
ATOM 2393 C C . ILE A 1 333 ? -0.178 0.756 -4.744 1.00 85.75 333 ILE A C 1
ATOM 2395 O O . ILE A 1 333 ? -0.607 -0.364 -4.456 1.00 85.75 333 ILE A O 1
ATOM 2399 N N . GLY A 1 334 ? 1.123 1.055 -4.675 1.00 79.38 334 GLY A N 1
ATOM 2400 C CA . GLY A 1 334 ? 2.185 0.052 -4.519 1.00 79.38 334 GLY A CA 1
ATOM 2401 C C . GLY A 1 334 ? 1.935 -0.989 -3.422 1.00 79.38 334 GLY A C 1
ATOM 2402 O O . GLY A 1 334 ? 2.060 -2.183 -3.674 1.00 79.38 334 GLY A O 1
ATOM 2403 N N . ASN A 1 335 ? 1.497 -0.571 -2.230 1.00 78.25 335 ASN A N 1
ATOM 2404 C CA . ASN A 1 335 ? 1.229 -1.497 -1.124 1.00 78.25 335 ASN A CA 1
ATOM 2405 C C . ASN A 1 335 ? 0.096 -2.496 -1.427 1.00 78.25 335 ASN A C 1
ATOM 2407 O O . ASN A 1 335 ? 0.174 -3.655 -1.024 1.00 78.25 335 ASN A O 1
ATOM 2411 N N . THR A 1 336 ? -0.965 -2.067 -2.116 1.00 86.31 336 THR A N 1
ATOM 2412 C CA . THR A 1 336 ? -2.043 -2.977 -2.527 1.00 86.31 336 THR A CA 1
ATOM 2413 C C . THR A 1 336 ? -1.527 -3.959 -3.573 1.00 86.31 336 THR A C 1
ATOM 2415 O O . THR A 1 336 ? -1.825 -5.151 -3.501 1.00 86.31 336 THR A O 1
ATOM 2418 N N . VAL A 1 337 ? -0.692 -3.476 -4.496 1.00 92.69 337 VAL A N 1
ATOM 2419 C CA . VAL A 1 337 ? -0.119 -4.297 -5.567 1.00 92.69 337 VAL A CA 1
ATOM 2420 C C . VAL A 1 337 ? 0.777 -5.399 -5.002 1.00 92.69 337 VAL A C 1
ATOM 2422 O O . VAL A 1 337 ? 0.726 -6.517 -5.502 1.00 92.69 337 VAL A O 1
ATOM 2425 N N . VAL A 1 338 ? 1.499 -5.153 -3.899 1.00 91.50 338 VAL A N 1
ATOM 2426 C CA . VAL A 1 338 ? 2.256 -6.201 -3.184 1.00 91.50 338 VAL A CA 1
ATOM 2427 C C . VAL A 1 338 ? 1.350 -7.369 -2.796 1.00 91.50 338 VAL A C 1
ATOM 2429 O O . VAL A 1 338 ? 1.645 -8.520 -3.113 1.00 91.50 338 VAL A O 1
ATOM 2432 N N . ALA A 1 339 ? 0.220 -7.083 -2.143 1.00 88.44 339 ALA A N 1
ATOM 2433 C CA . ALA A 1 339 ? -0.711 -8.118 -1.703 1.00 88.44 339 ALA A CA 1
ATOM 2434 C C . ALA A 1 339 ? -1.382 -8.839 -2.884 1.00 88.44 339 ALA A C 1
ATOM 2436 O O . ALA A 1 339 ? -1.591 -10.049 -2.819 1.00 88.44 339 ALA A O 1
ATOM 2437 N N . GLN A 1 340 ? -1.694 -8.113 -3.961 1.00 95.88 340 GLN A N 1
ATOM 2438 C CA . GLN A 1 340 ? -2.294 -8.678 -5.173 1.00 95.88 340 GLN A CA 1
ATOM 2439 C C . GLN A 1 340 ? -1.316 -9.578 -5.945 1.00 95.88 340 GLN A C 1
ATOM 2441 O O . GLN A 1 340 ? -1.732 -10.590 -6.502 1.00 95.88 340 GLN A O 1
ATOM 2446 N N . ALA A 1 341 ? -0.037 -9.202 -5.994 1.00 96.69 341 ALA A N 1
ATOM 2447 C CA . ALA A 1 341 ? 0.980 -9.873 -6.792 1.00 96.69 341 ALA A CA 1
ATOM 2448 C C . ALA A 1 341 ? 1.632 -11.053 -6.051 1.00 96.69 341 ALA A C 1
ATOM 2450 O O . ALA A 1 341 ? 1.802 -12.117 -6.644 1.00 96.69 341 ALA A O 1
ATOM 2451 N N . ALA A 1 342 ? 1.969 -10.895 -4.765 1.00 93.75 342 ALA A N 1
ATOM 2452 C CA . ALA A 1 342 ? 2.638 -11.927 -3.961 1.00 93.75 342 ALA A CA 1
ATOM 2453 C C . ALA A 1 342 ? 1.682 -12.819 -3.156 1.00 93.75 342 ALA A C 1
ATOM 2455 O O . ALA A 1 342 ? 2.037 -13.941 -2.798 1.00 93.75 342 ALA A O 1
ATOM 2456 N N . GLY A 1 343 ? 0.480 -12.330 -2.853 1.00 90.44 343 GLY A N 1
ATOM 2457 C CA . GLY A 1 343 ? -0.494 -13.021 -2.014 1.00 90.44 343 GLY A CA 1
ATOM 2458 C C . GLY A 1 343 ? -1.710 -13.539 -2.778 1.00 90.44 343 GLY A C 1
ATOM 2459 O O . GLY A 1 343 ? -1.669 -13.818 -3.977 1.00 90.44 343 GLY A O 1
ATOM 2460 N N . GLY A 1 344 ? -2.820 -13.659 -2.047 1.00 90.56 344 GLY A N 1
ATOM 2461 C CA . GLY A 1 344 ? -4.097 -14.121 -2.584 1.00 90.56 344 GLY A CA 1
ATOM 2462 C C . GLY A 1 344 ? -4.069 -15.575 -3.054 1.00 90.56 344 GLY A C 1
ATOM 2463 O O . GLY A 1 344 ? -3.156 -16.333 -2.738 1.00 90.56 344 GLY A O 1
ATOM 2464 N N . VAL A 1 345 ? -5.102 -15.953 -3.807 1.00 91.44 345 VAL A N 1
ATOM 2465 C CA . VAL A 1 345 ? -5.239 -17.305 -4.371 1.00 91.44 345 VAL A CA 1
ATOM 2466 C C . VAL A 1 345 ? -4.201 -17.550 -5.468 1.00 91.44 345 VAL A C 1
ATOM 2468 O O . VAL A 1 345 ? -3.653 -18.639 -5.556 1.00 91.44 345 VAL A O 1
ATOM 2471 N N . HIS A 1 346 ? -3.885 -16.534 -6.278 1.00 95.88 346 HIS A N 1
ATOM 2472 C CA . HIS A 1 346 ? -3.039 -16.726 -7.457 1.00 95.88 346 HIS A CA 1
ATOM 2473 C C . HIS A 1 346 ? -1.537 -16.647 -7.177 1.00 95.88 346 HIS A C 1
ATOM 2475 O O . HIS A 1 346 ? -0.786 -17.253 -7.930 1.00 95.88 346 HIS A O 1
ATOM 2481 N N . ARG A 1 347 ? -1.075 -15.896 -6.159 1.00 95.94 347 ARG A N 1
ATOM 2482 C CA . ARG A 1 347 ? 0.360 -15.710 -5.837 1.00 95.94 347 ARG A CA 1
ATOM 2483 C C . ARG A 1 347 ? 1.223 -15.491 -7.087 1.00 95.94 347 ARG A C 1
ATOM 2485 O O . ARG A 1 347 ? 2.220 -16.177 -7.300 1.00 95.94 347 ARG A O 1
ATOM 2492 N N . ILE A 1 348 ? 0.788 -14.563 -7.938 1.00 98.25 348 ILE A N 1
ATOM 2493 C CA . ILE A 1 348 ? 1.210 -14.382 -9.338 1.00 98.25 348 ILE A CA 1
ATOM 2494 C C . ILE A 1 348 ? 2.733 -14.435 -9.520 1.00 98.25 348 ILE A C 1
ATOM 2496 O O . ILE A 1 348 ? 3.244 -15.181 -10.354 1.00 98.25 348 ILE A O 1
ATOM 2500 N N . VAL A 1 349 ? 3.475 -13.686 -8.704 1.00 97.38 349 VAL A N 1
ATOM 2501 C CA . VAL A 1 349 ? 4.944 -13.564 -8.809 1.00 97.38 349 VAL A CA 1
ATOM 2502 C C . VAL A 1 349 ? 5.709 -14.840 -8.441 1.00 97.38 349 VAL A C 1
ATOM 2504 O O . VAL A 1 349 ? 6.918 -14.890 -8.630 1.00 97.38 349 VAL A O 1
ATOM 2507 N N . SER A 1 350 ? 5.039 -15.885 -7.941 1.00 96.25 350 SER A N 1
ATOM 2508 C CA . SER A 1 350 ? 5.662 -17.196 -7.700 1.00 96.25 350 SER A CA 1
ATOM 2509 C C . SER A 1 350 ? 5.779 -18.059 -8.968 1.00 96.25 350 SER A C 1
ATOM 2511 O O . SER A 1 350 ? 6.621 -18.960 -9.029 1.00 96.25 350 SER A O 1
ATOM 2513 N N . TRP A 1 351 ? 4.995 -17.773 -10.015 1.00 97.38 351 TRP A N 1
ATOM 2514 C CA . TRP A 1 351 ? 4.944 -18.593 -11.235 1.00 97.38 351 TRP A CA 1
ATOM 2515 C C . TRP A 1 351 ? 5.017 -17.801 -12.544 1.00 97.38 351 TRP A C 1
ATOM 2517 O O . TRP A 1 351 ? 5.508 -18.344 -13.533 1.00 97.38 351 TRP A O 1
ATOM 2527 N N . ALA A 1 352 ? 4.569 -16.548 -12.590 1.00 98.38 352 ALA A N 1
ATOM 2528 C CA . ALA A 1 352 ? 4.671 -15.738 -13.799 1.00 98.38 352 ALA A CA 1
ATOM 2529 C C . ALA A 1 352 ? 6.123 -15.292 -14.037 1.00 98.38 352 ALA A C 1
ATOM 2531 O O . ALA A 1 352 ? 6.833 -14.941 -13.097 1.00 98.38 352 ALA A O 1
ATOM 2532 N N . ASP A 1 353 ? 6.564 -15.276 -15.296 1.00 98.75 353 ASP A N 1
ATOM 2533 C CA . ASP A 1 353 ? 7.835 -14.654 -15.685 1.00 98.75 353 ASP A CA 1
ATOM 2534 C C . ASP A 1 353 ? 7.634 -13.167 -16.006 1.00 98.75 353 ASP A C 1
ATOM 2536 O O . ASP A 1 353 ? 8.534 -12.354 -15.805 1.00 98.75 353 ASP A O 1
ATOM 2540 N N . ILE A 1 354 ? 6.450 -12.807 -16.509 1.00 98.81 354 ILE A N 1
ATOM 2541 C CA . ILE A 1 354 ? 6.086 -11.448 -16.908 1.00 98.81 354 ILE A CA 1
ATOM 2542 C C . ILE A 1 354 ? 4.776 -11.056 -16.223 1.00 98.81 354 ILE A C 1
ATOM 2544 O O . ILE A 1 354 ? 3.833 -11.845 -16.170 1.00 98.81 354 ILE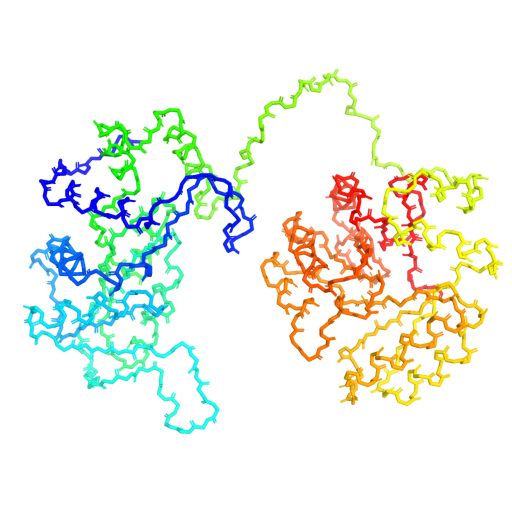 A O 1
ATOM 2548 N N . VAL A 1 355 ? 4.700 -9.813 -15.756 1.00 98.81 355 VAL A N 1
ATOM 2549 C CA . VAL A 1 355 ? 3.451 -9.150 -15.357 1.00 98.81 355 VAL A CA 1
ATOM 2550 C C . VAL A 1 355 ? 3.366 -7.771 -16.001 1.00 98.81 355 VAL A C 1
ATOM 2552 O O . VAL A 1 355 ? 4.357 -7.257 -16.521 1.00 98.81 355 VAL A O 1
ATOM 2555 N N . ASN A 1 356 ? 2.198 -7.133 -15.959 1.00 98.75 356 ASN A N 1
ATOM 2556 C CA . ASN A 1 356 ? 2.043 -5.771 -16.457 1.00 98.75 356 ASN A CA 1
ATOM 2557 C C . ASN A 1 356 ? 1.328 -4.829 -15.484 1.00 98.75 356 ASN A C 1
ATOM 2559 O O . ASN A 1 356 ? 0.549 -5.238 -14.621 1.00 98.75 356 ASN A O 1
ATOM 2563 N N . ALA A 1 357 ? 1.613 -3.538 -15.642 1.00 98.50 357 ALA A N 1
ATOM 2564 C CA . ALA A 1 357 ? 1.099 -2.481 -14.785 1.00 98.50 357 ALA A CA 1
ATOM 2565 C C . ALA A 1 357 ? 0.687 -1.244 -15.586 1.00 98.50 357 ALA A C 1
ATOM 2567 O O . ALA A 1 357 ? 1.380 -0.820 -16.513 1.00 98.50 357 ALA A O 1
ATOM 2568 N N . HIS A 1 358 ? -0.433 -0.636 -15.208 1.00 98.00 358 HIS A N 1
ATOM 2569 C CA . HIS A 1 358 ? -0.819 0.678 -15.699 1.00 98.00 358 HIS A CA 1
ATOM 2570 C C . HIS A 1 358 ? 0.055 1.767 -15.074 1.00 98.00 358 HIS A C 1
ATOM 2572 O O . HIS A 1 358 ? 0.342 1.738 -13.881 1.00 98.00 358 HIS A O 1
ATOM 2578 N N . ALA A 1 359 ? 0.377 2.796 -15.858 1.00 96.19 359 ALA A N 1
ATOM 2579 C CA . ALA A 1 359 ? 1.076 3.981 -15.358 1.00 96.19 359 ALA A CA 1
ATOM 2580 C C . ALA A 1 359 ? 0.165 4.942 -14.565 1.00 96.19 359 ALA A C 1
ATOM 2582 O O . ALA A 1 359 ? 0.646 5.916 -13.992 1.00 96.19 359 ALA A O 1
ATOM 2583 N N . VAL A 1 360 ? -1.151 4.683 -14.519 1.00 95.94 360 VAL A N 1
ATOM 2584 C CA . VAL A 1 360 ? -2.138 5.599 -13.919 1.00 95.94 360 VAL A CA 1
ATOM 2585 C C . VAL A 1 360 ? -1.882 5.938 -12.439 1.00 95.94 360 VAL A C 1
ATOM 2587 O O . VAL A 1 360 ? -2.064 7.103 -12.091 1.00 95.94 360 VAL A O 1
ATOM 2590 N N . PRO A 1 361 ? -1.412 5.020 -11.564 1.00 92.56 361 PRO A N 1
ATOM 2591 C CA . PRO A 1 361 ? -1.159 5.347 -10.157 1.00 92.56 361 PRO A CA 1
ATOM 2592 C C . PRO A 1 361 ? 0.178 6.074 -9.929 1.00 92.56 361 PRO A C 1
ATOM 2594 O O . PRO A 1 361 ? 0.481 6.453 -8.798 1.00 92.56 361 PRO A O 1
ATOM 2597 N N . GLY A 1 362 ? 0.991 6.250 -10.977 1.00 93.56 362 GLY A N 1
ATOM 2598 C CA . GLY A 1 362 ? 2.363 6.746 -10.885 1.00 93.56 362 GLY A CA 1
ATOM 2599 C C . GLY A 1 362 ? 3.386 5.669 -10.486 1.00 93.56 362 GLY A C 1
ATOM 2600 O O . GLY A 1 362 ? 3.024 4.515 -10.254 1.00 93.56 362 GLY A O 1
ATOM 2601 N N . PRO A 1 363 ? 4.679 6.034 -10.372 1.00 92.56 363 PRO A N 1
ATOM 2602 C CA . PRO A 1 363 ? 5.796 5.086 -10.255 1.00 92.56 3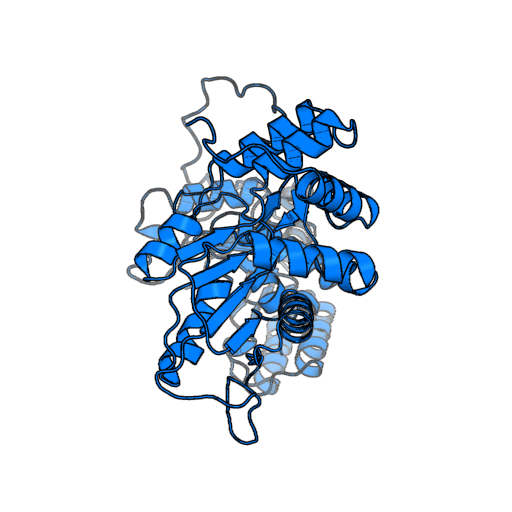63 PRO A CA 1
ATOM 2603 C C . PRO A 1 363 ? 5.761 4.198 -9.004 1.00 92.56 363 PRO A C 1
ATOM 2605 O O . PRO A 1 363 ? 6.348 3.120 -9.010 1.00 92.56 363 PRO A O 1
ATOM 2608 N N . GLY A 1 364 ? 5.032 4.585 -7.950 1.00 90.69 364 GLY A N 1
ATOM 2609 C CA . GLY A 1 364 ? 4.926 3.788 -6.722 1.00 90.69 364 GLY A CA 1
ATOM 2610 C C . GLY A 1 364 ? 4.366 2.376 -6.940 1.00 90.69 364 GLY A C 1
ATOM 2611 O O . GLY A 1 364 ? 4.627 1.485 -6.131 1.00 90.69 364 GLY A O 1
ATOM 2612 N N . ILE A 1 365 ? 3.639 2.140 -8.040 1.00 97.06 365 ILE A N 1
ATOM 2613 C CA . ILE A 1 365 ? 3.226 0.792 -8.444 1.00 97.06 365 ILE A CA 1
ATOM 2614 C C . ILE A 1 365 ? 4.421 -0.116 -8.765 1.00 97.06 365 ILE A C 1
ATOM 2616 O O . ILE A 1 365 ? 4.419 -1.278 -8.361 1.00 97.06 365 ILE A O 1
ATOM 2620 N N . LEU A 1 366 ? 5.458 0.408 -9.429 1.00 97.44 366 LEU A N 1
ATOM 2621 C CA . LEU A 1 366 ? 6.670 -0.343 -9.762 1.00 97.44 366 LEU A CA 1
ATOM 2622 C C . LEU A 1 366 ? 7.464 -0.679 -8.502 1.00 97.44 366 LEU A C 1
ATOM 2624 O O . LEU A 1 366 ? 7.896 -1.816 -8.341 1.00 97.44 366 LEU A O 1
ATOM 2628 N N . SER A 1 367 ? 7.557 0.260 -7.556 1.00 94.56 367 SER A N 1
ATOM 2629 C CA . SER A 1 367 ? 8.176 -0.002 -6.251 1.00 94.56 367 SER A CA 1
ATOM 2630 C C . SER A 1 367 ? 7.442 -1.107 -5.481 1.00 94.56 367 SER A C 1
ATOM 2632 O O . SER A 1 367 ? 8.075 -1.964 -4.871 1.00 94.56 367 SER A O 1
ATOM 2634 N N . GLY A 1 368 ? 6.105 -1.133 -5.538 1.00 92.25 368 GLY A N 1
ATOM 2635 C CA . GLY A 1 368 ? 5.306 -2.219 -4.961 1.00 92.25 368 GLY A CA 1
ATOM 2636 C C . GLY A 1 368 ? 5.542 -3.562 -5.656 1.00 92.25 368 GLY A C 1
ATOM 2637 O O . GLY A 1 368 ? 5.739 -4.580 -4.994 1.00 92.25 368 GLY A O 1
ATOM 2638 N N . LEU A 1 369 ? 5.581 -3.572 -6.990 1.00 97.12 369 LEU A N 1
ATOM 2639 C CA . LEU A 1 369 ? 5.889 -4.781 -7.753 1.00 97.12 369 LEU A CA 1
ATOM 2640 C C . LEU A 1 369 ? 7.293 -5.301 -7.453 1.00 97.12 369 LEU A C 1
ATOM 2642 O O . LEU A 1 369 ? 7.442 -6.502 -7.284 1.00 97.12 369 LEU A O 1
ATOM 2646 N N . ARG A 1 370 ? 8.292 -4.431 -7.289 1.00 96.81 370 ARG A N 1
ATOM 2647 C CA . ARG A 1 370 ? 9.649 -4.825 -6.889 1.00 96.81 370 ARG A CA 1
ATOM 2648 C C . ARG A 1 370 ? 9.648 -5.639 -5.595 1.00 96.81 370 ARG A C 1
ATOM 2650 O O . ARG A 1 370 ? 10.161 -6.752 -5.575 1.00 96.81 370 ARG A O 1
ATOM 2657 N N . VAL A 1 371 ? 8.978 -5.132 -4.560 1.00 93.94 371 VAL A N 1
ATOM 2658 C CA . VAL A 1 371 ? 8.830 -5.836 -3.274 1.00 93.94 371 VAL A CA 1
ATOM 2659 C C . VAL A 1 371 ? 8.117 -7.181 -3.453 1.00 93.94 371 VAL A C 1
ATOM 2661 O O . VAL A 1 371 ? 8.504 -8.177 -2.845 1.00 93.94 371 VAL A O 1
ATOM 2664 N N . ALA A 1 372 ? 7.084 -7.240 -4.299 1.00 93.19 372 ALA A N 1
ATOM 2665 C CA . ALA A 1 372 ? 6.383 -8.491 -4.581 1.00 93.19 372 ALA A CA 1
ATOM 2666 C C . ALA A 1 372 ? 7.282 -9.516 -5.288 1.00 93.19 372 ALA A C 1
ATOM 2668 O O . ALA A 1 372 ? 7.283 -10.687 -4.916 1.00 93.19 372 ALA A O 1
ATOM 2669 N N . VAL A 1 373 ? 8.057 -9.080 -6.283 1.00 95.06 373 VAL A N 1
ATOM 2670 C CA . VAL A 1 373 ? 8.990 -9.924 -7.040 1.00 95.06 373 VAL A CA 1
ATOM 2671 C C . VAL A 1 373 ? 10.084 -10.479 -6.129 1.00 95.06 373 VAL A C 1
ATOM 2673 O O . VAL A 1 373 ? 10.360 -11.676 -6.171 1.00 95.06 373 VAL A O 1
ATOM 2676 N N . GLU A 1 374 ? 10.637 -9.651 -5.240 1.00 91.81 374 GLU A N 1
ATOM 2677 C CA . GLU A 1 374 ? 11.591 -10.090 -4.215 1.00 91.81 374 GLU A CA 1
ATOM 2678 C C . GLU A 1 374 ? 10.982 -11.156 -3.290 1.00 91.81 374 GLU A C 1
ATOM 2680 O O . GLU A 1 374 ? 11.607 -12.186 -3.036 1.00 91.81 374 GLU A O 1
ATOM 2685 N N . ALA A 1 375 ? 9.735 -10.963 -2.847 1.00 85.31 375 ALA A N 1
ATOM 2686 C CA . ALA A 1 375 ? 9.021 -11.941 -2.026 1.00 85.31 375 ALA A CA 1
ATOM 2687 C C . ALA A 1 375 ? 8.692 -13.248 -2.776 1.00 85.31 375 ALA A C 1
ATOM 2689 O O . ALA A 1 375 ? 8.600 -14.305 -2.153 1.00 85.31 375 ALA A O 1
ATOM 2690 N N . GLY A 1 376 ? 8.521 -13.188 -4.100 1.00 87.38 376 GLY A N 1
ATOM 2691 C CA . GLY A 1 376 ? 8.263 -14.344 -4.964 1.00 87.38 376 GLY A CA 1
ATOM 2692 C C . GLY A 1 376 ? 9.471 -15.257 -5.173 1.00 87.38 376 GLY A C 1
ATOM 2693 O O . GLY A 1 376 ? 9.302 -16.398 -5.600 1.00 87.38 376 GLY A O 1
ATOM 2694 N N . GLY A 1 377 ? 10.685 -14.779 -4.873 1.00 89.44 377 GLY A N 1
ATOM 2695 C CA . GLY A 1 377 ? 11.913 -15.576 -4.932 1.00 89.44 377 GLY A CA 1
ATOM 2696 C C . GLY A 1 377 ? 12.361 -15.976 -6.344 1.00 89.44 377 GLY A C 1
ATOM 2697 O O . GLY A 1 377 ? 13.238 -16.828 -6.481 1.00 89.44 377 GLY A O 1
ATOM 2698 N N . ARG A 1 378 ? 11.787 -15.376 -7.396 1.00 91.62 378 ARG A N 1
ATOM 2699 C CA . ARG A 1 378 ? 12.160 -15.609 -8.799 1.00 91.62 378 ARG A CA 1
ATOM 2700 C C . ARG A 1 378 ? 12.236 -14.294 -9.581 1.00 91.62 378 ARG A C 1
ATOM 2702 O O . ARG A 1 378 ? 11.525 -13.352 -9.242 1.00 91.62 378 ARG A O 1
ATOM 2709 N N . PRO A 1 379 ? 13.046 -14.217 -10.651 1.00 94.88 379 PRO A N 1
ATOM 2710 C CA . PRO A 1 379 ? 13.027 -13.063 -11.542 1.00 94.88 379 PRO A CA 1
ATOM 2711 C C . PRO A 1 379 ? 11.667 -12.925 -12.233 1.00 94.88 379 PRO A C 1
ATOM 2713 O O . PRO A 1 379 ? 11.179 -13.884 -12.832 1.00 94.88 379 PRO A O 1
ATOM 2716 N N . VAL A 1 380 ? 11.098 -11.721 -12.193 1.00 98.25 380 VAL A N 1
ATOM 2717 C CA . VAL A 1 380 ? 9.886 -11.348 -12.932 1.00 98.25 380 VAL A CA 1
ATOM 2718 C C . VAL A 1 380 ? 10.145 -10.019 -13.634 1.00 98.25 380 VAL A C 1
ATOM 2720 O O . VAL A 1 380 ? 10.685 -9.088 -13.037 1.00 98.25 380 VAL A O 1
ATOM 2723 N N . GLY A 1 381 ? 9.787 -9.937 -14.912 1.00 98.44 381 GLY A N 1
ATOM 2724 C CA . GLY A 1 381 ? 9.854 -8.711 -15.699 1.00 98.44 381 GLY A CA 1
ATOM 2725 C C . GLY A 1 381 ? 8.511 -7.988 -15.721 1.00 98.44 381 GLY A C 1
ATOM 2726 O O . GLY A 1 381 ? 7.457 -8.620 -15.798 1.00 98.44 381 GLY A O 1
ATOM 2727 N N . VAL A 1 382 ? 8.541 -6.658 -15.697 1.00 98.69 382 VAL A N 1
ATOM 2728 C CA . VAL A 1 382 ? 7.332 -5.832 -15.787 1.00 98.69 382 VAL A CA 1
ATOM 2729 C C . VAL A 1 382 ? 7.220 -5.193 -17.172 1.00 98.69 382 VAL A C 1
ATOM 2731 O O . VAL A 1 382 ? 8.195 -4.664 -17.709 1.00 98.69 382 VAL A O 1
ATOM 2734 N N . LEU A 1 383 ? 6.010 -5.212 -17.733 1.00 98.62 383 LEU A N 1
ATOM 2735 C CA . LEU A 1 383 ? 5.617 -4.412 -18.893 1.00 98.62 383 LEU A CA 1
ATOM 2736 C C . LEU A 1 383 ? 4.710 -3.261 -18.451 1.00 98.62 383 LEU A C 1
ATOM 2738 O O . LEU A 1 383 ? 3.714 -3.472 -17.757 1.00 98.62 383 LEU A O 1
ATOM 2742 N N . VAL A 1 384 ? 5.010 -2.039 -18.881 1.00 98.44 384 VAL A N 1
ATOM 2743 C CA . VAL A 1 384 ? 4.149 -0.881 -18.595 1.00 98.44 384 VAL A CA 1
ATOM 2744 C C . VAL A 1 384 ? 3.115 -0.714 -19.706 1.00 98.44 384 VAL A C 1
ATOM 2746 O O . VAL A 1 384 ? 3.457 -0.687 -20.886 1.00 98.44 384 VAL A O 1
ATOM 2749 N N . LEU A 1 385 ? 1.835 -0.576 -19.354 1.00 97.25 385 LEU A N 1
ATOM 2750 C CA . LEU A 1 385 ? 0.799 -0.241 -20.332 1.00 97.25 385 LEU A CA 1
ATOM 2751 C C . LEU A 1 385 ? 0.937 1.224 -20.752 1.00 97.25 385 LEU A C 1
ATOM 2753 O O . LEU A 1 385 ? 0.520 2.123 -20.024 1.00 97.25 385 LEU A O 1
ATOM 2757 N N . ALA A 1 386 ? 1.521 1.449 -21.928 1.00 95.81 386 ALA A N 1
ATOM 2758 C CA . ALA A 1 386 ? 1.741 2.778 -22.489 1.00 95.81 386 ALA A CA 1
ATOM 2759 C C . ALA A 1 386 ? 0.617 3.199 -23.447 1.00 95.81 386 ALA A C 1
ATOM 2761 O O . ALA A 1 386 ? 0.315 4.389 -23.552 1.00 95.81 386 ALA A O 1
ATOM 2762 N N . GLN A 1 387 ? 0.005 2.231 -24.137 1.00 94.25 387 GLN A N 1
ATOM 2763 C CA . GLN A 1 387 ? -1.135 2.417 -25.041 1.00 94.25 387 GLN A CA 1
ATOM 2764 C C . GLN A 1 387 ? -2.065 1.197 -24.965 1.00 94.25 387 GLN A C 1
ATOM 2766 O O . GLN A 1 387 ? -1.675 0.136 -24.474 1.00 94.25 387 GLN A O 1
ATOM 2771 N N . MET A 1 388 ? -3.300 1.336 -25.453 1.00 90.62 388 MET A N 1
ATOM 2772 C CA . MET A 1 388 ? -4.283 0.246 -25.485 1.00 90.62 388 MET A CA 1
ATOM 2773 C C . MET A 1 388 ? -4.988 0.173 -26.842 1.00 90.62 388 MET A C 1
ATOM 2775 O O . MET A 1 388 ? -5.136 1.182 -27.529 1.00 90.62 388 MET A O 1
ATOM 2779 N N . SER A 1 389 ? -5.470 -1.018 -27.198 1.00 87.25 389 SER A N 1
ATOM 2780 C CA . SER A 1 389 ? -6.187 -1.274 -28.455 1.00 87.25 389 SER A CA 1
ATOM 2781 C C . SER A 1 389 ? -7.670 -0.894 -28.408 1.00 87.25 389 SER A C 1
ATOM 2783 O O . SER A 1 389 ? -8.296 -0.692 -29.446 1.00 87.25 389 SER A O 1
ATOM 2785 N N . SER A 1 390 ? -8.261 -0.793 -27.214 1.00 86.94 390 SER A N 1
ATOM 2786 C CA . SER A 1 390 ? -9.696 -0.553 -27.052 1.00 86.94 390 SER A CA 1
ATOM 2787 C C . SER A 1 390 ? -10.102 0.856 -27.493 1.00 86.94 390 SER A C 1
ATOM 2789 O O . SER A 1 390 ? -9.430 1.843 -27.174 1.00 86.94 390 SER A O 1
ATOM 2791 N N . ALA A 1 391 ? -11.249 0.965 -28.168 1.00 86.88 391 ALA A N 1
ATOM 2792 C CA . ALA A 1 391 ? -11.812 2.245 -28.585 1.00 86.88 391 ALA A CA 1
ATOM 2793 C C . ALA A 1 391 ? -12.052 3.181 -27.384 1.00 86.88 391 ALA A C 1
ATOM 2795 O O . ALA A 1 391 ? -12.547 2.754 -26.342 1.00 86.88 391 ALA A O 1
ATOM 2796 N N . GLY A 1 392 ? -11.695 4.461 -27.532 1.00 86.25 392 GLY A N 1
ATOM 2797 C CA . GLY A 1 392 ? -11.913 5.489 -26.506 1.00 86.25 392 GLY A CA 1
ATOM 2798 C C . GLY A 1 392 ? -10.999 5.401 -25.277 1.00 86.25 392 GLY A C 1
ATOM 2799 O O . GLY A 1 392 ? -11.271 6.060 -24.276 1.00 86.25 392 GLY A O 1
ATOM 2800 N N . ASN A 1 393 ? -9.931 4.597 -25.316 1.00 89.44 393 ASN A N 1
ATOM 2801 C CA . ASN A 1 393 ? -9.036 4.461 -24.171 1.00 89.44 393 ASN A CA 1
ATOM 2802 C C . ASN A 1 393 ? -8.282 5.766 -23.857 1.00 89.44 393 ASN A C 1
ATOM 2804 O O . ASN A 1 393 ? -7.801 6.466 -24.748 1.00 89.44 393 ASN A O 1
ATOM 2808 N N . LEU A 1 394 ? -8.133 6.058 -22.565 1.00 89.44 394 LEU A N 1
ATOM 2809 C CA . LEU A 1 394 ? -7.457 7.270 -22.100 1.00 89.44 394 LEU A CA 1
ATOM 2810 C C . LEU A 1 394 ? -5.930 7.187 -22.194 1.00 89.44 394 LEU A C 1
ATOM 2812 O O . LEU A 1 394 ? -5.284 8.227 -22.255 1.00 89.44 394 LEU A O 1
ATOM 2816 N N . ALA A 1 395 ? -5.357 5.980 -22.241 1.00 84.62 395 ALA A N 1
ATOM 2817 C CA . ALA A 1 395 ? -3.911 5.793 -22.358 1.00 84.62 395 ALA A CA 1
ATOM 2818 C C . ALA A 1 395 ? -3.358 6.376 -23.672 1.00 84.62 395 ALA A C 1
ATOM 2820 O O . ALA A 1 395 ? -2.260 6.921 -23.696 1.00 84.62 395 ALA A O 1
ATOM 2821 N N . THR A 1 396 ? -4.146 6.305 -24.745 1.00 78.94 396 THR A N 1
ATOM 2822 C CA . THR A 1 396 ? -3.837 6.907 -26.046 1.00 78.94 396 THR A CA 1
ATOM 2823 C C . THR A 1 396 ? -4.502 8.275 -26.220 1.00 78.94 396 THR A C 1
ATOM 2825 O O . THR A 1 396 ? -3.925 9.150 -26.860 1.00 78.94 396 THR A O 1
ATOM 2828 N N . ALA A 1 397 ? -5.703 8.489 -25.666 1.00 80.12 397 ALA A N 1
ATOM 2829 C CA . ALA A 1 397 ? -6.449 9.732 -25.882 1.00 80.12 397 ALA A CA 1
ATOM 2830 C C . ALA A 1 397 ? -5.954 10.928 -25.048 1.00 80.12 397 ALA A C 1
ATOM 2832 O O . ALA A 1 397 ? -6.166 12.068 -25.460 1.00 80.12 397 ALA A O 1
ATOM 2833 N N . LEU A 1 398 ? -5.326 10.708 -23.884 1.00 86.19 398 LEU A N 1
ATOM 2834 C CA . LEU A 1 398 ? -4.843 11.798 -23.032 1.00 86.19 398 LEU A CA 1
ATOM 2835 C C . LEU A 1 398 ? -3.427 12.245 -23.429 1.00 86.19 398 LEU A C 1
ATOM 2837 O O . LEU A 1 398 ? -2.485 11.448 -23.342 1.00 86.19 398 LEU A O 1
ATOM 2841 N N . PRO A 1 399 ? -3.229 13.534 -23.777 1.00 88.38 399 PRO A N 1
ATOM 2842 C CA . PRO A 1 399 ? -1.898 14.076 -24.008 1.00 88.38 399 PRO A CA 1
ATOM 2843 C C . PRO A 1 399 ? -0.994 13.871 -22.787 1.00 88.38 399 PRO A C 1
ATOM 2845 O O . PRO A 1 399 ? -1.372 14.185 -21.660 1.00 88.38 399 PRO A O 1
ATOM 2848 N N . GLY A 1 400 ? 0.211 13.352 -23.017 1.00 90.94 400 GLY A N 1
ATOM 2849 C CA . GLY A 1 400 ? 1.220 13.153 -21.973 1.00 90.94 400 GLY A CA 1
ATOM 2850 C C . GLY A 1 400 ? 1.183 11.797 -21.262 1.00 90.94 400 GLY A C 1
ATOM 2851 O O . GLY A 1 400 ? 2.171 11.468 -20.611 1.00 90.94 400 GLY A O 1
ATOM 2852 N N . TYR A 1 401 ? 0.141 10.970 -21.436 1.00 94.50 401 TYR A N 1
ATOM 2853 C CA . TYR A 1 401 ? 0.094 9.643 -20.801 1.00 94.50 401 TYR A CA 1
ATOM 2854 C C . TYR A 1 401 ? 1.218 8.723 -21.295 1.00 94.50 401 TYR A C 1
ATOM 2856 O O . TYR A 1 401 ? 2.029 8.261 -20.495 1.00 94.50 401 TYR A O 1
ATOM 2864 N N . THR A 1 402 ? 1.310 8.479 -22.608 1.00 94.31 402 THR A N 1
ATOM 2865 C CA . THR A 1 402 ? 2.343 7.597 -23.180 1.00 94.31 402 THR A CA 1
ATOM 2866 C C . THR A 1 402 ? 3.766 8.080 -22.854 1.00 94.31 402 THR A C 1
ATOM 2868 O O . THR A 1 402 ? 4.546 7.265 -22.363 1.00 94.31 402 THR A O 1
ATOM 2871 N N . PRO A 1 403 ? 4.130 9.373 -23.011 1.00 93.56 403 PRO A N 1
ATOM 2872 C CA . PRO A 1 403 ? 5.437 9.866 -22.569 1.00 93.56 403 PRO A CA 1
ATOM 2873 C C . PRO A 1 403 ? 5.714 9.641 -21.077 1.00 93.56 403 PRO A C 1
ATOM 2875 O O . PRO A 1 403 ? 6.826 9.258 -20.721 1.00 93.56 403 PRO A O 1
ATOM 2878 N N . ALA A 1 404 ? 4.717 9.826 -20.204 1.00 94.75 404 ALA A N 1
ATOM 2879 C CA . ALA A 1 404 ? 4.870 9.567 -18.774 1.00 94.75 404 ALA A CA 1
ATOM 2880 C C . ALA A 1 404 ? 5.074 8.073 -18.479 1.00 94.75 404 ALA A C 1
ATOM 2882 O O . ALA A 1 404 ? 5.929 7.720 -17.671 1.00 94.75 404 ALA A O 1
ATOM 2883 N N . ALA A 1 405 ? 4.346 7.192 -19.170 1.00 96.19 405 ALA A N 1
ATOM 2884 C CA . ALA A 1 405 ? 4.522 5.746 -19.072 1.00 96.19 405 ALA A CA 1
ATOM 2885 C C . ALA A 1 405 ? 5.923 5.308 -19.536 1.00 96.19 405 ALA A C 1
ATOM 2887 O O . ALA A 1 405 ? 6.561 4.491 -18.873 1.00 96.19 405 ALA A O 1
ATOM 2888 N N . VAL A 1 406 ? 6.431 5.891 -20.630 1.00 95.25 406 VAL A N 1
ATOM 2889 C CA . VAL A 1 406 ? 7.802 5.658 -21.111 1.00 95.25 406 VAL A CA 1
ATOM 2890 C C . VAL A 1 406 ? 8.824 6.131 -20.085 1.00 95.25 406 VAL A C 1
ATOM 2892 O O . VAL A 1 406 ? 9.696 5.352 -19.715 1.00 95.25 406 VAL A O 1
ATOM 2895 N N . ALA A 1 407 ? 8.694 7.359 -19.578 1.00 95.00 407 ALA A N 1
ATOM 2896 C CA . ALA A 1 407 ? 9.591 7.908 -18.562 1.00 95.00 407 ALA A CA 1
ATOM 2897 C C . ALA A 1 407 ? 9.614 7.052 -17.283 1.00 95.00 407 ALA A C 1
ATOM 2899 O O . ALA A 1 407 ? 10.680 6.794 -16.729 1.00 95.00 407 ALA A O 1
ATOM 2900 N N . MET A 1 408 ? 8.446 6.567 -16.849 1.00 94.94 408 MET A N 1
ATOM 2901 C CA . MET A 1 408 ? 8.306 5.675 -15.698 1.00 94.94 408 MET A CA 1
ATOM 2902 C C . MET A 1 408 ? 9.046 4.347 -15.907 1.00 94.94 408 MET A C 1
ATOM 2904 O O . MET A 1 408 ? 9.714 3.871 -14.998 1.00 94.94 408 MET A O 1
ATOM 2908 N N . ALA A 1 409 ? 8.942 3.758 -17.099 1.00 94.56 409 ALA A N 1
ATOM 2909 C CA . ALA A 1 409 ? 9.581 2.487 -17.424 1.00 94.56 409 ALA A CA 1
ATOM 2910 C C . ALA A 1 409 ? 11.107 2.596 -17.546 1.00 94.56 409 ALA A C 1
ATOM 2912 O O . ALA A 1 409 ? 11.829 1.795 -16.959 1.00 94.56 409 ALA A O 1
ATOM 2913 N N . VAL A 1 410 ? 11.610 3.595 -18.281 1.00 93.00 410 VAL A N 1
ATOM 2914 C CA . VAL A 1 410 ? 13.059 3.742 -18.525 1.00 93.00 410 VAL A CA 1
ATOM 2915 C C . VAL A 1 410 ? 13.844 4.116 -17.266 1.00 93.00 410 VAL A C 1
ATOM 2917 O O . VAL A 1 410 ? 15.060 3.946 -17.239 1.00 93.00 410 VAL A O 1
ATOM 2920 N N . ALA A 1 411 ? 13.164 4.611 -16.227 1.00 94.50 411 ALA A N 1
ATOM 2921 C CA . ALA A 1 411 ? 13.764 4.901 -14.930 1.00 94.50 411 ALA A CA 1
ATOM 2922 C C . ALA A 1 411 ? 14.091 3.636 -14.111 1.00 94.50 411 ALA A C 1
ATOM 2924 O O . ALA A 1 411 ? 14.951 3.705 -13.237 1.00 94.50 411 ALA A O 1
ATOM 2925 N N . GLU A 1 412 ? 13.455 2.492 -14.396 1.00 95.62 412 GLU A N 1
ATOM 2926 C CA . GLU A 1 412 ? 13.664 1.226 -13.669 1.00 95.62 412 GLU A CA 1
ATOM 2927 C C . GLU A 1 412 ? 13.989 0.052 -14.620 1.00 95.62 412 GLU A C 1
ATOM 2929 O O . GLU A 1 412 ? 13.253 -0.938 -14.668 1.00 95.62 412 GLU A O 1
ATOM 2934 N N . PRO A 1 413 ? 15.090 0.133 -15.396 1.00 94.56 413 PRO A N 1
ATOM 2935 C CA . PRO A 1 413 ? 15.400 -0.798 -16.489 1.00 94.56 413 PRO A CA 1
ATOM 2936 C C . PRO A 1 413 ? 15.776 -2.219 -16.035 1.00 94.56 413 PRO A C 1
ATOM 2938 O O . PRO A 1 413 ? 15.850 -3.140 -16.849 1.00 94.56 413 PRO A O 1
ATOM 2941 N N . ASP A 1 414 ? 16.060 -2.412 -14.747 1.00 94.94 414 ASP A N 1
ATOM 2942 C CA . ASP A 1 414 ? 16.330 -3.714 -14.139 1.00 94.94 414 ASP A CA 1
ATOM 2943 C C . ASP A 1 414 ? 15.038 -4.480 -13.800 1.00 94.94 414 ASP A C 1
ATOM 2945 O O . ASP A 1 414 ? 15.050 -5.711 -13.776 1.00 94.94 414 ASP A O 1
ATOM 2949 N N . LEU A 1 415 ? 13.914 -3.779 -13.612 1.00 97.19 415 LEU A N 1
ATOM 2950 C CA . LEU A 1 415 ? 12.590 -4.352 -13.333 1.00 97.19 415 LEU A CA 1
ATOM 2951 C C . LEU A 1 415 ? 11.667 -4.314 -14.560 1.00 97.19 415 LEU A C 1
ATOM 2953 O O . LEU A 1 415 ? 10.992 -5.300 -14.867 1.00 97.19 415 LEU A O 1
ATOM 2957 N N . VAL A 1 416 ? 11.628 -3.180 -15.257 1.00 98.12 416 VAL A N 1
ATOM 2958 C CA . VAL A 1 416 ? 10.784 -2.949 -16.431 1.00 98.12 416 VAL A CA 1
ATOM 2959 C C . VAL A 1 416 ? 11.603 -3.177 -17.693 1.00 98.12 416 VAL A C 1
ATOM 2961 O O . VAL A 1 416 ? 12.660 -2.580 -17.872 1.00 98.12 416 VAL A O 1
ATOM 2964 N N . PHE A 1 417 ? 11.106 -4.026 -18.593 1.00 97.50 417 PHE A N 1
ATOM 2965 C CA . PHE A 1 417 ? 11.819 -4.367 -19.833 1.00 97.50 417 PHE A CA 1
ATOM 2966 C C . PHE A 1 417 ? 11.053 -3.997 -21.104 1.00 97.50 417 PHE A C 1
ATOM 2968 O O . PHE A 1 417 ? 11.486 -4.320 -22.211 1.00 97.50 417 PHE A O 1
ATOM 2975 N N . GLY A 1 418 ? 9.893 -3.355 -20.976 1.00 97.06 418 GLY A N 1
ATOM 2976 C CA . GLY A 1 418 ? 9.088 -3.034 -22.139 1.00 97.06 418 GLY A CA 1
ATOM 2977 C C . GLY A 1 418 ? 7.697 -2.505 -21.840 1.00 97.06 418 GLY A C 1
ATOM 2978 O O . GLY A 1 418 ? 7.365 -2.118 -20.717 1.00 97.06 418 GLY A O 1
ATOM 2979 N N . PHE A 1 419 ? 6.881 -2.515 -22.887 1.00 97.75 419 PHE A N 1
ATOM 2980 C CA . PHE A 1 419 ? 5.579 -1.880 -22.930 1.00 97.75 419 PHE A CA 1
ATOM 2981 C C . PHE A 1 419 ? 4.515 -2.790 -23.533 1.00 97.75 419 PHE A C 1
ATOM 2983 O O . PHE A 1 419 ? 4.787 -3.562 -24.453 1.00 97.75 419 PHE A O 1
ATOM 2990 N N . ILE A 1 420 ? 3.281 -2.620 -23.060 1.00 97.38 420 ILE A N 1
ATOM 2991 C CA . ILE A 1 420 ? 2.101 -2.904 -23.878 1.00 97.38 420 ILE A CA 1
ATOM 2992 C C . ILE A 1 420 ? 1.807 -1.641 -24.689 1.00 97.38 420 ILE A C 1
ATOM 2994 O O . ILE A 1 420 ? 1.606 -0.566 -24.109 1.00 97.38 420 ILE A O 1
ATOM 2998 N N . SER A 1 421 ? 1.824 -1.758 -26.016 1.00 94.88 421 SER A N 1
ATOM 2999 C CA . SER A 1 421 ? 1.694 -0.611 -26.919 1.00 94.88 421 SER A CA 1
ATOM 3000 C C . SER A 1 421 ? 1.136 -0.978 -28.292 1.00 94.88 421 SER A C 1
ATOM 3002 O O . SER A 1 421 ? 1.198 -2.130 -28.712 1.00 94.88 421 SER A O 1
ATOM 3004 N N . MET A 1 422 ? 0.608 0.013 -29.013 1.00 90.88 422 MET A N 1
ATOM 3005 C CA . MET A 1 422 ? 0.109 -0.151 -30.386 1.00 90.88 422 MET A CA 1
ATOM 3006 C C . MET A 1 422 ? 1.178 0.146 -31.442 1.00 90.88 422 MET A C 1
ATOM 3008 O O . MET A 1 422 ? 1.013 -0.208 -32.605 1.00 90.88 422 MET A O 1
ATOM 3012 N N . GLU A 1 423 ? 2.282 0.768 -31.032 1.00 86.44 423 GLU A N 1
ATOM 3013 C CA . GLU A 1 423 ? 3.448 1.040 -31.866 1.00 86.44 423 GLU A CA 1
ATOM 3014 C C . GLU A 1 423 ? 4.729 0.448 -31.265 1.00 86.44 423 GLU A C 1
ATOM 3016 O O . GLU A 1 423 ? 4.823 0.190 -30.059 1.00 86.44 423 GLU A O 1
ATOM 3021 N N . GLY A 1 424 ? 5.721 0.216 -32.126 1.00 87.06 424 GLY A N 1
ATOM 3022 C CA . GLY A 1 424 ? 7.049 -0.245 -31.730 1.00 87.06 424 GLY A CA 1
ATOM 3023 C C . GLY A 1 424 ? 8.005 0.900 -31.387 1.00 87.06 424 GLY A C 1
ATOM 3024 O O . GLY A 1 424 ? 7.739 2.067 -31.664 1.00 87.06 424 GLY A O 1
ATOM 3025 N N . GLY A 1 425 ? 9.158 0.551 -30.812 1.00 85.50 425 GLY A N 1
ATOM 3026 C CA . GLY A 1 425 ? 10.267 1.490 -30.599 1.00 85.50 425 GLY A CA 1
ATOM 3027 C C . GLY A 1 425 ? 10.143 2.384 -29.359 1.00 85.50 425 GLY A C 1
ATOM 3028 O O . GLY A 1 425 ? 10.994 3.252 -29.150 1.00 85.50 425 GLY A O 1
ATOM 3029 N N . LEU A 1 426 ? 9.127 2.181 -28.514 1.00 90.25 426 LEU A N 1
ATOM 3030 C CA . LEU A 1 426 ? 9.038 2.857 -27.219 1.00 90.25 426 LEU A CA 1
ATOM 3031 C C . LEU A 1 426 ? 10.195 2.409 -26.316 1.00 90.25 426 LEU A C 1
ATOM 3033 O O . LEU A 1 426 ? 10.452 1.216 -26.174 1.00 90.25 426 LEU A O 1
ATOM 3037 N N . GLY A 1 427 ? 10.906 3.372 -25.723 1.00 87.56 427 GLY A N 1
ATOM 3038 C CA . GLY A 1 427 ? 12.069 3.117 -24.860 1.00 87.56 427 GLY A CA 1
ATOM 3039 C C . GLY A 1 427 ? 13.335 2.626 -25.581 1.00 87.56 427 GLY A C 1
ATOM 3040 O O . GLY A 1 427 ? 14.331 2.338 -24.921 1.00 87.56 427 GLY A O 1
ATOM 3041 N N . GLY A 1 428 ? 13.328 2.556 -26.919 1.00 88.69 428 GLY A N 1
ATOM 3042 C CA . GLY A 1 428 ? 14.483 2.164 -27.734 1.00 88.69 428 GLY A CA 1
ATOM 3043 C C . GLY A 1 428 ? 14.813 0.665 -27.700 1.00 88.69 428 GLY A C 1
ATOM 3044 O O . GLY A 1 428 ? 14.011 -0.167 -27.280 1.00 88.69 428 GLY A O 1
ATOM 3045 N N . ASP A 1 429 ? 16.018 0.307 -28.158 1.00 88.06 429 ASP A N 1
ATOM 3046 C CA . ASP A 1 429 ? 16.433 -1.093 -28.378 1.00 88.06 429 ASP A CA 1
ATOM 3047 C C . ASP A 1 429 ? 16.363 -1.980 -27.130 1.00 88.06 429 ASP A C 1
ATOM 3049 O O . ASP A 1 429 ? 16.121 -3.186 -27.253 1.00 88.06 429 ASP A O 1
ATOM 3053 N N . GLY A 1 430 ? 16.562 -1.380 -25.952 1.00 85.81 430 GLY A N 1
ATOM 3054 C CA . GLY A 1 430 ? 16.536 -2.059 -24.658 1.00 85.81 430 GLY A CA 1
ATOM 3055 C C . GLY A 1 430 ? 15.136 -2.453 -24.181 1.00 85.81 430 GLY A C 1
ATOM 3056 O O . GLY A 1 430 ? 15.027 -3.175 -23.195 1.00 85.81 430 GLY A O 1
ATOM 3057 N N . CYS A 1 431 ? 14.079 -2.013 -24.872 1.00 93.06 431 CYS A N 1
ATOM 3058 C CA . CYS A 1 431 ? 12.692 -2.268 -24.496 1.00 93.06 431 CYS A CA 1
ATOM 3059 C C . CYS A 1 431 ? 11.956 -3.133 -25.528 1.00 93.06 431 CYS A C 1
ATOM 3061 O O . CYS A 1 431 ? 12.095 -2.963 -26.740 1.00 93.06 431 CYS A O 1
ATOM 3063 N N . VAL A 1 432 ? 11.117 -4.055 -25.061 1.00 94.50 432 VAL A N 1
ATOM 3064 C CA . VAL A 1 432 ? 10.182 -4.807 -25.913 1.00 94.50 432 VAL A CA 1
ATOM 3065 C C . VAL A 1 432 ? 8.850 -4.061 -26.002 1.00 94.50 432 VAL A C 1
ATOM 3067 O O . VAL A 1 432 ? 8.389 -3.492 -25.022 1.00 94.50 432 VAL A O 1
ATOM 3070 N N . CYS A 1 433 ? 8.214 -4.062 -27.171 1.00 94.62 433 CYS A N 1
ATOM 3071 C CA . CYS A 1 433 ? 6.843 -3.578 -27.349 1.00 94.62 433 CYS A CA 1
ATOM 3072 C C . CYS A 1 433 ? 5.964 -4.780 -27.698 1.00 94.62 433 CYS A C 1
ATOM 3074 O O . CYS A 1 433 ? 6.230 -5.457 -28.692 1.00 94.62 433 CYS A O 1
ATOM 3076 N N . MET A 1 434 ? 4.961 -5.070 -26.871 1.00 95.75 434 MET A N 1
ATOM 3077 C CA . MET A 1 434 ? 3.986 -6.131 -27.112 1.00 95.75 434 MET A CA 1
ATOM 3078 C C . MET A 1 434 ? 2.647 -5.512 -27.503 1.00 95.75 434 MET A C 1
ATOM 3080 O O . MET A 1 434 ? 2.067 -4.739 -26.737 1.00 95.75 434 MET A O 1
ATOM 3084 N N . THR A 1 435 ? 2.156 -5.869 -28.688 1.00 94.38 435 THR A N 1
ATOM 3085 C CA . THR A 1 435 ? 0.953 -5.272 -29.275 1.00 94.38 435 THR A CA 1
ATOM 3086 C C . THR A 1 435 ? -0.223 -6.245 -29.231 1.00 94.38 435 THR A C 1
ATOM 3088 O O . THR A 1 435 ? -0.181 -7.267 -29.914 1.00 94.38 435 THR A O 1
ATOM 3091 N N . PRO A 1 436 ? -1.262 -5.970 -28.420 1.00 89.50 436 PRO A N 1
ATOM 3092 C CA . PRO A 1 436 ? -2.486 -6.761 -28.399 1.00 89.50 436 PRO A CA 1
ATOM 3093 C C . PRO A 1 436 ? -3.453 -6.329 -29.513 1.00 89.50 436 PRO A C 1
ATOM 3095 O O . PRO A 1 436 ? -3.326 -5.243 -30.076 1.00 89.50 436 PRO A O 1
ATOM 3098 N N . GLY A 1 437 ? -4.483 -7.142 -29.768 1.00 80.12 437 GLY A N 1
ATOM 3099 C CA . GLY A 1 437 ? -5.504 -6.843 -30.783 1.00 80.12 437 GLY A CA 1
ATOM 3100 C C . GLY A 1 437 ? -5.027 -7.063 -32.221 1.00 80.12 437 GLY A C 1
ATOM 3101 O O . GLY A 1 437 ? -5.448 -6.324 -33.109 1.00 80.12 437 GLY A O 1
ATOM 3102 N N . VAL A 1 438 ? -4.131 -8.037 -32.406 1.00 78.56 438 VAL A N 1
ATOM 3103 C CA . VAL A 1 438 ? -3.570 -8.477 -33.694 1.00 78.56 438 VAL A CA 1
ATOM 3104 C C . VAL A 1 438 ? -4.316 -9.697 -34.208 1.00 78.56 438 VAL A C 1
ATOM 3106 O O . VAL A 1 438 ? -4.633 -10.571 -33.367 1.00 78.56 438 VAL A O 1
#

Secondary structure (DSSP, 8-state):
----PPPPPHHHHHHHHHHHHTT-EEEEEEE-TTS-EEEEEE-GGGGGG-HHHHHHHHHHHHHHS-TT---SEEEEPTTTHHHHHHHHHHHH---EEEE-SS--SSSS--SEES---TT-BEEEEEEEESSSHHHHHHHHHHHHTT-B--EEEEEEE--SSHHHHHHHTT-EEEEEEEHHHHHHHHHHTTSS-HHHHHHHHHHHHH--TTSPPP--PPS----PPS---S-SSS------S-HHHHHTT-SSHHHHHHHHHHHHTT---EEE---SSHHHHHHHHHHHGGG-SEEEE-GGG-TT--HHHHHHHHHHHHHTT-EEEEEEEE-S-HHHHHHHHHSTTT-GGGT-SEEEEESTT-THHHHHHHHHHHHHTS--EEEEE---SSTT-HHHHSTTHHHHHHHHHHT-TTTEEEEE-SSS-TT-TTSEEE----

pLDDT: mean 88.72, std 17.24, range [27.91, 98.81]

Radius of gyration: 26.9 Å; chains: 1; bounding box: 52×58×73 Å

Foldseek 3Di:
DPDPDDDDDPLNLVLLVVQVVLVQWDADFDQDLLRDTARIHGHLQSCVVPVVSLLSLLVLLVVLDDPPDDFQEEEEQPDNQPSNSVSNCVVPVRHYKYADPDQDPDDPSQRIDDDQDAAGEYEYEYAEDAQCPSVVVVVVSSVVSRYHAQEYRYAEYCLQHNQVNVVVVNYHYRYSDYVLSSLVSCCVVVVDPPVSSVLNVVQSVQRHPPDDRRDDDDPDDDDDDDPDPPDQPDQDDPDPDQLQRLLVVFLAPLLSLLSVLCRVLVEPDEDEQPDAALVSSLVVLLVCLLNHQEYEYALVSHPPDAPVSLVSSQVSCVVNVHFYEYAPAAEDALSVLLCVCCHDRCNPLLRGQEYEYECNVDLRNLVSVVNNNVNSVDRHAYAYAQDDPDPPDCSVVPPPNNSRSLVSQLVCSRRYQEYADCGHQRVHSSHDYDYPPD

InterPro domains:
  IPR000836 Phosphoribosyltransferase domain [PF00156] (76-165)
  IPR000836 Phosphoribosyltransferase domain [cd06223] (73-177)
  IPR001754 Orotidine 5'-phosphate decarboxylase domain [PF00215] (267-438)
  IPR001754 Orotidine 5'-phosphate decarboxylase domain [SM00934] (268-438)
  IPR004467 Orotate phosphoribosyl transferase domain [TIGR00336] (19-174)
  IPR011060 Ribulose-phosphate binding barrel [SSF51366] (241-438)
  IPR013785 Aldolase-type TIM barrel [G3DSA:3.20.20.70] (239-438)
  IPR014732 Orotidine 5'-phosphate decarboxylase [TIGR01740] (270-438)
  IPR018089 Orotidine 5'-phosphate decarboxylase, active site [PS00156] (324-337)
  IPR023031 Orotate phosphoribosyltransferase [MF_01208] (1-239)
  IPR029057 Phosphoribosyltransferase-like [G3DSA:3.40.50.2020] (9-215)
  IPR029057 Phosphoribosyltransferase-like [SSF53271] (13-206)